Protein AF-A0A662N330-F1 (afdb_monomer)

Solvent-accessible surface area (backbone atoms only — not comparable to full-atom values): 19299 Å² total; per-residue (Å²): 88,46,48,69,63,44,58,64,49,52,14,70,58,27,71,82,51,6,47,46,41,34,54,31,44,41,50,4,47,30,45,12,36,73,50,80,72,56,68,72,51,48,48,55,51,51,43,36,40,40,11,47,38,33,20,43,43,29,46,44,47,52,53,56,49,44,22,54,82,70,76,41,98,41,48,76,81,37,45,91,83,40,43,68,58,53,52,44,29,49,50,40,28,47,52,10,36,46,41,16,25,62,53,18,74,27,63,57,50,36,70,28,57,48,79,46,32,31,76,59,69,65,54,70,68,55,50,54,50,51,41,52,53,37,64,70,42,39,68,50,26,50,48,42,36,64,56,49,71,72,58,86,65,70,71,63,40,61,36,87,79,64,36,30,35,26,60,39,34,52,94,74,39,69,62,46,52,29,66,30,37,35,34,69,87,74,51,71,47,48,46,80,50,43,75,82,49,47,46,74,40,84,49,95,79,43,80,40,46,32,27,24,46,89,92,33,48,29,40,43,20,38,37,18,38,44,75,69,40,54,87,38,48,55,72,69,31,33,53,50,47,67,74,47,48,87,58,62,38,82,37,29,60,51,20,23,52,42,31,34,28,40,45,37,28,36,42,39,53,49,45,43,52,45,46,51,57,51,62,73,58,58,85,71,80,43,56,48,91,70,72,78,42,67,31,64,11,57,26,40,29,54,35,71,39,9,50,34,37,27,38,31,27,33,46,92,59,18,51,75,44,78,49,75,47,42,24,41,30,38,27,44,40,36,49,53,52,36,34,48,41,38,41,75,75,32,73,87,50,58,71,67,59,38,50,50,56,35,51,50,54,51,51,31,57,58,63,46,68,68,54,29,53,72,77,67,85,129

Sequence (378 aa):
KKLDEALAIYPRICSFCSAAHKLTAIEAAEKAVGFTPREEIQTIRDLVYIGDMIESHALHLYLLVLPDYLGYSNPLAMVDKYKKEIEYAMKLKNIGAKIMDVIGSRAIHQENAVLGGFGKLPTKAQFEELKKELKEALPVAEYTVELFSKFEQYAEVEDREMVHMAVKPRNGVYGIFGDYIKVSDGFEFPVEDYKKWIVERVVEHSFAKHSFYREKPFMVGAISRVVNNADLLYGKARELYGKYKELLRYDNCFANNFAQALELVYFVERAIDEIDEILAKWPIKPRDEVEIKDGRGVSITEAPRGLVAYTIEVKDGRVAYADIITPTAMNLAIMERHVRMMAEKHYMDDAERLKYLTEMTVRAYDPCISCSVHIVRL

Structure (mmCIF, N/CA/C/O backbone):
data_AF-A0A662N330-F1
#
_entry.id   AF-A0A662N330-F1
#
loop_
_atom_site.group_PDB
_atom_site.id
_atom_site.type_symbol
_atom_site.label_atom_id
_atom_site.label_alt_id
_atom_site.label_comp_id
_atom_site.label_asym_id
_atom_site.label_entity_id
_atom_site.label_seq_id
_atom_site.pdbx_PDB_ins_code
_atom_site.Cartn_x
_atom_site.Cartn_y
_atom_site.Cartn_z
_atom_site.occupancy
_atom_site.B_iso_or_equiv
_atom_site.auth_seq_id
_atom_site.auth_comp_id
_atom_site.auth_asym_id
_atom_site.auth_atom_i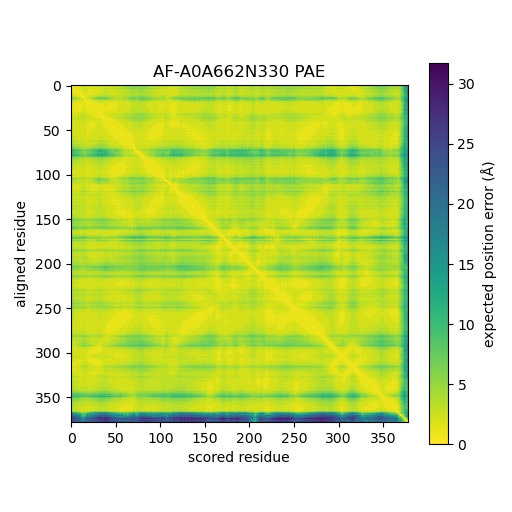d
_atom_site.pdbx_PDB_model_num
ATOM 1 N N . LYS A 1 1 ? -11.901 -19.848 16.490 1.00 92.31 1 LYS A N 1
ATOM 2 C CA . LYS A 1 1 ? -11.147 -19.264 17.639 1.00 92.31 1 LYS A CA 1
ATOM 3 C C . LYS A 1 1 ? -11.934 -18.085 18.199 1.00 92.31 1 LYS A C 1
ATOM 5 O O . LYS A 1 1 ? -12.889 -17.688 17.533 1.00 92.31 1 LYS A O 1
ATOM 10 N N . LYS A 1 2 ? -11.605 -17.568 19.392 1.00 96.56 2 LYS A N 1
ATOM 11 C CA . LYS A 1 2 ? -12.200 -16.292 19.832 1.00 96.56 2 LYS A CA 1
ATOM 12 C C . LYS A 1 2 ? -11.823 -15.182 18.843 1.00 96.56 2 LYS A C 1
ATOM 14 O O . LYS A 1 2 ? -10.828 -15.321 18.128 1.00 96.56 2 LYS A O 1
ATOM 19 N N . LEU A 1 3 ? -12.646 -14.141 18.744 1.00 96.38 3 LEU A N 1
ATOM 20 C CA . LEU A 1 3 ? -12.446 -13.080 17.753 1.00 96.38 3 LEU A CA 1
ATOM 21 C C . LEU A 1 3 ? -11.097 -12.359 17.922 1.00 96.38 3 LEU A C 1
ATOM 23 O O . LEU A 1 3 ? -10.368 -12.179 16.952 1.00 96.38 3 LEU A O 1
ATOM 27 N N . ASP A 1 4 ? -10.729 -12.020 19.153 1.00 94.12 4 ASP A N 1
ATOM 28 C CA . ASP A 1 4 ? -9.446 -11.410 19.513 1.00 94.12 4 ASP A CA 1
ATOM 29 C C . ASP A 1 4 ? -8.242 -12.299 19.155 1.00 94.12 4 ASP A C 1
ATOM 31 O O . ASP A 1 4 ? -7.289 -11.835 18.528 1.00 94.12 4 ASP A O 1
ATOM 35 N N . GLU A 1 5 ? -8.311 -13.596 19.468 1.00 95.56 5 GLU A N 1
ATOM 36 C CA . GLU A 1 5 ? -7.292 -14.579 19.082 1.00 95.56 5 GLU A CA 1
ATOM 37 C C . GLU A 1 5 ? -7.146 -14.678 17.557 1.00 95.56 5 GLU A C 1
ATOM 39 O O . GLU A 1 5 ? -6.034 -14.791 17.044 1.00 95.56 5 GLU A O 1
ATOM 44 N N . ALA A 1 6 ? -8.257 -14.647 16.815 1.00 96.25 6 ALA A N 1
ATOM 45 C CA . ALA A 1 6 ? -8.230 -14.691 15.355 1.00 96.25 6 ALA A CA 1
ATOM 46 C C . ALA A 1 6 ? -7.599 -13.420 14.764 1.00 96.25 6 ALA A C 1
ATOM 48 O O . ALA A 1 6 ? -6.736 -13.516 13.892 1.00 96.25 6 ALA A O 1
ATOM 49 N N . LEU A 1 7 ? -7.943 -12.244 15.298 1.00 96.19 7 LEU A N 1
ATOM 50 C CA . LEU A 1 7 ? -7.336 -10.963 14.918 1.00 96.19 7 LEU A CA 1
ATOM 51 C C . LEU A 1 7 ? -5.846 -10.873 15.259 1.00 96.19 7 LEU A C 1
ATOM 53 O O . LEU A 1 7 ? -5.126 -10.077 14.655 1.00 96.19 7 LEU A O 1
ATOM 57 N N . ALA A 1 8 ? -5.360 -11.651 16.223 1.00 94.25 8 ALA A N 1
ATOM 58 C CA . ALA A 1 8 ? -3.930 -11.820 16.450 1.00 94.25 8 ALA A CA 1
ATOM 59 C C . ALA A 1 8 ? -3.298 -12.773 15.422 1.00 94.25 8 ALA A C 1
ATOM 61 O O . ALA A 1 8 ? -2.127 -12.639 15.106 1.00 94.25 8 ALA A O 1
ATOM 62 N N . ILE A 1 9 ? -4.035 -13.715 14.836 1.00 95.50 9 ILE A N 1
ATOM 63 C CA . ILE A 1 9 ? -3.477 -14.664 13.860 1.00 95.50 9 ILE A CA 1
ATOM 64 C C . ILE A 1 9 ? -3.384 -14.060 12.457 1.00 95.50 9 ILE A C 1
ATOM 66 O O . ILE A 1 9 ? -2.372 -14.257 11.792 1.00 95.50 9 ILE A O 1
ATOM 70 N N . TYR A 1 10 ? -4.383 -13.299 12.007 1.00 95.31 10 TYR A N 1
ATOM 71 C CA . TYR A 1 10 ? -4.440 -12.804 10.623 1.00 95.31 10 TYR A CA 1
ATOM 72 C C . TYR A 1 10 ? -3.193 -12.061 10.107 1.00 95.31 10 TYR A C 1
ATOM 74 O O . TYR A 1 10 ? -2.811 -12.312 8.966 1.00 95.31 10 TYR A O 1
ATOM 82 N N . PRO A 1 11 ? -2.489 -11.231 10.900 1.00 93.88 11 PRO A N 1
ATOM 83 C CA . PRO A 1 11 ? -1.267 -10.566 10.439 1.00 93.88 11 PRO A CA 1
ATOM 84 C C . PRO A 1 11 ? -0.122 -11.524 10.084 1.00 93.88 11 PRO A C 1
ATOM 86 O O . PRO A 1 11 ? 0.839 -11.102 9.456 1.00 93.88 11 PRO A O 1
ATOM 89 N N . ARG A 1 12 ? -0.198 -12.805 10.481 1.00 92.06 12 ARG A N 1
ATOM 90 C CA . ARG A 1 12 ? 0.832 -13.824 10.204 1.00 92.06 12 ARG A CA 1
ATOM 91 C C . ARG A 1 12 ? 0.713 -14.425 8.807 1.00 92.06 12 ARG A C 1
ATOM 93 O O . ARG A 1 12 ? 1.578 -15.203 8.424 1.00 92.06 12 ARG A O 1
ATOM 100 N N . ILE A 1 13 ? -0.331 -14.074 8.053 1.00 90.94 13 ILE A N 1
ATOM 101 C CA . ILE A 1 13 ? -0.436 -14.430 6.632 1.00 90.94 13 ILE A CA 1
ATOM 102 C C . ILE A 1 13 ? 0.767 -13.870 5.872 1.00 90.94 13 ILE A C 1
ATOM 104 O O . ILE A 1 13 ? 1.301 -14.527 4.985 1.00 90.94 13 ILE A O 1
ATOM 108 N N . CYS A 1 14 ? 1.212 -12.666 6.238 1.00 87.56 14 CYS A N 1
ATOM 109 C CA . CYS A 1 14 ? 2.262 -11.980 5.514 1.00 87.56 14 CYS A CA 1
ATOM 110 C C . CYS A 1 14 ? 2.965 -10.965 6.422 1.00 87.56 14 CYS A C 1
ATOM 112 O O . CYS A 1 14 ? 2.375 -9.965 6.824 1.00 87.56 14 CYS A O 1
ATOM 114 N N . SER A 1 15 ? 4.241 -11.206 6.734 1.00 82.00 15 SER A N 1
ATOM 115 C CA . SER A 1 15 ? 5.018 -10.342 7.635 1.00 82.00 15 SER A CA 1
ATOM 116 C C . SER A 1 15 ? 5.400 -8.990 7.022 1.00 82.00 15 SER A C 1
ATOM 118 O O . SER A 1 15 ? 5.744 -8.080 7.763 1.00 82.00 15 SER A O 1
ATOM 120 N N . PHE A 1 16 ? 5.350 -8.861 5.691 1.00 82.75 16 PHE A N 1
ATOM 121 C CA . PHE A 1 16 ? 5.715 -7.638 4.958 1.00 82.75 16 PHE A CA 1
ATOM 122 C C . PHE A 1 16 ? 4.576 -6.627 4.798 1.00 82.75 16 PHE A C 1
ATOM 124 O O . PHE A 1 16 ? 4.846 -5.482 4.482 1.00 82.75 16 PHE A O 1
ATOM 131 N N . CYS A 1 17 ? 3.321 -7.047 4.969 1.00 87.69 17 CYS A N 1
ATOM 132 C CA . CYS A 1 17 ? 2.147 -6.165 4.973 1.00 87.69 17 CYS A CA 1
ATOM 133 C C . CYS A 1 17 ? 1.240 -6.521 6.158 1.00 87.69 17 CYS A C 1
ATOM 135 O O . CYS A 1 17 ? 0.011 -6.612 6.065 1.00 87.69 17 CYS A O 1
ATOM 137 N N . SER A 1 18 ? 1.864 -6.813 7.303 1.00 92.06 18 SER A N 1
ATOM 138 C CA . SER A 1 18 ? 1.145 -7.271 8.489 1.00 92.06 18 SER A CA 1
ATOM 139 C C . SER A 1 18 ? 0.175 -6.220 9.022 1.00 92.06 18 SER A C 1
ATOM 141 O O . SER A 1 18 ? -0.855 -6.586 9.593 1.00 92.06 18 SER A O 1
ATOM 143 N N . ALA A 1 19 ? 0.490 -4.933 8.829 1.00 95.50 19 ALA A N 1
ATOM 144 C CA . ALA A 1 19 ? -0.365 -3.825 9.236 1.00 95.50 19 ALA A CA 1
ATOM 145 C C . ALA A 1 19 ? -1.639 -3.801 8.392 1.00 95.50 19 ALA A C 1
ATOM 147 O O . ALA A 1 19 ? -2.733 -3.805 8.960 1.00 95.50 19 ALA A O 1
ATOM 148 N N . ALA A 1 20 ? -1.504 -3.905 7.065 1.00 95.94 20 ALA A N 1
ATOM 149 C CA . ALA A 1 20 ? -2.631 -4.045 6.149 1.00 95.94 20 ALA A CA 1
ATOM 150 C C . ALA A 1 20 ? -3.571 -5.189 6.560 1.00 95.94 20 ALA A C 1
ATOM 152 O O . ALA A 1 20 ? -4.776 -4.985 6.730 1.00 95.94 20 ALA A O 1
ATOM 153 N N . HIS A 1 21 ? -3.024 -6.383 6.815 1.00 96.81 21 HIS A N 1
ATOM 154 C CA . HIS A 1 21 ? -3.811 -7.532 7.272 1.00 96.81 21 HIS A CA 1
ATOM 155 C C . HIS A 1 21 ? -4.486 -7.289 8.629 1.00 96.81 21 HIS A C 1
ATOM 157 O O . HIS A 1 21 ? -5.662 -7.615 8.798 1.00 96.81 21 HIS A O 1
ATOM 163 N N . LYS A 1 22 ? -3.772 -6.711 9.605 1.00 97.38 22 LYS A N 1
ATOM 164 C CA . LYS A 1 22 ? -4.320 -6.429 10.940 1.00 97.38 22 LYS A CA 1
ATOM 165 C C . LYS A 1 22 ? -5.482 -5.443 10.873 1.00 97.38 22 LYS A C 1
ATOM 167 O O . LYS A 1 22 ? -6.534 -5.707 11.452 1.00 97.38 22 LYS A O 1
ATOM 172 N N . LEU A 1 23 ? -5.280 -4.312 10.202 1.00 98.00 23 LEU A N 1
ATOM 173 C CA . LEU A 1 23 ? -6.221 -3.196 10.189 1.00 98.00 23 LEU A CA 1
ATOM 174 C C . LEU A 1 23 ? -7.471 -3.517 9.364 1.00 98.00 23 LEU A C 1
ATOM 176 O O . LEU A 1 23 ? -8.576 -3.263 9.834 1.00 98.00 23 LEU A O 1
ATOM 180 N N . THR A 1 24 ? -7.313 -4.178 8.214 1.00 98.38 24 THR A N 1
ATOM 181 C CA . THR A 1 24 ? -8.446 -4.662 7.399 1.00 98.38 24 THR A CA 1
ATOM 182 C C . THR A 1 24 ? -9.274 -5.692 8.162 1.00 98.38 24 THR A C 1
ATOM 184 O O . THR A 1 24 ? -10.502 -5.645 8.164 1.00 98.38 24 THR A O 1
ATOM 187 N N . ALA A 1 25 ? -8.615 -6.616 8.871 1.00 98.31 25 ALA A N 1
ATOM 188 C CA . ALA A 1 25 ? -9.319 -7.613 9.665 1.00 98.31 25 ALA A CA 1
ATOM 189 C C . ALA A 1 25 ? -10.065 -6.996 10.857 1.00 98.31 25 ALA A C 1
ATOM 191 O O . ALA A 1 25 ? -11.177 -7.427 11.159 1.00 98.31 25 ALA A O 1
ATOM 192 N N . ILE A 1 26 ? -9.478 -5.998 11.532 1.00 98.31 26 ILE A N 1
ATOM 193 C CA . ILE A 1 26 ? -10.170 -5.254 12.594 1.00 98.31 26 ILE A CA 1
ATOM 194 C C . ILE A 1 26 ? -11.400 -4.559 12.023 1.00 98.31 26 ILE A C 1
ATOM 196 O O . ILE A 1 26 ? -12.468 -4.690 12.606 1.00 98.31 26 ILE A O 1
ATOM 200 N N . GLU A 1 27 ? -11.281 -3.876 10.886 1.00 98.50 27 GLU A N 1
ATOM 201 C CA . GLU A 1 27 ? -12.418 -3.193 10.273 1.00 98.50 27 GLU A CA 1
ATOM 202 C C . GLU A 1 27 ? -13.527 -4.177 9.868 1.00 98.50 27 GLU A C 1
ATOM 204 O O . GLU A 1 27 ? -14.697 -3.936 10.158 1.00 98.50 27 GLU A O 1
ATOM 209 N N . ALA A 1 28 ? -13.181 -5.326 9.275 1.00 98.56 28 ALA A N 1
ATOM 210 C CA . ALA A 1 28 ? -14.156 -6.379 8.986 1.00 98.56 28 ALA A CA 1
ATOM 211 C C . ALA A 1 28 ? -14.838 -6.895 10.265 1.00 98.56 28 ALA A C 1
ATOM 213 O O . ALA A 1 28 ? -16.047 -7.117 10.273 1.00 98.56 28 ALA A O 1
ATOM 214 N N . ALA A 1 29 ? -14.087 -7.066 11.357 1.00 98.50 29 ALA A N 1
ATOM 215 C CA . ALA A 1 29 ? -14.630 -7.501 12.641 1.00 98.50 29 ALA A CA 1
ATOM 216 C C . ALA A 1 29 ? -15.531 -6.439 13.291 1.00 98.50 29 ALA A C 1
ATOM 218 O O . ALA A 1 29 ? -16.573 -6.783 13.841 1.00 98.50 29 ALA A O 1
ATOM 219 N N . GLU A 1 30 ? -15.165 -5.162 13.206 1.00 98.44 30 GLU A N 1
ATOM 220 C CA . GLU A 1 30 ? -15.970 -4.040 13.694 1.00 98.44 30 GLU A CA 1
ATOM 221 C C . GLU A 1 30 ? -17.274 -3.913 12.907 1.00 98.44 30 GLU A C 1
ATOM 223 O O . GLU A 1 30 ? -18.344 -3.862 13.514 1.00 98.44 30 GLU A O 1
ATOM 228 N N . LYS A 1 31 ? -17.212 -4.014 11.573 1.00 98.19 31 LYS A N 1
ATOM 229 C CA . LYS A 1 31 ? -18.404 -4.114 10.720 1.00 98.19 31 LYS A CA 1
ATOM 230 C C . LYS A 1 31 ? -19.272 -5.319 11.099 1.00 98.19 31 LYS A C 1
ATOM 232 O O . LYS A 1 31 ? -20.489 -5.181 11.173 1.00 98.19 31 LYS A O 1
ATOM 237 N N . ALA A 1 32 ? -18.669 -6.476 11.391 1.00 98.25 32 ALA A N 1
ATOM 238 C CA . ALA A 1 32 ? -19.407 -7.686 11.759 1.00 98.25 32 ALA A CA 1
ATOM 239 C C . ALA A 1 32 ? -20.210 -7.525 13.057 1.00 98.25 32 ALA A C 1
ATOM 241 O O . ALA A 1 32 ? -21.328 -8.021 13.138 1.00 98.25 32 ALA A O 1
ATOM 242 N N . VAL A 1 33 ? -19.665 -6.815 14.049 1.00 97.56 33 VAL A N 1
ATOM 243 C CA . VAL A 1 33 ? -20.343 -6.574 15.336 1.00 97.56 33 VAL A CA 1
ATOM 244 C C . VAL A 1 33 ? -21.176 -5.283 15.354 1.00 97.56 33 VAL A C 1
ATOM 246 O O . VAL A 1 33 ? -21.777 -4.957 16.377 1.00 97.56 33 VAL A O 1
ATOM 249 N N . GLY A 1 34 ? -21.233 -4.548 14.235 1.00 97.31 34 GLY A N 1
ATOM 250 C CA . GLY A 1 34 ? -21.991 -3.301 14.103 1.00 97.31 34 GLY A CA 1
ATOM 251 C C . GLY A 1 34 ? -21.373 -2.109 14.842 1.00 97.31 34 GLY A C 1
ATOM 252 O O . GLY A 1 34 ? -22.103 -1.239 15.315 1.00 97.31 34 GLY A O 1
ATOM 253 N N . PHE A 1 35 ? -20.047 -2.081 14.978 1.00 97.88 35 PHE A N 1
ATOM 254 C CA . PHE A 1 35 ? -19.302 -1.000 15.620 1.00 97.88 35 PHE A CA 1
ATOM 255 C C . PHE A 1 35 ? -18.618 -0.104 14.581 1.00 97.88 35 PHE A C 1
ATOM 257 O O . PHE A 1 35 ? -17.988 -0.598 13.649 1.00 97.88 35 PHE A O 1
ATOM 264 N N . THR A 1 36 ? -18.679 1.212 14.794 1.00 96.81 36 THR A N 1
ATOM 265 C CA . THR A 1 36 ? -17.968 2.206 13.979 1.00 96.81 36 THR A CA 1
ATOM 266 C C . THR A 1 36 ? -16.954 2.940 14.859 1.00 96.81 36 THR A C 1
ATOM 268 O O . THR A 1 36 ? -17.360 3.542 15.858 1.00 96.81 36 THR A O 1
ATOM 271 N N . PRO A 1 37 ? -15.649 2.909 14.531 1.00 96.50 37 PRO A N 1
ATOM 272 C CA . PRO A 1 37 ? -14.634 3.622 15.299 1.00 96.50 37 PRO A CA 1
ATOM 273 C C . PRO A 1 37 ? -14.803 5.141 15.178 1.00 96.50 37 PRO A C 1
ATOM 275 O O . PRO A 1 37 ? -15.302 5.654 14.176 1.00 96.50 37 PRO A O 1
ATOM 278 N N . ARG A 1 38 ? -14.340 5.876 16.195 1.00 96.56 38 ARG A N 1
ATOM 279 C CA . ARG A 1 38 ? -14.255 7.343 16.140 1.00 96.56 38 ARG A CA 1
ATOM 280 C C . ARG A 1 38 ? -13.255 7.790 15.073 1.00 96.56 38 ARG A C 1
ATOM 282 O O . ARG A 1 38 ? -12.254 7.111 14.842 1.00 96.56 38 ARG A O 1
ATOM 289 N N . GLU A 1 39 ? -13.491 8.957 14.481 1.00 95.12 39 GLU A N 1
ATOM 290 C CA . GLU A 1 39 ? -12.653 9.496 13.402 1.00 95.12 39 GLU A CA 1
ATOM 291 C C . GLU A 1 39 ? -11.179 9.577 13.789 1.00 95.12 39 GLU A C 1
ATOM 293 O O . GLU A 1 39 ? -10.325 9.149 13.029 1.00 95.12 39 GLU A O 1
ATOM 298 N N . GLU A 1 40 ? -10.860 10.056 14.992 1.00 95.88 40 GLU A N 1
ATOM 299 C CA . GLU A 1 40 ? -9.473 10.177 15.434 1.00 95.88 40 GLU A CA 1
ATOM 300 C C . GLU A 1 40 ? -8.772 8.820 15.599 1.00 95.88 40 GLU A C 1
ATOM 302 O O . GLU A 1 40 ? -7.561 8.725 15.429 1.00 95.88 40 GLU A O 1
ATOM 307 N N . ILE A 1 41 ? -9.523 7.751 15.883 1.00 97.44 41 ILE A N 1
ATOM 308 C CA . ILE A 1 41 ? -8.987 6.386 15.896 1.00 97.44 41 ILE A CA 1
ATOM 309 C C . ILE A 1 41 ? -8.753 5.899 14.469 1.00 97.44 41 ILE A C 1
ATOM 311 O O . ILE A 1 41 ? -7.742 5.243 14.220 1.00 97.44 41 ILE A O 1
ATOM 315 N N . GLN A 1 42 ? -9.652 6.234 13.541 1.00 96.81 42 GLN A N 1
ATOM 316 C CA . GLN A 1 42 ? -9.466 5.928 12.129 1.00 96.81 42 GLN A CA 1
ATOM 317 C C . GLN A 1 42 ? -8.228 6.639 11.570 1.00 96.81 42 GLN A C 1
ATOM 319 O O . GLN A 1 42 ? -7.379 5.962 11.010 1.00 96.81 42 GLN A O 1
ATOM 324 N N . THR A 1 43 ? -8.034 7.934 11.840 1.00 97.19 43 THR A N 1
ATOM 325 C CA . THR A 1 43 ? -6.829 8.676 11.428 1.00 97.19 43 THR A CA 1
ATOM 326 C C . THR A 1 43 ? -5.543 8.030 11.959 1.00 97.19 43 THR A C 1
ATOM 328 O O . THR A 1 43 ? -4.552 7.922 11.250 1.00 97.19 43 THR A O 1
ATOM 331 N N . ILE A 1 44 ? -5.535 7.531 13.202 1.00 98.00 44 ILE A N 1
ATOM 332 C CA . ILE A 1 44 ? -4.351 6.843 13.751 1.00 98.00 44 ILE A CA 1
ATOM 333 C C . ILE A 1 44 ? -4.120 5.486 13.059 1.00 98.00 44 ILE A C 1
ATOM 335 O O . ILE A 1 44 ? -2.973 5.069 12.894 1.00 98.00 44 ILE A O 1
ATOM 339 N N . ARG A 1 45 ? -5.182 4.779 12.646 1.00 97.75 45 ARG A N 1
ATOM 340 C CA . ARG A 1 45 ? -5.061 3.548 11.843 1.00 97.75 45 ARG A CA 1
ATOM 341 C C . ARG A 1 45 ? -4.533 3.845 10.447 1.00 97.75 45 ARG A C 1
ATOM 343 O O . ARG A 1 45 ? -3.658 3.112 9.990 1.00 97.75 45 ARG A O 1
ATOM 350 N N . ASP A 1 46 ? -5.024 4.908 9.821 1.00 97.06 46 ASP A N 1
ATOM 351 C CA . ASP A 1 46 ? -4.551 5.391 8.525 1.00 97.06 46 ASP A CA 1
ATOM 352 C C . ASP A 1 46 ? -3.044 5.664 8.599 1.00 97.06 46 ASP A C 1
ATOM 354 O O . ASP A 1 46 ? -2.286 5.093 7.817 1.00 97.06 46 ASP A O 1
ATOM 358 N N . LEU A 1 47 ? -2.583 6.361 9.643 1.00 98.12 47 LEU A N 1
ATOM 359 C CA . LEU A 1 47 ? -1.166 6.657 9.852 1.00 98.12 47 LEU A CA 1
ATOM 360 C C . LEU A 1 47 ? -0.296 5.396 10.004 1.00 98.12 47 LEU A C 1
ATOM 362 O O . LEU A 1 47 ? 0.804 5.330 9.455 1.00 98.12 47 LEU A O 1
ATOM 366 N N . VAL A 1 48 ? -0.776 4.365 10.711 1.00 98.00 48 VAL A N 1
ATOM 367 C CA . VAL A 1 48 ? -0.076 3.064 10.794 1.00 98.00 48 VAL A CA 1
ATOM 368 C C . VAL A 1 48 ? 0.047 2.422 9.416 1.00 98.00 48 VAL A C 1
ATOM 370 O O . VAL A 1 48 ? 1.107 1.899 9.072 1.00 98.00 48 VAL A O 1
ATOM 373 N N . TYR A 1 49 ? -1.025 2.463 8.631 1.00 96.44 49 TYR A N 1
ATOM 374 C CA . TYR A 1 49 ? -1.057 1.904 7.286 1.00 96.44 49 TYR A CA 1
ATOM 375 C C . TYR A 1 49 ? -0.139 2.686 6.333 1.00 96.44 49 TYR A C 1
ATOM 377 O O . TYR A 1 49 ? 0.588 2.096 5.538 1.00 96.44 49 TYR A O 1
ATOM 385 N N . ILE A 1 50 ? -0.083 4.010 6.465 1.00 98.19 50 ILE A N 1
ATOM 386 C CA . ILE A 1 50 ? 0.870 4.857 5.748 1.00 98.19 50 ILE A CA 1
ATOM 387 C C . ILE A 1 50 ? 2.318 4.465 6.076 1.00 98.19 50 ILE A C 1
ATOM 389 O O . ILE A 1 50 ? 3.148 4.392 5.171 1.00 98.19 50 ILE A O 1
ATOM 393 N N . GLY A 1 51 ? 2.627 4.147 7.337 1.00 98.06 51 GLY A N 1
ATOM 394 C CA . GLY A 1 51 ? 3.938 3.610 7.716 1.00 98.06 51 GLY A CA 1
ATOM 395 C C . GLY A 1 51 ? 4.309 2.335 6.942 1.00 98.06 51 GLY A C 1
ATOM 396 O O . GLY A 1 51 ? 5.414 2.250 6.403 1.00 98.06 51 GLY A O 1
ATOM 397 N N . ASP A 1 52 ? 3.366 1.392 6.827 1.00 96.81 52 ASP A N 1
ATOM 398 C CA . ASP A 1 52 ? 3.500 0.151 6.037 1.00 96.81 52 ASP A CA 1
ATOM 399 C C . ASP A 1 52 ? 3.714 0.451 4.543 1.00 96.81 52 ASP A C 1
ATOM 401 O O . ASP A 1 52 ? 4.578 -0.130 3.888 1.00 96.81 52 ASP A O 1
ATOM 405 N N . MET A 1 53 ? 2.980 1.430 4.011 1.00 98.00 53 MET A N 1
ATOM 406 C CA . MET A 1 53 ? 3.092 1.880 2.624 1.00 98.00 53 MET A CA 1
ATOM 407 C C . MET A 1 53 ? 4.472 2.463 2.308 1.00 98.00 53 MET A C 1
ATOM 409 O O . MET A 1 53 ? 5.098 2.074 1.322 1.00 98.00 53 MET A O 1
ATOM 413 N N . ILE A 1 54 ? 4.974 3.352 3.170 1.00 98.56 54 ILE A N 1
ATOM 414 C CA . ILE A 1 54 ? 6.290 3.975 3.005 1.00 98.56 54 ILE A CA 1
ATOM 415 C C . ILE A 1 54 ? 7.396 2.919 3.080 1.00 98.56 54 ILE A C 1
ATOM 417 O O . ILE A 1 54 ? 8.284 2.894 2.226 1.00 98.56 54 ILE A O 1
ATOM 421 N N . GLU A 1 55 ? 7.347 2.033 4.079 1.00 97.75 55 GLU A N 1
ATOM 422 C CA . GLU A 1 55 ? 8.342 0.971 4.227 1.00 97.75 55 GLU A CA 1
ATOM 423 C C . GLU A 1 55 ? 8.322 -0.000 3.040 1.00 97.75 55 GLU A C 1
ATOM 425 O O . GLU A 1 55 ? 9.377 -0.267 2.458 1.00 97.75 55 GLU A O 1
ATOM 430 N N . SER A 1 56 ? 7.145 -0.503 2.657 1.00 97.00 56 SER A N 1
ATOM 431 C CA . SER A 1 56 ? 7.018 -1.500 1.592 1.00 97.00 56 SER A CA 1
ATOM 432 C C . SER A 1 56 ? 7.455 -0.943 0.239 1.00 97.00 56 SER A C 1
ATOM 434 O O . SER A 1 56 ? 8.259 -1.585 -0.437 1.00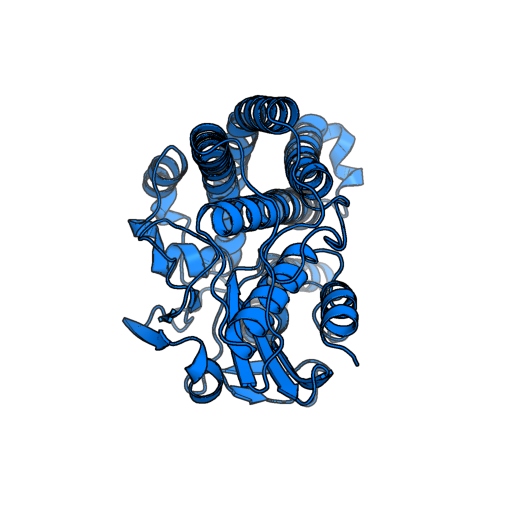 97.00 56 SER A O 1
ATOM 436 N N . HIS A 1 57 ? 6.992 0.252 -0.147 1.00 98.25 57 HIS A N 1
ATOM 437 C CA . HIS A 1 57 ? 7.375 0.857 -1.429 1.00 98.25 57 HIS A CA 1
ATOM 438 C C . HIS A 1 57 ? 8.870 1.159 -1.483 1.00 98.25 57 HIS A C 1
ATOM 440 O O . HIS A 1 57 ? 9.517 0.859 -2.483 1.00 98.25 57 HIS A O 1
ATOM 446 N N . ALA A 1 58 ? 9.452 1.697 -0.406 1.00 98.06 58 ALA A N 1
ATOM 447 C CA . ALA A 1 58 ? 10.886 1.974 -0.366 1.00 98.06 58 ALA A CA 1
ATOM 448 C C . ALA A 1 58 ? 11.719 0.693 -0.513 1.00 98.06 58 ALA A C 1
ATOM 450 O O . ALA A 1 58 ? 12.666 0.662 -1.300 1.00 98.06 58 ALA A O 1
ATOM 451 N N . LEU A 1 59 ? 11.353 -0.373 0.207 1.00 95.75 59 LEU A N 1
ATOM 452 C CA . LEU A 1 59 ? 12.022 -1.669 0.105 1.00 95.75 59 LEU A CA 1
ATOM 453 C C . LEU A 1 59 ? 11.897 -2.259 -1.300 1.00 95.75 59 LEU A C 1
ATOM 455 O O . LEU A 1 59 ? 12.900 -2.676 -1.874 1.00 95.75 59 LEU A O 1
ATOM 459 N N . HIS A 1 60 ? 10.691 -2.270 -1.862 1.00 96.81 60 HIS A N 1
ATOM 460 C CA . HIS A 1 60 ? 10.444 -2.819 -3.188 1.00 96.81 60 HIS A CA 1
ATOM 461 C C . HIS A 1 60 ? 11.255 -2.084 -4.262 1.00 96.81 60 HIS A C 1
ATOM 463 O O . HIS A 1 60 ? 12.058 -2.690 -4.976 1.00 96.81 60 HIS A O 1
ATOM 469 N N . LEU A 1 61 ? 11.114 -0.761 -4.328 1.00 97.88 61 LEU A N 1
ATOM 470 C CA . LEU A 1 61 ? 11.754 0.046 -5.357 1.00 97.88 61 LEU A CA 1
ATOM 471 C C . LEU A 1 61 ? 13.278 -0.042 -5.272 1.00 97.88 61 LEU A C 1
ATOM 473 O O . LEU A 1 61 ? 13.936 -0.353 -6.261 1.00 97.88 61 LEU A O 1
ATOM 477 N N . TYR A 1 62 ? 13.862 0.179 -4.096 1.00 97.06 62 TYR A N 1
ATOM 478 C CA . TYR A 1 62 ? 15.316 0.261 -3.981 1.00 97.06 62 TYR A CA 1
ATOM 479 C C . TYR A 1 62 ? 16.021 -1.093 -3.904 1.00 97.06 62 TYR A C 1
ATOM 481 O O . TYR A 1 62 ? 17.170 -1.186 -4.334 1.00 97.06 62 TYR A O 1
ATOM 489 N N . LEU A 1 63 ? 15.387 -2.127 -3.339 1.00 93.81 63 LEU A N 1
ATOM 490 C CA . LEU A 1 63 ? 16.046 -3.418 -3.113 1.00 93.81 63 LEU A CA 1
ATOM 491 C C . LEU A 1 63 ? 15.648 -4.502 -4.115 1.00 93.81 63 LEU A C 1
ATOM 493 O O . LEU A 1 63 ? 16.341 -5.513 -4.196 1.00 93.81 63 LEU A O 1
ATOM 497 N N . LEU A 1 64 ? 14.554 -4.333 -4.856 1.00 93.75 64 LEU A N 1
ATOM 498 C CA . LEU A 1 64 ? 14.112 -5.327 -5.836 1.00 93.75 64 LEU A CA 1
ATOM 499 C C . LEU A 1 64 ? 14.144 -4.760 -7.252 1.00 93.75 64 LEU A C 1
ATOM 501 O O . LEU A 1 64 ? 14.713 -5.391 -8.132 1.00 93.75 64 LEU A O 1
ATOM 505 N N . VAL A 1 65 ? 13.614 -3.555 -7.461 1.00 96.44 65 VAL A N 1
ATOM 506 C CA . VAL A 1 65 ? 13.480 -2.986 -8.812 1.00 96.44 65 VAL A CA 1
ATOM 507 C C . VAL A 1 65 ? 14.753 -2.282 -9.289 1.00 96.44 65 VAL A C 1
ATOM 509 O O . VAL A 1 65 ? 15.180 -2.451 -10.428 1.00 96.44 65 VAL A O 1
ATOM 512 N N . LEU A 1 66 ? 15.378 -1.474 -8.435 1.00 96.44 66 LEU A N 1
ATOM 513 C CA . LEU A 1 66 ? 16.568 -0.707 -8.798 1.00 96.44 66 LEU A CA 1
ATOM 514 C C . LEU A 1 66 ? 17.778 -1.586 -9.189 1.00 96.44 66 LEU A C 1
ATOM 516 O O . LEU A 1 66 ? 18.434 -1.236 -10.173 1.00 96.44 66 LEU A O 1
ATOM 520 N N . PRO A 1 67 ? 18.090 -2.706 -8.497 1.00 94.75 67 PRO A N 1
ATOM 521 C CA . PRO A 1 67 ? 19.158 -3.607 -8.924 1.00 94.75 67 PRO A CA 1
ATOM 522 C C . PRO A 1 67 ? 18.946 -4.141 -10.334 1.00 94.75 67 PRO A C 1
ATOM 524 O O . PRO A 1 67 ? 19.911 -4.168 -11.094 1.00 94.75 67 PRO A O 1
ATOM 527 N N . ASP A 1 68 ? 17.704 -4.479 -10.695 1.00 93.69 68 ASP A N 1
ATOM 528 C CA . ASP A 1 68 ? 17.379 -4.932 -12.042 1.00 93.69 68 ASP A CA 1
ATOM 529 C C . ASP A 1 68 ? 17.761 -3.853 -13.052 1.00 93.69 68 ASP A C 1
ATOM 531 O O . ASP A 1 68 ? 18.717 -4.015 -13.799 1.00 93.69 68 ASP A O 1
ATOM 535 N N . TYR A 1 69 ? 17.142 -2.673 -13.012 1.00 94.81 69 TYR A N 1
ATOM 536 C CA . TYR A 1 69 ? 17.442 -1.628 -14.001 1.00 94.81 69 TYR A CA 1
ATOM 537 C C . TYR A 1 69 ? 18.927 -1.234 -14.102 1.00 94.81 69 TYR A C 1
ATOM 539 O O . TYR A 1 69 ? 19.363 -0.727 -15.137 1.00 94.81 69 TYR A O 1
ATOM 547 N N . LEU A 1 70 ? 19.707 -1.452 -13.044 1.00 94.38 70 LEU A N 1
ATOM 548 C CA . LEU A 1 70 ? 21.138 -1.171 -13.006 1.00 94.38 70 LEU A CA 1
ATOM 549 C C . LEU A 1 70 ? 22.035 -2.374 -13.361 1.00 94.38 70 LEU A C 1
ATOM 551 O O . LEU A 1 70 ? 23.254 -2.210 -13.425 1.00 94.38 70 LEU A O 1
ATOM 555 N N . GLY A 1 71 ? 21.466 -3.557 -13.598 1.00 92.06 71 GLY A N 1
ATOM 556 C CA . GLY A 1 71 ? 22.184 -4.779 -13.966 1.00 92.06 71 GLY A CA 1
ATOM 557 C C . GLY A 1 71 ? 22.943 -5.437 -12.809 1.00 92.06 71 GLY A C 1
ATOM 558 O O . GLY A 1 71 ? 23.973 -6.073 -13.033 1.00 92.06 71 GLY A O 1
ATOM 559 N N . TYR A 1 72 ? 22.476 -5.269 -11.570 1.00 91.38 72 TYR A N 1
ATOM 560 C CA . TYR A 1 72 ? 23.070 -5.874 -10.377 1.00 91.38 72 TYR A CA 1
ATOM 561 C C . TYR A 1 72 ? 22.302 -7.117 -9.936 1.00 91.38 72 TYR A C 1
ATOM 563 O O . TYR A 1 72 ? 21.081 -7.124 -9.859 1.00 91.38 72 TYR A O 1
ATOM 571 N N . SER A 1 73 ? 23.032 -8.158 -9.529 1.00 83.00 73 SER A N 1
ATOM 572 C CA . SER A 1 73 ? 22.437 -9.413 -9.050 1.00 83.00 73 SER A CA 1
ATOM 573 C C . SER A 1 73 ? 21.712 -9.296 -7.705 1.00 83.00 73 SER A C 1
ATOM 575 O O . SER A 1 73 ? 20.947 -10.182 -7.339 1.00 83.00 73 SER A O 1
ATOM 577 N N . ASN A 1 74 ? 22.045 -8.282 -6.900 1.00 83.75 74 ASN A N 1
ATOM 578 C CA . ASN A 1 74 ? 21.435 -8.021 -5.597 1.00 83.75 74 ASN A CA 1
ATOM 579 C C . ASN A 1 74 ? 21.776 -6.595 -5.106 1.00 83.75 74 ASN A C 1
ATOM 581 O O . ASN A 1 74 ? 22.753 -6.007 -5.578 1.00 83.75 74 ASN A O 1
ATOM 585 N N . PRO A 1 75 ? 21.049 -6.064 -4.105 1.00 79.69 75 PRO A N 1
ATOM 586 C CA . PRO A 1 75 ? 21.291 -4.721 -3.565 1.00 79.69 75 PRO A CA 1
ATOM 587 C C . PRO A 1 75 ? 22.658 -4.521 -2.911 1.00 79.69 75 PRO A C 1
ATOM 589 O O . PRO A 1 75 ? 23.196 -3.418 -2.937 1.00 79.69 75 PRO A O 1
ATOM 592 N N . LEU A 1 76 ? 23.245 -5.565 -2.313 1.00 86.00 76 LEU A N 1
ATOM 593 C CA . LEU A 1 76 ? 24.544 -5.444 -1.638 1.00 86.00 76 LEU A CA 1
ATOM 594 C C . LEU A 1 76 ? 25.661 -5.144 -2.641 1.00 86.00 76 LEU A C 1
ATOM 596 O O . LEU A 1 76 ? 26.568 -4.374 -2.339 1.00 86.00 76 LEU A O 1
ATOM 600 N N . ALA A 1 77 ? 25.549 -5.680 -3.856 1.00 89.25 77 ALA A N 1
ATOM 601 C CA . ALA A 1 77 ? 26.474 -5.395 -4.945 1.00 89.25 77 ALA A CA 1
ATOM 602 C C . ALA A 1 77 ? 26.420 -3.929 -5.422 1.00 89.25 77 ALA A C 1
ATOM 604 O O . ALA A 1 77 ? 27.337 -3.472 -6.102 1.00 89.25 77 ALA A O 1
ATOM 605 N N . MET A 1 78 ? 25.379 -3.173 -5.057 1.00 90.56 78 MET A N 1
ATOM 606 C CA . MET A 1 78 ? 25.237 -1.764 -5.427 1.00 90.56 78 MET A CA 1
ATOM 607 C C . MET A 1 78 ? 25.910 -0.796 -4.447 1.00 90.56 78 MET A C 1
ATOM 609 O O . MET A 1 78 ? 26.107 0.365 -4.805 1.00 90.56 78 MET A O 1
ATOM 613 N N . VAL A 1 79 ? 26.261 -1.235 -3.231 1.00 87.94 79 VAL A N 1
ATOM 614 C CA . VAL A 1 79 ? 26.647 -0.348 -2.114 1.00 87.94 79 VAL A CA 1
ATOM 615 C C . VAL A 1 79 ? 27.817 0.577 -2.460 1.00 87.94 79 VAL A C 1
ATOM 617 O O . VAL A 1 79 ? 27.776 1.755 -2.112 1.00 87.94 79 VAL A O 1
ATOM 620 N N . ASP A 1 80 ? 28.821 0.088 -3.191 1.00 88.00 80 ASP A N 1
ATOM 621 C CA . ASP A 1 80 ? 30.020 0.875 -3.510 1.00 88.00 80 ASP A CA 1
ATOM 622 C C . ASP A 1 80 ? 29.735 2.049 -4.459 1.00 88.00 80 ASP A C 1
ATOM 624 O O . ASP A 1 80 ? 30.355 3.108 -4.348 1.00 88.00 80 ASP A O 1
ATOM 628 N N . LYS A 1 81 ? 28.786 1.884 -5.392 1.00 93.25 81 LYS A N 1
ATOM 629 C CA . LYS A 1 81 ? 28.493 2.870 -6.448 1.00 93.25 81 LYS A CA 1
ATOM 630 C C . LYS A 1 81 ? 27.211 3.669 -6.200 1.00 93.25 81 LYS A C 1
ATOM 632 O O . LYS A 1 81 ? 27.135 4.825 -6.601 1.00 93.25 81 LYS A O 1
ATOM 637 N N . TYR A 1 82 ? 26.236 3.075 -5.517 1.00 94.69 82 TYR A N 1
ATOM 638 C CA . TYR A 1 82 ? 24.900 3.629 -5.267 1.00 94.69 82 TYR A CA 1
ATOM 639 C C . TYR A 1 82 ? 24.632 3.791 -3.767 1.00 94.69 82 TYR A C 1
ATOM 641 O O . TYR A 1 82 ? 23.522 3.586 -3.274 1.00 94.69 82 TYR A O 1
ATOM 649 N N . LYS A 1 83 ? 25.673 4.158 -3.008 1.00 94.19 83 LYS A N 1
ATOM 650 C CA . LYS A 1 83 ? 25.594 4.367 -1.557 1.00 94.19 83 LYS A CA 1
ATOM 651 C C . LYS A 1 83 ? 24.469 5.330 -1.169 1.00 94.19 83 LYS A C 1
ATOM 653 O O . LYS A 1 83 ? 23.746 5.066 -0.214 1.00 94.19 83 LYS A O 1
ATOM 658 N N . LYS A 1 84 ? 24.306 6.418 -1.928 1.00 95.62 84 LYS A N 1
ATOM 659 C CA . LYS A 1 84 ? 23.258 7.422 -1.705 1.00 95.62 84 LYS A CA 1
ATOM 660 C C . LYS A 1 84 ? 21.864 6.797 -1.803 1.00 95.62 84 LYS A C 1
ATOM 662 O O . LYS A 1 84 ? 21.033 7.024 -0.931 1.00 95.62 84 LYS A O 1
ATOM 667 N N . GLU A 1 85 ? 21.610 6.007 -2.842 1.00 95.75 85 GLU A N 1
ATOM 668 C CA . GLU A 1 85 ? 20.334 5.323 -3.061 1.00 95.75 85 GLU A CA 1
ATOM 669 C C . GLU A 1 85 ? 20.040 4.327 -1.935 1.00 95.75 85 GLU A C 1
ATOM 671 O O . GLU A 1 85 ? 18.919 4.290 -1.438 1.00 95.75 85 GLU A O 1
ATOM 676 N N . ILE A 1 86 ? 21.048 3.583 -1.470 1.00 94.12 86 ILE A N 1
ATOM 677 C CA . ILE A 1 86 ? 20.901 2.670 -0.328 1.00 94.12 86 ILE A CA 1
ATOM 678 C C . ILE A 1 86 ? 20.612 3.438 0.972 1.00 94.12 86 ILE A C 1
ATOM 680 O O . ILE A 1 86 ? 19.726 3.050 1.731 1.00 94.12 86 ILE A O 1
ATOM 684 N N . GLU A 1 87 ? 21.299 4.551 1.236 1.00 95.44 87 GLU A N 1
ATOM 685 C CA . GLU A 1 87 ? 21.018 5.404 2.401 1.00 95.44 87 GLU A CA 1
ATOM 686 C C . GLU A 1 87 ? 19.596 5.981 2.356 1.00 95.44 87 GLU A C 1
ATOM 688 O O . GLU A 1 87 ? 18.912 6.042 3.379 1.00 95.44 87 GLU A O 1
ATOM 693 N N . TYR A 1 88 ? 19.127 6.364 1.170 1.00 97.38 88 TYR A N 1
ATOM 694 C CA . TYR A 1 88 ? 17.780 6.891 0.955 1.00 97.38 88 TYR A CA 1
ATOM 695 C C . TYR A 1 88 ? 16.711 5.816 1.156 1.00 97.38 88 TYR A C 1
ATOM 697 O O . TYR A 1 88 ? 15.733 6.060 1.867 1.00 97.38 88 TYR A O 1
ATOM 705 N N . ALA A 1 89 ? 16.947 4.610 0.634 1.00 96.12 89 ALA A N 1
ATOM 706 C CA . ALA A 1 89 ? 16.115 3.439 0.886 1.00 96.12 89 ALA A CA 1
ATOM 707 C C . ALA A 1 89 ? 15.970 3.179 2.390 1.00 96.12 89 ALA A C 1
ATOM 709 O O . ALA A 1 89 ? 14.858 3.063 2.904 1.00 96.12 89 ALA A O 1
ATOM 710 N N . MET A 1 90 ? 17.095 3.159 3.114 1.00 96.69 90 MET A N 1
ATOM 711 C CA . MET A 1 90 ? 17.104 2.928 4.558 1.00 96.69 90 MET A CA 1
ATOM 712 C C . MET A 1 90 ? 16.409 4.055 5.318 1.00 96.69 90 MET A C 1
ATOM 714 O O . MET A 1 90 ? 15.690 3.776 6.272 1.00 96.69 90 MET A O 1
ATOM 718 N N . LYS A 1 91 ? 16.561 5.317 4.900 1.00 98.25 91 LYS A N 1
ATOM 719 C CA . LYS A 1 91 ? 15.873 6.448 5.533 1.00 98.25 91 LYS A CA 1
ATOM 720 C C . LYS A 1 91 ? 14.352 6.315 5.433 1.00 98.25 91 LYS A C 1
ATOM 722 O O . LYS A 1 91 ? 13.684 6.412 6.460 1.00 98.25 91 LYS A O 1
ATOM 727 N N . LEU A 1 92 ? 13.820 6.040 4.239 1.00 98.56 92 LEU A N 1
ATOM 728 C CA . LEU A 1 92 ? 12.381 5.841 4.023 1.00 98.56 92 LEU A CA 1
ATOM 729 C C . LEU A 1 92 ? 11.865 4.591 4.752 1.00 98.56 92 LEU A C 1
ATOM 731 O O . LEU A 1 92 ? 10.883 4.653 5.491 1.00 98.56 92 LEU A O 1
ATOM 735 N N . LYS A 1 93 ? 12.584 3.471 4.637 1.00 97.25 93 LYS A N 1
ATOM 736 C CA . LYS A 1 93 ? 12.251 2.228 5.342 1.00 97.25 93 LYS A CA 1
ATOM 737 C C . LYS A 1 93 ? 12.230 2.403 6.860 1.00 97.25 93 LYS A C 1
ATOM 739 O O . LYS A 1 93 ? 11.376 1.833 7.536 1.00 97.25 93 LYS A O 1
ATOM 744 N N . ASN A 1 94 ? 13.176 3.157 7.417 1.00 98.00 94 ASN A N 1
ATOM 745 C CA . ASN A 1 94 ? 13.271 3.360 8.858 1.00 98.00 94 ASN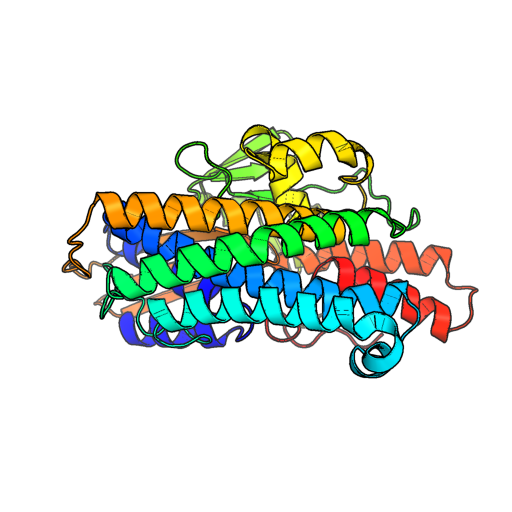 A CA 1
ATOM 746 C C . ASN A 1 94 ? 12.150 4.260 9.379 1.00 98.00 94 ASN A C 1
ATOM 748 O O . ASN A 1 94 ? 11.611 3.951 10.437 1.00 98.00 94 ASN A O 1
ATOM 752 N N . ILE A 1 95 ? 11.762 5.321 8.658 1.00 98.38 95 ILE A N 1
ATOM 753 C CA . ILE A 1 95 ? 10.642 6.167 9.100 1.00 98.38 95 ILE A CA 1
ATOM 754 C C . ILE A 1 95 ? 9.301 5.426 9.011 1.00 98.38 95 ILE A C 1
ATOM 756 O O . ILE A 1 95 ? 8.534 5.475 9.970 1.00 98.38 95 ILE A O 1
ATOM 760 N N . GLY A 1 96 ? 9.053 4.657 7.941 1.00 98.06 96 GLY A N 1
ATOM 761 C CA . GLY A 1 96 ? 7.857 3.808 7.833 1.00 98.06 96 GLY A CA 1
ATOM 762 C C . GLY A 1 96 ? 7.766 2.788 8.975 1.00 98.06 96 GLY A C 1
ATOM 763 O O . GLY A 1 96 ? 6.766 2.732 9.697 1.00 98.06 96 GLY A O 1
ATOM 764 N N . ALA A 1 97 ? 8.871 2.083 9.240 1.00 97.62 97 ALA A N 1
ATOM 765 C CA . ALA A 1 97 ? 8.975 1.151 10.361 1.00 97.62 97 ALA A CA 1
AT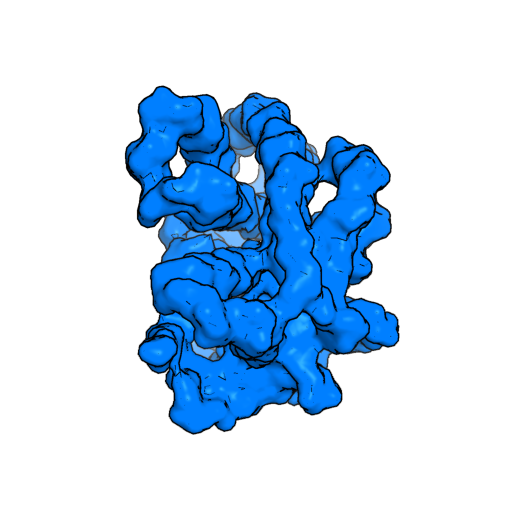OM 766 C C . ALA A 1 97 ? 8.791 1.834 11.721 1.00 97.62 97 ALA A C 1
ATOM 768 O O . ALA A 1 97 ? 8.141 1.278 12.603 1.00 97.62 97 ALA A O 1
ATOM 769 N N . LYS A 1 98 ? 9.347 3.040 11.905 1.00 98.25 98 LYS A N 1
ATOM 770 C CA . LYS A 1 98 ? 9.243 3.801 13.157 1.00 98.25 98 LYS A CA 1
ATOM 771 C C . LYS A 1 98 ? 7.803 4.221 13.436 1.00 98.25 98 LYS A C 1
ATOM 773 O O . LYS A 1 98 ? 7.371 4.112 14.579 1.00 98.25 98 LYS A O 1
ATOM 778 N N . ILE A 1 99 ? 7.042 4.635 12.420 1.00 98.19 99 ILE A N 1
ATOM 779 C CA . ILE A 1 99 ? 5.604 4.920 12.561 1.00 98.19 99 ILE A CA 1
ATOM 780 C C . ILE A 1 99 ? 4.869 3.673 13.068 1.00 98.19 99 ILE A C 1
ATOM 782 O O . ILE A 1 99 ? 4.156 3.730 14.074 1.00 98.19 99 ILE A O 1
ATOM 786 N N . MET A 1 100 ? 5.093 2.530 12.413 1.00 97.69 100 MET A N 1
ATOM 787 C CA . MET A 1 100 ? 4.483 1.261 12.808 1.00 97.69 100 MET A CA 1
ATOM 788 C C . MET A 1 100 ? 4.913 0.801 14.205 1.00 97.69 100 MET A C 1
ATOM 790 O O . MET A 1 100 ? 4.087 0.284 14.951 1.00 97.69 100 MET A O 1
ATOM 794 N N . ASP A 1 101 ? 6.170 1.001 14.590 1.00 97.19 101 ASP A N 1
ATOM 795 C CA . ASP A 1 101 ? 6.687 0.617 15.904 1.00 97.19 101 ASP A CA 1
ATOM 796 C C . ASP A 1 101 ? 6.124 1.499 17.025 1.00 97.19 101 ASP A C 1
ATOM 798 O O . ASP A 1 101 ? 5.586 0.993 18.011 1.00 97.19 101 ASP A O 1
ATOM 802 N N . VAL A 1 102 ? 6.147 2.821 16.837 1.00 96.94 102 VAL A N 1
ATOM 803 C CA . VAL A 1 102 ? 5.663 3.797 17.821 1.00 96.94 102 VAL A CA 1
ATOM 804 C C . VAL A 1 102 ? 4.164 3.632 18.071 1.00 96.94 102 VAL A C 1
ATOM 806 O O . VAL A 1 102 ? 3.735 3.627 19.226 1.00 96.94 102 VAL A O 1
ATOM 809 N N . ILE A 1 103 ? 3.362 3.479 17.013 1.00 96.94 103 ILE A N 1
ATOM 810 C CA . ILE A 1 103 ? 1.898 3.413 17.124 1.00 96.94 103 ILE A CA 1
ATOM 811 C C . ILE A 1 103 ? 1.413 1.970 17.297 1.00 96.94 103 ILE A C 1
ATOM 813 O O . ILE A 1 103 ? 0.538 1.699 18.113 1.00 96.94 103 ILE A O 1
ATOM 817 N N . GLY A 1 104 ? 1.973 1.016 16.559 1.00 93.62 104 GLY A N 1
ATOM 818 C CA . GLY A 1 104 ? 1.592 -0.398 16.587 1.00 93.62 104 GLY A CA 1
ATOM 819 C C . GLY A 1 104 ? 2.248 -1.220 17.701 1.00 93.62 104 GLY A C 1
ATOM 820 O O . GLY A 1 104 ? 1.914 -2.397 17.853 1.00 93.62 104 GLY A O 1
ATOM 821 N N . SER A 1 105 ? 3.156 -0.616 18.483 1.00 90.62 105 SER A N 1
ATOM 822 C CA . SER A 1 105 ? 4.054 -1.245 19.476 1.00 90.62 105 SER A CA 1
ATOM 823 C C . SER A 1 105 ? 5.077 -2.237 18.914 1.00 90.62 105 SER A C 1
ATOM 825 O O . SER A 1 105 ? 5.889 -2.759 19.680 1.00 90.62 105 SER A O 1
ATOM 827 N N . ARG A 1 106 ? 5.007 -2.541 17.614 1.00 89.25 106 ARG A N 1
ATOM 828 C CA . ARG A 1 106 ? 5.953 -3.359 16.852 1.00 89.25 106 ARG A CA 1
ATOM 829 C C . ARG A 1 106 ? 5.887 -2.949 15.388 1.00 89.25 106 ARG A C 1
ATOM 831 O O . ARG A 1 106 ? 4.791 -2.796 14.848 1.00 89.25 106 ARG A O 1
ATOM 838 N N . ALA A 1 107 ? 7.042 -2.884 14.732 1.00 85.06 107 ALA A N 1
ATOM 839 C CA . ALA A 1 107 ? 7.109 -2.697 13.280 1.00 85.06 107 ALA A CA 1
ATOM 840 C C . ALA A 1 107 ? 6.418 -3.833 12.493 1.00 85.06 107 ALA A C 1
ATOM 842 O O . ALA A 1 107 ? 5.850 -3.595 11.434 1.00 85.06 107 ALA A O 1
ATOM 843 N N . ILE A 1 108 ? 6.417 -5.061 13.028 1.00 89.88 108 ILE A N 1
ATOM 844 C CA . ILE A 1 108 ? 5.780 -6.237 12.415 1.00 89.88 108 ILE A CA 1
ATOM 845 C C . ILE A 1 108 ? 4.718 -6.796 13.366 1.00 89.88 108 ILE A C 1
ATOM 847 O O . ILE A 1 108 ? 4.976 -6.974 14.558 1.00 89.88 108 ILE A O 1
ATOM 851 N N . HIS A 1 109 ? 3.552 -7.137 12.814 1.00 90.12 109 HIS A N 1
ATOM 852 C CA . HIS A 1 109 ? 2.374 -7.642 13.522 1.00 90.12 109 HIS A CA 1
ATOM 853 C C . HIS A 1 109 ? 1.877 -6.672 14.610 1.00 90.12 109 HIS A C 1
ATOM 855 O O . HIS A 1 109 ? 2.135 -6.869 15.795 1.00 90.12 109 HIS A O 1
ATOM 861 N N . GLN A 1 110 ? 1.142 -5.637 14.204 1.00 91.62 110 GLN A N 1
ATOM 862 C CA . GLN A 1 110 ? 0.654 -4.527 15.033 1.00 91.62 110 GLN A CA 1
ATOM 863 C C . GLN A 1 110 ? -0.305 -4.991 16.157 1.00 91.62 110 GLN A C 1
ATOM 865 O O . GLN A 1 110 ? -1.524 -4.842 16.067 1.00 91.62 110 GLN A O 1
ATOM 870 N N . GLU A 1 111 ? 0.239 -5.560 17.237 1.00 91.31 111 GLU A N 1
ATOM 871 C CA . GLU A 1 111 ? -0.520 -6.089 18.384 1.00 91.31 111 GLU A CA 1
ATOM 872 C C . GLU A 1 111 ? -1.289 -5.009 19.142 1.00 91.31 111 GLU A C 1
ATOM 874 O O . GLU A 1 111 ? -2.309 -5.295 19.765 1.00 91.31 111 GLU A O 1
ATOM 879 N N . ASN A 1 112 ? -0.811 -3.766 19.089 1.00 95.94 112 ASN A N 1
ATOM 880 C CA . ASN A 1 112 ? -1.462 -2.662 19.776 1.00 95.94 112 ASN A CA 1
ATOM 881 C C . ASN A 1 112 ? -2.800 -2.264 19.138 1.00 95.94 112 ASN A C 1
ATOM 883 O O . ASN A 1 112 ? -3.643 -1.689 19.823 1.00 95.94 112 ASN A O 1
ATOM 887 N N . ALA A 1 113 ? -3.007 -2.568 17.852 1.00 97.00 113 ALA A N 1
ATOM 888 C CA . ALA A 1 113 ? -4.285 -2.353 17.186 1.00 97.00 113 ALA A CA 1
ATOM 889 C C . ALA A 1 113 ? -5.283 -3.440 17.618 1.00 97.00 113 ALA A C 1
ATOM 891 O O . ALA A 1 113 ? -5.034 -4.640 17.471 1.00 97.00 113 ALA A O 1
ATOM 892 N N . VAL A 1 114 ? -6.431 -3.026 18.148 1.00 96.81 114 VAL A N 1
ATOM 893 C CA . VAL A 1 114 ? -7.465 -3.911 18.702 1.00 96.81 114 VAL A CA 1
ATOM 894 C C . VAL A 1 114 ? -8.863 -3.434 18.289 1.00 96.81 114 VAL A C 1
ATOM 896 O O . VAL A 1 114 ? -9.024 -2.332 17.763 1.00 96.81 114 VAL A O 1
ATOM 899 N N . LEU A 1 115 ? -9.900 -4.247 18.532 1.00 96.69 115 LEU A N 1
ATOM 900 C CA . LEU A 1 115 ? -11.286 -3.792 18.345 1.00 96.69 115 LEU A CA 1
ATOM 901 C C . LEU A 1 115 ? -11.554 -2.538 19.185 1.00 96.69 115 LEU A C 1
ATOM 903 O O . LEU A 1 115 ? -11.266 -2.524 20.387 1.00 96.69 115 LEU A O 1
ATOM 907 N N . GLY A 1 116 ? -12.132 -1.517 18.560 1.00 96.31 116 GLY A N 1
ATOM 908 C CA . GLY A 1 116 ? -12.492 -0.258 19.202 1.00 96.31 116 GLY A CA 1
ATOM 909 C C . GLY A 1 116 ? -11.357 0.757 19.312 1.00 96.31 116 GLY A C 1
ATOM 910 O O . GLY A 1 116 ? -11.591 1.853 19.814 1.00 96.31 116 GLY A O 1
ATOM 911 N N . GLY A 1 117 ? -10.132 0.419 18.888 1.00 97.62 117 GLY A N 1
ATOM 912 C CA . GLY A 1 117 ? -9.010 1.360 18.837 1.00 97.62 117 GLY A CA 1
ATOM 913 C C . GLY A 1 117 ? -7.653 0.732 19.125 1.00 97.62 117 GLY A C 1
ATOM 914 O O . GLY A 1 117 ? -7.250 -0.219 18.458 1.00 97.62 117 GLY A O 1
ATOM 915 N N . PHE A 1 118 ? -6.929 1.283 20.096 1.00 98.00 118 PHE A N 1
ATOM 916 C CA . PHE A 1 118 ? -5.561 0.891 20.431 1.00 98.00 118 PHE A CA 1
ATOM 917 C C . PHE A 1 118 ? -5.414 0.555 21.915 1.00 98.00 118 PHE A C 1
ATOM 919 O O . PHE A 1 118 ? -6.083 1.141 22.765 1.00 98.00 118 PHE A O 1
ATOM 926 N N . GLY A 1 119 ? -4.508 -0.368 22.245 1.00 96.50 119 GLY A N 1
ATOM 927 C CA . GLY A 1 119 ? -4.165 -0.676 23.635 1.00 96.50 119 GLY A CA 1
ATOM 928 C C . GLY A 1 119 ? -3.579 0.538 24.362 1.00 96.50 119 GLY A C 1
ATOM 929 O O . GLY A 1 119 ? -4.024 0.896 25.452 1.00 96.50 119 GLY A O 1
ATOM 930 N N . LYS A 1 120 ? -2.613 1.210 23.731 1.00 95.19 120 LYS A N 1
ATOM 931 C CA . LYS A 1 120 ? -2.006 2.461 24.202 1.00 95.19 120 LYS A CA 1
ATOM 932 C C . LYS A 1 120 ? -1.739 3.395 23.025 1.00 95.19 120 LYS A C 1
ATOM 934 O O . LYS A 1 120 ? -1.330 2.935 21.969 1.00 95.19 120 LYS A O 1
ATOM 939 N N . LEU A 1 121 ? -1.908 4.702 23.211 1.00 96.88 121 LEU A N 1
ATOM 940 C CA . LEU A 1 121 ? -1.478 5.690 22.217 1.00 96.88 121 LEU A CA 1
ATOM 941 C C . LEU A 1 121 ? -0.078 6.243 22.533 1.00 96.88 121 LEU A C 1
ATOM 943 O O . LEU A 1 121 ? 0.283 6.335 23.715 1.00 96.88 121 LEU A O 1
ATOM 947 N N . PRO A 1 122 ? 0.704 6.632 21.508 1.00 96.25 122 PRO A N 1
ATOM 948 C CA . PRO A 1 122 ? 1.937 7.390 21.697 1.00 96.25 122 PRO A CA 1
ATOM 949 C C . PRO A 1 122 ? 1.685 8.721 22.400 1.00 96.25 122 PRO A C 1
ATOM 951 O O . PRO A 1 122 ? 0.575 9.242 22.408 1.00 96.25 122 PRO A O 1
ATOM 954 N N . THR A 1 123 ? 2.732 9.301 22.971 1.00 97.19 123 THR A N 1
ATOM 955 C CA . THR A 1 123 ? 2.689 10.660 23.526 1.00 97.19 123 THR A CA 1
ATOM 956 C C . THR A 1 123 ? 2.694 11.729 22.426 1.00 97.19 123 THR A C 1
ATOM 958 O O . THR A 1 123 ? 3.175 11.478 21.322 1.00 97.19 123 THR A O 1
ATOM 961 N N . LYS A 1 124 ? 2.247 12.958 22.745 1.00 97.06 124 LYS A N 1
ATOM 962 C CA . LYS A 1 124 ? 2.372 14.115 21.831 1.00 97.06 124 LYS A CA 1
ATOM 963 C C . LYS A 1 124 ? 3.791 14.284 21.287 1.00 97.06 124 LYS A C 1
ATOM 965 O O . LYS A 1 124 ? 3.962 14.435 20.086 1.00 97.06 124 LYS A O 1
ATOM 970 N N . ALA A 1 125 ? 4.793 14.201 22.165 1.00 98.00 125 ALA A N 1
ATOM 971 C CA . ALA A 1 125 ? 6.194 14.375 21.795 1.00 98.00 125 ALA 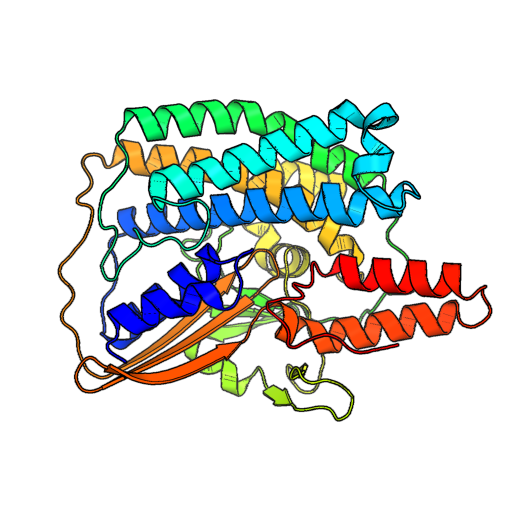A CA 1
ATOM 972 C C . ALA A 1 125 ? 6.652 13.347 20.747 1.00 98.00 125 ALA A C 1
ATOM 974 O O . ALA A 1 125 ? 7.389 13.692 19.832 1.00 98.00 125 ALA A O 1
ATOM 975 N N . GLN A 1 126 ? 6.174 12.101 20.838 1.00 98.19 126 GLN A N 1
ATOM 976 C CA . GLN A 1 126 ? 6.488 11.071 19.844 1.00 98.19 126 GLN A CA 1
ATOM 977 C C . GLN A 1 126 ? 5.834 11.364 18.488 1.00 98.19 126 GLN A C 1
ATOM 979 O O . GLN A 1 126 ? 6.467 11.162 17.458 1.00 98.19 126 GLN A O 1
ATOM 984 N N . PHE A 1 127 ? 4.598 11.873 18.466 1.00 98.31 127 PHE A N 1
ATOM 985 C CA . PHE A 1 127 ? 3.966 12.322 17.220 1.00 98.31 127 PHE A CA 1
ATOM 986 C C . PHE A 1 127 ? 4.707 13.517 16.600 1.00 98.31 127 PHE A C 1
ATOM 988 O O . PHE A 1 127 ? 4.965 13.527 15.399 1.00 98.31 127 PHE A O 1
ATOM 995 N N . GLU A 1 128 ? 5.109 14.497 17.410 1.00 98.31 128 GLU A N 1
ATOM 996 C CA . GLU A 1 128 ? 5.897 15.651 16.956 1.00 98.31 128 GLU A CA 1
ATOM 997 C C . GLU A 1 128 ? 7.272 15.238 16.400 1.00 98.31 128 GLU A C 1
ATOM 999 O O . GLU A 1 128 ? 7.721 15.780 15.387 1.00 98.31 128 GLU A O 1
ATOM 1004 N N . GLU A 1 129 ? 7.922 14.248 17.017 1.00 98.50 129 GLU A N 1
ATOM 1005 C CA . GLU A 1 129 ? 9.178 13.664 16.537 1.00 98.50 129 GLU A CA 1
ATOM 1006 C C . GLU A 1 129 ? 8.998 12.963 15.182 1.00 98.50 129 GLU A C 1
ATOM 1008 O O . GLU A 1 129 ? 9.739 13.255 14.242 1.00 98.50 129 GLU A O 1
ATOM 1013 N N . LEU A 1 130 ? 7.970 12.114 15.042 1.00 98.62 130 LEU A N 1
ATOM 1014 C CA . LEU A 1 130 ? 7.631 11.475 13.764 1.00 98.62 130 LEU A CA 1
ATOM 1015 C C . LEU A 1 130 ? 7.392 12.517 12.669 1.00 98.62 130 LEU A C 1
ATOM 1017 O O . LEU A 1 130 ? 7.927 12.396 11.568 1.00 98.62 130 LEU A O 1
ATOM 1021 N N . LYS A 1 131 ? 6.644 13.582 12.981 1.00 98.69 131 LYS A N 1
ATOM 1022 C CA . LYS A 1 131 ? 6.381 14.680 12.045 1.00 98.69 131 LYS A CA 1
ATOM 1023 C C . LYS A 1 131 ? 7.671 15.351 11.577 1.00 98.69 131 LYS A C 1
ATOM 1025 O O . LYS A 1 131 ? 7.806 15.674 10.397 1.00 98.69 131 LYS A O 1
ATOM 1030 N N . LYS A 1 132 ? 8.615 15.593 12.491 1.00 98.62 132 LYS A N 1
ATOM 1031 C CA . LYS A 1 132 ? 9.915 16.183 12.153 1.00 98.62 132 LYS A CA 1
ATOM 1032 C C . LYS A 1 132 ? 10.689 15.281 11.188 1.00 98.62 132 LYS A C 1
ATOM 1034 O O . LYS A 1 132 ? 11.166 15.765 10.166 1.00 98.62 132 LYS A O 1
ATOM 1039 N N . GLU A 1 133 ? 10.771 13.987 11.473 1.00 98.62 133 GLU A N 1
ATOM 1040 C CA . GLU A 1 133 ? 11.498 13.035 10.625 1.00 98.62 133 GLU A CA 1
ATOM 1041 C C . GLU A 1 133 ? 10.842 12.829 9.258 1.00 98.62 133 GLU A C 1
ATOM 1043 O O . GLU A 1 133 ? 11.543 12.743 8.251 1.00 98.62 133 GLU A O 1
ATOM 1048 N N . LEU A 1 134 ? 9.508 12.835 9.189 1.00 98.75 134 LEU A N 1
ATOM 1049 C CA . LEU A 1 134 ? 8.769 12.804 7.925 1.00 98.75 134 LEU A CA 1
ATOM 1050 C C . LEU A 1 134 ? 9.104 14.011 7.041 1.00 98.75 134 LEU A C 1
ATOM 1052 O O . LEU A 1 134 ? 9.384 13.845 5.855 1.00 98.75 134 LEU A O 1
ATOM 1056 N N . LYS A 1 135 ? 9.179 15.218 7.618 1.00 98.56 135 LYS A N 1
ATOM 1057 C CA . LYS A 1 135 ? 9.621 16.418 6.882 1.00 98.56 135 LYS A CA 1
ATOM 1058 C C . LYS A 1 135 ? 11.042 16.277 6.344 1.00 98.56 135 LYS A C 1
ATOM 1060 O O . LYS A 1 135 ? 11.330 16.731 5.242 1.00 98.56 135 LYS A O 1
ATOM 1065 N N . GLU A 1 136 ? 11.932 15.640 7.100 1.00 98.25 136 GLU A N 1
ATOM 1066 C CA . GLU A 1 136 ? 13.298 15.358 6.653 1.00 98.25 136 GLU A CA 1
ATOM 1067 C C . GLU A 1 136 ? 13.358 14.244 5.592 1.00 98.25 136 GLU A C 1
ATOM 1069 O O . GLU A 1 136 ? 14.333 14.175 4.838 1.00 98.25 136 GLU A O 1
ATOM 1074 N N . ALA A 1 137 ? 12.367 13.350 5.545 1.00 98.50 137 ALA A N 1
ATOM 1075 C CA . ALA A 1 137 ? 12.251 12.262 4.575 1.00 98.50 137 ALA A CA 1
ATOM 1076 C C . ALA A 1 137 ? 11.577 12.687 3.260 1.00 98.50 137 ALA A C 1
ATOM 1078 O O . ALA A 1 137 ? 11.853 12.080 2.228 1.00 98.50 137 ALA A O 1
ATOM 1079 N N . LEU A 1 138 ? 10.768 13.749 3.260 1.00 98.50 138 LEU A N 1
ATOM 1080 C CA . LEU A 1 138 ? 10.053 14.216 2.068 1.00 98.50 138 LEU A CA 1
ATOM 1081 C C . LEU A 1 138 ? 10.976 14.495 0.860 1.00 98.50 138 LEU A C 1
ATOM 1083 O O . LEU A 1 138 ? 10.717 13.931 -0.203 1.00 98.50 138 LEU A O 1
ATOM 1087 N N . PRO A 1 139 ? 12.119 15.207 0.993 1.00 98.56 139 PRO A N 1
ATOM 1088 C CA . PRO A 1 139 ? 13.040 15.394 -0.134 1.00 98.56 139 PRO A CA 1
ATOM 1089 C C . PRO A 1 139 ? 13.633 14.082 -0.674 1.00 98.56 139 PRO A C 1
ATOM 1091 O O . PRO A 1 139 ? 14.027 14.000 -1.836 1.00 98.56 139 PRO A O 1
ATOM 1094 N N . VAL A 1 140 ? 13.712 13.043 0.163 1.00 98.56 140 VAL A N 1
ATOM 1095 C CA . VAL A 1 140 ? 14.175 11.709 -0.245 1.00 98.56 140 VAL A CA 1
ATOM 1096 C C . VAL A 1 140 ? 13.106 10.986 -1.065 1.00 98.56 140 VAL A C 1
ATOM 1098 O O . VAL A 1 140 ? 13.425 10.371 -2.085 1.00 98.56 140 VAL A O 1
ATOM 1101 N N . ALA A 1 141 ? 11.837 11.101 -0.672 1.00 98.69 141 ALA A N 1
ATOM 1102 C CA . ALA A 1 141 ? 10.722 10.601 -1.470 1.00 98.69 141 ALA A CA 1
ATOM 1103 C C . ALA A 1 141 ? 10.653 11.315 -2.835 1.00 98.69 141 ALA A C 1
ATOM 1105 O O . ALA A 1 141 ? 10.534 10.655 -3.865 1.00 98.69 141 ALA A O 1
ATOM 1106 N N . GLU A 1 142 ? 10.842 12.640 -2.874 1.00 98.69 142 GLU A N 1
ATOM 1107 C CA . GLU A 1 142 ? 10.896 13.404 -4.132 1.00 98.69 142 GLU A CA 1
ATOM 1108 C C . GLU A 1 142 ? 12.037 12.933 -5.045 1.00 98.69 142 GLU A C 1
ATOM 1110 O O . GLU A 1 142 ? 11.827 12.700 -6.238 1.00 98.69 142 GLU A O 1
ATOM 1115 N N . TYR A 1 143 ? 13.231 12.705 -4.483 1.00 98.69 143 TYR A N 1
ATOM 1116 C CA . TYR A 1 143 ? 14.348 12.125 -5.231 1.00 98.69 143 TYR A CA 1
ATOM 1117 C C . TYR A 1 143 ? 14.009 10.749 -5.810 1.00 98.69 143 TYR A C 1
ATOM 1119 O O . TYR A 1 143 ? 14.456 10.418 -6.907 1.00 98.69 143 TYR A O 1
ATOM 1127 N N . THR A 1 144 ? 13.216 9.946 -5.096 1.00 98.62 144 THR A N 1
ATOM 1128 C CA . THR A 1 144 ? 12.795 8.622 -5.575 1.00 98.62 144 THR A CA 1
ATOM 1129 C C . THR A 1 144 ? 11.985 8.752 -6.865 1.00 98.62 144 THR A C 1
ATOM 1131 O O . THR A 1 144 ? 12.256 8.034 -7.825 1.00 98.62 144 THR A O 1
ATOM 1134 N N . VAL A 1 145 ? 11.071 9.725 -6.950 1.00 98.62 145 VAL A N 1
ATOM 1135 C CA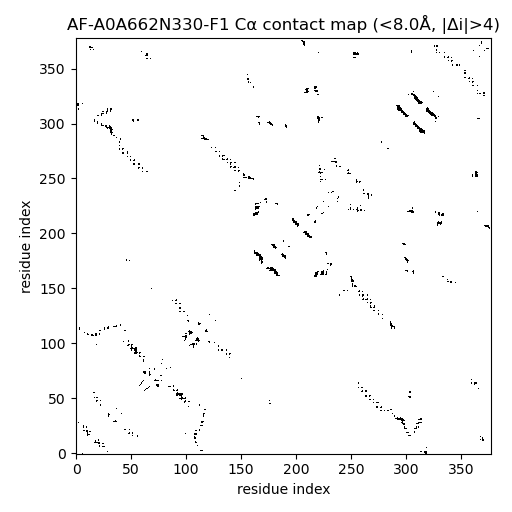 . VAL A 1 145 ? 10.326 10.016 -8.190 1.00 98.62 145 VAL A CA 1
ATOM 1136 C C . VAL A 1 145 ? 11.268 10.421 -9.322 1.00 98.62 145 VAL A C 1
ATOM 1138 O O . VAL A 1 145 ? 11.138 9.929 -10.440 1.00 98.62 145 VAL A O 1
ATOM 1141 N N . GLU A 1 146 ? 12.246 11.288 -9.055 1.00 98.06 146 GLU A N 1
ATOM 1142 C CA . GLU A 1 146 ? 13.225 11.711 -10.067 1.00 98.06 146 GLU A CA 1
ATOM 1143 C C . GLU A 1 146 ? 14.179 10.599 -10.513 1.00 98.06 146 GLU A C 1
ATOM 1145 O O . GLU A 1 146 ? 14.684 10.622 -11.635 1.00 98.06 146 GLU A O 1
ATOM 1150 N N . LEU A 1 147 ? 14.482 9.649 -9.632 1.00 98.19 147 LEU A N 1
ATOM 1151 C CA . LEU A 1 147 ? 15.276 8.476 -9.966 1.00 98.19 147 LEU A CA 1
ATOM 1152 C C . LEU A 1 147 ? 14.473 7.546 -10.877 1.00 98.19 147 LEU A C 1
ATOM 1154 O O . LEU A 1 147 ? 14.949 7.184 -11.951 1.00 98.19 147 LEU A O 1
ATOM 1158 N N . PHE A 1 148 ? 13.245 7.214 -10.475 1.00 98.25 148 PHE A N 1
ATOM 1159 C CA . PHE A 1 148 ? 12.392 6.277 -11.201 1.00 98.25 148 PHE A CA 1
ATOM 1160 C C . PHE A 1 148 ? 11.794 6.850 -12.486 1.00 98.25 148 PHE A C 1
ATOM 1162 O O . PHE A 1 148 ? 11.411 6.081 -13.361 1.00 98.25 148 PHE A O 1
ATOM 1169 N N . SER A 1 149 ? 11.788 8.175 -12.664 1.00 97.88 149 SER A N 1
ATOM 1170 C CA . SER A 1 149 ? 11.381 8.793 -13.931 1.00 97.88 149 SER A CA 1
ATOM 1171 C C . SER A 1 149 ? 12.354 8.540 -15.088 1.00 97.88 149 SER A C 1
ATOM 1173 O O . SER A 1 149 ? 12.023 8.818 -16.238 1.00 97.88 149 SER A O 1
ATOM 1175 N N . LYS A 1 150 ? 13.559 8.037 -14.793 1.00 97.19 150 LYS A N 1
ATOM 1176 C CA . LYS A 1 150 ? 14.622 7.780 -15.776 1.00 97.19 150 LYS A CA 1
ATOM 1177 C C . LYS A 1 150 ? 14.618 6.351 -16.310 1.00 97.19 150 LYS A C 1
ATOM 1179 O O . LYS A 1 150 ? 15.342 6.081 -17.266 1.00 97.19 150 LYS A O 1
ATOM 1184 N N . PHE A 1 151 ? 13.881 5.441 -15.676 1.00 95.88 151 PHE A N 1
ATOM 1185 C CA . PHE A 1 151 ? 13.875 4.034 -16.056 1.00 95.88 151 PHE A CA 1
ATOM 1186 C C . PHE A 1 151 ? 12.833 3.738 -17.127 1.00 95.88 151 PHE A C 1
ATOM 1188 O O . PHE A 1 151 ? 11.763 4.345 -17.181 1.00 95.88 151 PHE A O 1
ATOM 1195 N N . GLU A 1 152 ? 13.181 2.793 -17.992 1.00 93.94 152 GLU A N 1
ATOM 1196 C CA . GLU A 1 152 ? 12.351 2.384 -19.113 1.00 93.94 152 GLU A CA 1
ATOM 1197 C C . GLU A 1 152 ? 11.134 1.570 -18.651 1.00 93.94 152 GLU A C 1
ATOM 1199 O O . GLU A 1 152 ? 11.199 0.772 -17.711 1.00 93.94 152 GLU A O 1
ATOM 1204 N N . GLN A 1 153 ? 10.018 1.763 -19.352 1.00 96.19 153 GLN A N 1
ATOM 1205 C CA . GLN A 1 153 ? 8.838 0.911 -19.254 1.00 96.19 153 GLN A CA 1
ATOM 1206 C C . GLN A 1 153 ? 8.736 0.092 -20.535 1.00 96.19 153 GLN A C 1
ATOM 1208 O O . GLN A 1 153 ? 8.417 0.636 -21.594 1.00 96.19 153 GLN A O 1
ATOM 1213 N N . TYR A 1 154 ? 9.031 -1.200 -20.416 1.00 96.25 154 TYR A N 1
ATOM 1214 C CA . TYR A 1 154 ? 9.104 -2.147 -21.526 1.00 96.25 154 TYR A CA 1
ATOM 1215 C C . TYR A 1 154 ? 7.777 -2.222 -22.287 1.00 96.25 154 TYR A C 1
ATOM 1217 O O . TYR A 1 154 ? 6.725 -2.460 -21.691 1.00 96.25 154 TYR A O 1
ATOM 1225 N N . ALA A 1 155 ? 7.816 -1.996 -23.600 1.00 96.88 155 ALA A N 1
ATOM 1226 C CA . ALA A 1 155 ? 6.631 -1.966 -24.459 1.00 96.88 155 ALA A CA 1
ATOM 1227 C C . ALA A 1 155 ? 6.034 -3.367 -24.698 1.00 96.88 155 ALA A C 1
ATOM 1229 O O . ALA A 1 155 ? 4.877 -3.513 -25.083 1.00 96.88 155 ALA A O 1
ATOM 1230 N N . GLU A 1 156 ? 6.814 -4.417 -24.446 1.00 96.88 156 GLU A N 1
ATOM 1231 C CA . GLU A 1 156 ? 6.455 -5.822 -24.631 1.00 96.88 156 GLU A CA 1
ATOM 1232 C C . GLU A 1 156 ? 5.251 -6.252 -23.781 1.00 96.88 156 GLU A C 1
ATOM 1234 O O . GLU A 1 156 ? 4.548 -7.193 -24.148 1.00 96.88 156 GLU A O 1
ATOM 1239 N N . VAL A 1 157 ? 4.994 -5.545 -22.677 1.00 97.06 157 VAL A N 1
ATOM 1240 C CA . VAL A 1 157 ? 3.884 -5.800 -21.745 1.00 97.06 157 VAL A CA 1
ATOM 1241 C C . VAL A 1 157 ? 2.738 -4.791 -21.879 1.00 97.06 157 VAL A C 1
ATOM 1243 O O . VAL A 1 157 ? 1.896 -4.702 -20.991 1.00 97.06 157 VAL A O 1
ATOM 1246 N N . GLU A 1 158 ? 2.690 -4.027 -22.975 1.00 97.31 158 GLU A N 1
ATOM 1247 C CA . GLU A 1 158 ? 1.565 -3.133 -23.277 1.00 97.31 158 GLU A CA 1
ATOM 1248 C C . GLU A 1 158 ? 0.257 -3.913 -23.475 1.00 97.31 158 GLU A C 1
ATOM 1250 O O . GLU A 1 158 ? 0.046 -4.566 -24.499 1.00 97.31 158 GLU A O 1
ATOM 1255 N N . ASP A 1 159 ? -0.653 -3.813 -22.506 1.00 95.94 159 ASP A N 1
ATOM 1256 C CA . ASP A 1 159 ? -1.948 -4.490 -22.486 1.00 95.94 159 ASP A CA 1
ATOM 1257 C C . ASP A 1 159 ? -3.090 -3.472 -22.389 1.00 95.94 159 ASP A C 1
ATOM 1259 O O . ASP A 1 159 ? -3.509 -3.044 -21.313 1.00 95.94 159 ASP A O 1
ATOM 1263 N N . ARG A 1 160 ? -3.641 -3.107 -23.550 1.00 93.81 160 ARG A N 1
ATOM 1264 C CA . ARG A 1 160 ? -4.761 -2.154 -23.662 1.00 93.81 160 ARG A CA 1
ATOM 1265 C C . ARG A 1 160 ? -6.082 -2.675 -23.101 1.00 93.81 160 ARG A C 1
ATOM 1267 O O . ARG A 1 160 ? -7.041 -1.914 -23.006 1.00 93.81 160 ARG A O 1
ATOM 1274 N N . GLU A 1 161 ? -6.164 -3.963 -22.781 1.00 92.19 161 GLU A N 1
ATOM 1275 C CA . GLU A 1 161 ? -7.346 -4.565 -22.167 1.00 92.19 161 GLU A CA 1
ATOM 1276 C C . GLU A 1 161 ? -7.240 -4.634 -20.639 1.00 92.19 161 GLU A C 1
ATOM 1278 O O . GLU A 1 161 ? -8.159 -5.148 -19.996 1.00 92.19 161 GLU A O 1
ATOM 1283 N N . MET A 1 162 ? -6.137 -4.143 -20.061 1.00 94.19 162 MET A N 1
ATOM 1284 C CA . MET A 1 162 ? -5.902 -4.161 -18.625 1.00 94.19 162 MET A CA 1
ATOM 1285 C C . MET A 1 162 ? -6.963 -3.345 -17.883 1.00 94.19 162 MET A C 1
ATOM 1287 O O . MET A 1 162 ? -7.224 -2.178 -18.181 1.00 94.19 162 MET A O 1
ATOM 1291 N N . VAL A 1 163 ? -7.584 -3.983 -16.894 1.00 97.50 163 VAL A N 1
ATOM 1292 C CA . VAL A 1 163 ? -8.574 -3.361 -16.013 1.00 97.50 163 VAL A CA 1
ATOM 1293 C C . VAL A 1 163 ? -7.921 -3.065 -14.672 1.00 97.50 163 VAL A C 1
ATOM 1295 O O . VAL A 1 163 ? -7.313 -3.955 -14.086 1.00 97.50 163 VAL A O 1
ATOM 1298 N N . HIS A 1 164 ? -8.085 -1.849 -14.155 1.00 98.56 164 HIS A N 1
ATOM 1299 C CA . HIS A 1 164 ? -7.555 -1.449 -12.854 1.00 98.56 164 HIS A CA 1
ATOM 1300 C C . HIS A 1 164 ? -8.655 -1.379 -11.809 1.00 98.56 164 HIS A C 1
ATOM 1302 O O . HIS A 1 164 ? -9.674 -0.724 -12.033 1.00 98.56 164 HIS A O 1
ATOM 1308 N N . MET A 1 165 ? -8.412 -1.970 -10.642 1.00 98.56 165 MET A N 1
ATOM 1309 C CA . MET A 1 165 ? -9.289 -1.841 -9.480 1.00 98.56 165 MET A CA 1
ATOM 1310 C C . MET A 1 165 ? -8.581 -1.178 -8.310 1.00 98.56 165 MET A C 1
ATOM 1312 O O . MET A 1 165 ? -7.423 -1.486 -8.024 1.00 98.56 165 MET A O 1
ATOM 1316 N N . ALA A 1 166 ? -9.307 -0.303 -7.623 1.00 98.38 166 ALA A N 1
ATOM 1317 C CA . ALA A 1 166 ? -8.871 0.315 -6.382 1.00 98.38 166 ALA A CA 1
ATOM 1318 C C . ALA A 1 166 ? -10.065 0.629 -5.477 1.00 98.38 166 ALA A C 1
ATOM 1320 O O . ALA A 1 166 ? -11.199 0.736 -5.950 1.00 98.38 166 ALA A O 1
ATOM 1321 N N . VAL A 1 167 ? -9.837 0.824 -4.180 1.00 97.94 167 VAL A N 1
ATOM 1322 C CA . VAL A 1 167 ? -10.884 1.373 -3.308 1.00 97.94 167 VAL A CA 1
ATOM 1323 C C . VAL A 1 167 ? -11.231 2.795 -3.748 1.00 97.94 167 VAL A C 1
ATOM 1325 O O . VAL A 1 167 ? -10.386 3.541 -4.249 1.00 97.94 167 VAL A O 1
ATOM 1328 N N . LYS A 1 168 ? -12.485 3.188 -3.533 1.00 97.50 168 LYS A N 1
ATOM 1329 C CA . LYS A 1 168 ? -12.912 4.585 -3.520 1.00 97.50 168 LYS A CA 1
ATOM 1330 C C . LYS A 1 168 ? -12.632 5.139 -2.125 1.00 97.50 168 LYS A C 1
ATOM 1332 O O . LYS A 1 168 ? -13.329 4.734 -1.188 1.00 97.50 168 LYS A O 1
ATOM 1337 N N . PRO A 1 169 ? -11.646 6.031 -1.958 1.00 96.06 169 PRO A N 1
ATOM 1338 C CA . PRO A 1 169 ? -11.275 6.494 -0.633 1.00 96.06 169 PRO A CA 1
ATOM 1339 C C . PRO A 1 169 ? -12.419 7.229 0.069 1.00 96.06 169 PRO A C 1
ATOM 1341 O O . PRO A 1 169 ? -13.200 7.953 -0.562 1.00 96.06 169 PRO A O 1
ATOM 1344 N N . ARG A 1 170 ? -12.507 7.067 1.392 1.00 93.69 170 ARG A N 1
ATOM 1345 C CA . ARG A 1 170 ? -13.415 7.861 2.232 1.00 93.69 170 ARG A CA 1
ATOM 1346 C C . ARG A 1 170 ? -13.018 9.342 2.211 1.00 93.69 170 ARG A C 1
ATOM 1348 O O . ARG A 1 170 ? -11.865 9.693 1.986 1.00 93.69 170 ARG A O 1
ATOM 1355 N N . ASN A 1 171 ? -13.988 10.218 2.472 1.00 87.50 171 ASN A N 1
ATOM 1356 C CA . ASN A 1 171 ? -13.783 11.658 2.698 1.00 87.50 171 ASN A CA 1
ATOM 1357 C C . ASN A 1 171 ? -13.151 12.453 1.537 1.00 87.50 171 ASN A C 1
ATOM 1359 O O . ASN A 1 171 ? -12.768 13.601 1.731 1.00 87.50 171 ASN A O 1
ATOM 1363 N N . GLY A 1 172 ? -13.072 11.886 0.327 1.00 88.06 172 GLY A N 1
ATOM 1364 C CA . GLY A 1 172 ? -12.560 12.599 -0.849 1.00 88.06 172 GLY A CA 1
ATOM 1365 C C . GLY A 1 172 ? -11.063 12.918 -0.786 1.00 88.06 172 GLY A C 1
ATOM 1366 O O . GLY A 1 172 ? -10.618 13.860 -1.434 1.00 88.06 172 GLY A O 1
ATOM 1367 N N . VAL A 1 173 ? -10.292 12.148 -0.018 1.00 90.25 173 VAL A N 1
ATOM 1368 C CA . VAL A 1 173 ? -8.830 12.258 0.081 1.00 90.25 173 VAL A CA 1
ATOM 1369 C C . VAL A 1 173 ? -8.225 10.964 -0.441 1.00 90.25 173 VAL A C 1
ATOM 1371 O O . VAL A 1 173 ? -8.721 9.895 -0.101 1.00 90.25 173 VAL A O 1
ATOM 1374 N N . TYR A 1 174 ? -7.173 11.025 -1.265 1.00 95.19 174 TYR A N 1
ATOM 1375 C CA . TYR A 1 174 ? -6.511 9.810 -1.749 1.00 95.19 174 TYR A CA 1
ATOM 1376 C C . TYR A 1 174 ? -6.054 8.968 -0.549 1.00 95.19 174 TYR A C 1
ATOM 1378 O O . TYR A 1 174 ? -5.343 9.452 0.332 1.00 95.19 174 TYR A O 1
ATOM 1386 N N . GLY A 1 175 ? -6.509 7.725 -0.454 1.00 91.19 175 GLY A N 1
ATOM 1387 C CA . GLY A 1 175 ? -6.468 7.022 0.821 1.00 91.19 175 GLY A CA 1
ATOM 1388 C C . GLY A 1 175 ? -6.646 5.523 0.696 1.00 91.19 175 GLY A C 1
ATOM 1389 O O . GLY A 1 175 ? -6.811 4.978 -0.393 1.00 91.19 175 GLY A O 1
ATOM 1390 N N . ILE A 1 176 ? -6.574 4.872 1.852 1.00 93.94 176 ILE A N 1
ATOM 1391 C CA . ILE A 1 176 ? -6.407 3.422 1.956 1.00 93.94 176 ILE A CA 1
ATOM 1392 C C . ILE A 1 176 ? -7.726 2.705 2.261 1.00 93.94 176 ILE A C 1
ATOM 1394 O O . ILE A 1 176 ? -7.940 1.568 1.838 1.00 93.94 176 ILE A O 1
ATOM 1398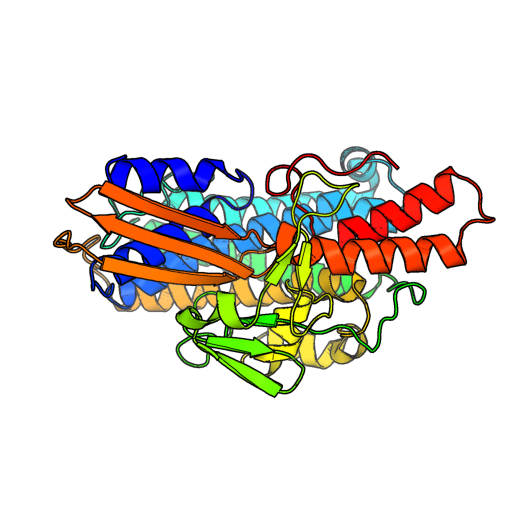 N N . PHE A 1 177 ? -8.611 3.376 2.995 1.00 96.31 177 PHE A N 1
ATOM 1399 C CA . PHE A 1 177 ? -9.901 2.848 3.415 1.00 96.31 177 PHE A CA 1
ATOM 1400 C C . PHE A 1 177 ? -11.020 3.379 2.524 1.00 96.31 177 PHE A C 1
ATOM 1402 O O . PHE A 1 177 ? -11.075 4.570 2.203 1.00 96.31 177 PHE A O 1
ATOM 1409 N N . GLY A 1 178 ? -11.943 2.491 2.169 1.00 95.75 178 GLY A N 1
ATOM 1410 C CA . GLY A 1 178 ? -13.080 2.779 1.307 1.00 95.75 178 GLY A CA 1
ATOM 1411 C C . GLY A 1 178 ? -14.202 1.770 1.514 1.00 95.75 178 GLY A C 1
ATOM 1412 O O . GLY A 1 178 ? -13.966 0.633 1.913 1.00 95.75 178 GLY A O 1
ATOM 1413 N N . ASP A 1 179 ? -15.433 2.190 1.233 1.00 96.69 179 ASP A N 1
ATOM 1414 C CA . ASP A 1 179 ? -16.617 1.315 1.277 1.00 96.69 179 ASP A CA 1
ATOM 1415 C C . ASP A 1 179 ? -17.100 0.908 -0.123 1.00 96.69 179 ASP A C 1
ATOM 1417 O O . ASP A 1 179 ? -18.035 0.126 -0.265 1.00 96.69 179 ASP A O 1
ATOM 1421 N N . TYR A 1 180 ? -16.434 1.403 -1.168 1.00 98.19 180 TYR A N 1
ATOM 1422 C CA . TYR A 1 180 ? -16.692 1.054 -2.562 1.00 98.19 180 TYR A CA 1
ATOM 1423 C C . TYR A 1 180 ? -15.385 0.700 -3.268 1.00 98.19 180 TYR A C 1
ATOM 1425 O O . TYR A 1 180 ? -14.322 1.200 -2.905 1.00 98.19 180 TYR A O 1
ATOM 1433 N N . ILE A 1 181 ? -15.481 -0.120 -4.309 1.00 98.38 181 ILE A N 1
ATOM 1434 C CA . ILE A 1 181 ? -14.420 -0.369 -5.283 1.00 98.38 181 ILE A CA 1
ATOM 1435 C C . ILE A 1 181 ? -14.734 0.424 -6.549 1.00 98.38 181 ILE A C 1
ATOM 1437 O O . ILE A 1 181 ? -15.861 0.382 -7.045 1.00 98.38 181 ILE A O 1
ATOM 1441 N N . LYS A 1 182 ? -13.729 1.132 -7.061 1.00 98.06 182 LYS A N 1
ATOM 1442 C CA . LYS A 1 182 ? -13.708 1.771 -8.375 1.00 98.06 182 LYS A CA 1
ATOM 1443 C C . LYS A 1 182 ? -12.970 0.885 -9.366 1.00 98.06 182 LYS A C 1
ATOM 1445 O O . LYS A 1 182 ? -11.914 0.332 -9.049 1.00 98.06 182 LYS A O 1
ATOM 1450 N N . VAL A 1 183 ? -13.521 0.788 -10.568 1.00 98.31 183 VAL A N 1
ATOM 1451 C CA . VAL A 1 183 ? -12.941 0.051 -11.686 1.00 98.31 183 VAL A CA 1
ATOM 1452 C C . VAL A 1 183 ? -12.704 1.013 -12.850 1.00 98.31 183 VAL A C 1
ATOM 1454 O O . VAL A 1 183 ? -13.539 1.873 -13.133 1.00 98.31 183 VAL A O 1
ATOM 1457 N N . SER A 1 184 ? -11.591 0.850 -13.568 1.00 97.38 184 SER A N 1
ATOM 1458 C CA . SER A 1 184 ? -11.214 1.742 -14.677 1.00 97.38 184 SER A CA 1
ATOM 1459 C C . SER A 1 184 ? -12.175 1.722 -15.873 1.00 97.38 184 SER A C 1
ATOM 1461 O O . SER A 1 184 ? -12.080 2.585 -16.741 1.00 97.38 184 SER A O 1
ATOM 1463 N N . ASP A 1 185 ? -13.111 0.770 -15.927 1.00 95.50 185 ASP A N 1
ATOM 1464 C CA . ASP A 1 185 ? -14.199 0.727 -16.913 1.00 95.50 185 ASP A CA 1
ATOM 1465 C C . ASP A 1 185 ? -15.381 1.656 -16.556 1.00 95.50 185 ASP A C 1
ATOM 1467 O O . ASP A 1 185 ? -16.379 1.696 -17.277 1.00 95.50 185 ASP A O 1
ATOM 1471 N N . GLY A 1 186 ? -15.272 2.409 -15.455 1.00 95.44 186 GLY A N 1
ATOM 1472 C CA . GLY A 1 186 ? -16.293 3.324 -14.949 1.00 95.44 186 GLY A CA 1
ATOM 1473 C C . GLY A 1 186 ? -17.307 2.667 -14.011 1.00 95.44 186 GLY A C 1
ATOM 1474 O O . GLY A 1 186 ? -18.225 3.344 -13.547 1.00 95.44 186 GLY A O 1
ATOM 1475 N N . PHE A 1 187 ? -17.173 1.368 -13.726 1.00 97.56 187 PHE A N 1
ATOM 1476 C CA . PHE A 1 187 ? -18.033 0.681 -12.774 1.00 97.56 187 PHE A CA 1
ATOM 1477 C C . PHE A 1 187 ? -17.591 0.936 -11.326 1.00 97.56 187 PHE A C 1
ATOM 1479 O O . PHE A 1 187 ? -16.402 0.951 -11.006 1.00 97.56 187 PHE A O 1
ATOM 1486 N N . GLU A 1 188 ? -18.566 1.100 -10.433 1.00 97.31 188 GLU A N 1
ATOM 1487 C CA . GLU A 1 188 ? -18.352 1.199 -8.989 1.00 97.31 188 GLU A CA 1
ATOM 1488 C C . GLU A 1 188 ? -19.312 0.248 -8.264 1.00 97.31 188 GLU A C 1
ATOM 1490 O O . GLU A 1 188 ? -20.481 0.136 -8.641 1.00 97.31 188 GLU A O 1
ATOM 1495 N N . PHE A 1 189 ? -18.844 -0.430 -7.214 1.00 97.94 189 PHE A N 1
ATOM 1496 C CA . PHE A 1 189 ? -19.681 -1.326 -6.406 1.00 97.94 189 PHE A CA 1
ATOM 1497 C C . PHE A 1 189 ? -19.272 -1.318 -4.924 1.00 97.94 189 PHE A C 1
ATOM 1499 O O . PHE A 1 189 ? -18.100 -1.088 -4.626 1.00 97.94 189 PHE A O 1
ATOM 1506 N N . PRO A 1 190 ? -20.210 -1.546 -3.983 1.00 98.12 190 PRO A N 1
ATOM 1507 C CA . PRO A 1 190 ? -19.895 -1.587 -2.556 1.00 98.12 190 PRO A CA 1
ATOM 1508 C C . PRO A 1 190 ? -18.993 -2.782 -2.226 1.00 98.12 190 PRO A C 1
ATOM 1510 O O . PRO A 1 190 ? -19.136 -3.851 -2.826 1.00 98.12 190 PRO A O 1
ATOM 1513 N N . VAL A 1 191 ? -18.075 -2.631 -1.267 1.00 97.44 191 VAL A N 1
ATOM 1514 C CA . VAL A 1 191 ? -17.110 -3.693 -0.913 1.00 97.44 191 VAL A CA 1
ATOM 1515 C C . VAL A 1 191 ? -17.794 -4.989 -0.478 1.00 97.44 191 VAL A C 1
ATOM 1517 O O . VAL A 1 191 ? -17.272 -6.070 -0.731 1.00 97.44 191 VAL A O 1
ATOM 1520 N N . GLU A 1 192 ? -18.992 -4.912 0.100 1.00 97.31 192 GLU A N 1
ATOM 1521 C CA . GLU A 1 192 ? -19.808 -6.058 0.507 1.00 97.31 192 GLU A CA 1
ATOM 1522 C C . GLU A 1 192 ? -20.209 -6.955 -0.681 1.00 97.31 192 GLU A C 1
ATOM 1524 O O . GLU A 1 192 ? -20.406 -8.161 -0.515 1.00 97.31 192 GLU A O 1
ATOM 1529 N N . ASP A 1 193 ? -20.264 -6.392 -1.891 1.00 96.88 193 ASP A N 1
ATOM 1530 C CA . ASP A 1 193 ? -20.655 -7.082 -3.120 1.00 96.88 193 ASP A CA 1
ATOM 1531 C C . ASP A 1 193 ? -19.472 -7.671 -3.901 1.00 96.88 193 ASP A C 1
ATOM 1533 O O . ASP A 1 193 ? -19.675 -8.237 -4.977 1.00 96.88 193 ASP A O 1
ATOM 1537 N N . TYR A 1 194 ? -18.241 -7.601 -3.381 1.00 95.88 194 TYR A N 1
ATOM 1538 C CA . TYR A 1 194 ? -17.045 -7.988 -4.138 1.00 95.88 194 TYR A CA 1
ATOM 1539 C C . TYR A 1 194 ? -17.091 -9.405 -4.716 1.00 95.88 194 TYR A C 1
ATOM 1541 O O . TYR A 1 194 ? -16.676 -9.597 -5.851 1.00 95.88 194 TYR A O 1
ATOM 1549 N N . LYS A 1 195 ? -17.667 -10.391 -4.014 1.00 94.50 195 LYS A N 1
ATOM 1550 C CA . LYS A 1 195 ? -17.791 -11.777 -4.517 1.00 94.50 195 LYS A CA 1
ATOM 1551 C C . LYS A 1 195 ? -18.749 -11.933 -5.701 1.00 94.50 195 LYS A C 1
ATOM 1553 O O . LYS A 1 195 ? -18.709 -12.964 -6.365 1.00 94.50 195 LYS A O 1
ATOM 1558 N N . LYS A 1 196 ? -19.612 -10.947 -5.976 1.00 95.75 196 LYS A N 1
ATOM 1559 C CA . LYS A 1 196 ? -20.437 -10.925 -7.197 1.00 95.75 196 LYS A CA 1
ATOM 1560 C C . LYS A 1 196 ? -19.604 -10.558 -8.427 1.00 95.75 196 LYS A C 1
ATOM 1562 O O . LYS A 1 196 ? -19.959 -10.945 -9.536 1.00 95.75 196 LYS A O 1
ATOM 1567 N N . TRP A 1 197 ? -18.524 -9.803 -8.226 1.00 96.06 197 TRP A N 1
ATOM 1568 C CA . TRP A 1 197 ? -17.749 -9.178 -9.298 1.00 96.06 197 TRP A CA 1
ATOM 1569 C C . TRP A 1 197 ? -16.350 -9.773 -9.459 1.00 96.06 197 TRP A C 1
ATOM 1571 O O . TRP A 1 197 ? -15.864 -9.850 -10.583 1.00 96.06 197 TRP A O 1
ATOM 1581 N N . ILE A 1 198 ? -15.732 -10.219 -8.365 1.00 96.31 198 ILE A N 1
ATOM 1582 C CA . ILE A 1 198 ? -14.414 -10.849 -8.312 1.00 96.31 198 ILE A CA 1
ATOM 1583 C C . ILE A 1 198 ? -14.605 -12.347 -8.078 1.00 96.31 198 ILE A C 1
ATOM 1585 O O . ILE A 1 198 ? -15.074 -12.774 -7.019 1.00 96.31 198 ILE A O 1
ATOM 1589 N N . VAL A 1 199 ? -14.221 -13.145 -9.071 1.00 95.81 199 VAL A N 1
ATOM 1590 C CA . VAL A 1 199 ? -14.339 -14.606 -9.057 1.00 95.81 199 VAL A CA 1
ATOM 1591 C C . VAL A 1 199 ? -12.947 -15.224 -9.007 1.00 95.81 199 VAL A C 1
ATOM 1593 O O . VAL A 1 199 ? -12.142 -15.023 -9.913 1.00 95.81 199 VAL A O 1
ATOM 1596 N N . GLU A 1 200 ? -12.671 -16.003 -7.963 1.00 95.19 200 GLU A N 1
ATOM 1597 C CA . GLU A 1 200 ? -11.425 -16.762 -7.829 1.00 95.19 200 GLU A CA 1
ATOM 1598 C C . GLU A 1 200 ? -11.567 -18.159 -8.446 1.00 95.19 200 GLU A C 1
ATOM 1600 O O . GLU A 1 200 ? -12.532 -18.876 -8.169 1.00 95.19 200 GLU A O 1
ATOM 1605 N N . ARG A 1 201 ? -10.582 -18.583 -9.240 1.00 94.56 201 ARG A N 1
ATOM 1606 C CA . ARG A 1 201 ? -10.517 -19.909 -9.867 1.00 94.56 201 ARG A CA 1
ATOM 1607 C C . ARG A 1 201 ? -9.235 -20.619 -9.479 1.00 94.56 201 ARG A C 1
ATOM 1609 O O . ARG A 1 201 ? -8.185 -19.998 -9.367 1.00 94.56 201 ARG A O 1
ATOM 1616 N N . VAL A 1 202 ? -9.320 -21.931 -9.300 1.00 93.50 202 VAL A N 1
ATOM 1617 C CA . VAL A 1 202 ? -8.129 -22.781 -9.224 1.00 93.50 202 VAL A CA 1
ATOM 1618 C C . VAL A 1 202 ? -7.661 -23.046 -10.651 1.00 93.50 202 VAL A C 1
ATOM 1620 O O . VAL A 1 202 ? -8.484 -23.359 -11.511 1.00 93.50 202 VAL A O 1
ATOM 1623 N N . VAL A 1 203 ? -6.360 -22.922 -10.893 1.00 90.50 203 VAL A N 1
ATOM 1624 C CA . VAL A 1 203 ? -5.720 -23.319 -12.152 1.00 90.50 203 VAL A CA 1
ATOM 1625 C C . VAL A 1 203 ? -4.772 -24.486 -11.884 1.00 90.50 203 VAL A C 1
ATOM 1627 O O . VAL A 1 203 ? -4.288 -24.647 -10.767 1.00 90.50 203 VAL A O 1
ATOM 1630 N N . GLU A 1 204 ? -4.527 -25.322 -12.889 1.00 90.69 204 GLU A N 1
ATOM 1631 C CA . GLU A 1 204 ? -3.789 -26.582 -12.716 1.00 90.69 204 GLU A CA 1
ATOM 1632 C C . GLU A 1 204 ? -2.314 -26.370 -12.333 1.00 90.69 204 GLU A C 1
ATOM 1634 O O . GLU A 1 204 ? -1.758 -27.129 -11.542 1.00 90.69 204 GLU A O 1
ATOM 1639 N N . HIS A 1 205 ? -1.685 -25.313 -12.850 1.00 88.25 205 HIS A N 1
ATOM 1640 C CA . HIS A 1 205 ? -0.250 -25.047 -12.710 1.00 88.25 205 HIS A CA 1
ATOM 1641 C C . HIS A 1 205 ? 0.125 -24.132 -11.533 1.00 88.25 205 HIS A C 1
ATOM 1643 O O . HIS A 1 205 ? 1.293 -23.771 -11.400 1.00 88.25 205 HIS A O 1
ATOM 1649 N N . SER A 1 206 ? -0.826 -23.748 -10.672 1.00 85.44 206 SER A N 1
ATOM 1650 C CA . SER A 1 206 ? -0.591 -22.847 -9.533 1.00 85.44 206 SER A CA 1
ATOM 1651 C C . SER A 1 206 ? -1.292 -23.336 -8.268 1.00 85.44 206 SER A C 1
ATOM 1653 O O . SER A 1 206 ? -2.463 -23.706 -8.284 1.00 85.44 206 SER A O 1
ATOM 1655 N N . PHE A 1 207 ? -0.595 -23.264 -7.132 1.00 86.38 207 PHE A N 1
ATOM 1656 C CA . PHE A 1 207 ? -1.199 -23.517 -5.818 1.00 86.38 207 PHE A CA 1
ATOM 1657 C C . PHE A 1 207 ? -2.057 -22.351 -5.314 1.00 86.38 207 PHE A C 1
ATOM 1659 O O . PHE A 1 207 ? -2.858 -22.521 -4.394 1.00 86.38 207 PHE A O 1
ATOM 1666 N N . ALA A 1 208 ? -1.884 -21.165 -5.893 1.00 87.25 208 ALA A N 1
ATOM 1667 C CA . ALA A 1 208 ? -2.696 -19.996 -5.606 1.00 87.25 208 ALA A CA 1
ATOM 1668 C C . ALA A 1 208 ? -3.807 -19.848 -6.651 1.00 87.25 208 ALA A C 1
ATOM 1670 O O . ALA A 1 208 ? -3.619 -20.170 -7.825 1.00 87.25 208 ALA A O 1
ATOM 1671 N N . LYS A 1 209 ? -4.965 -19.351 -6.208 1.00 90.88 209 LYS A N 1
ATOM 1672 C CA . LYS A 1 209 ? -6.100 -19.059 -7.086 1.00 90.88 209 LYS A CA 1
ATOM 1673 C C . LYS A 1 209 ? -5.832 -17.812 -7.925 1.00 90.88 209 LYS A C 1
ATOM 1675 O O . LYS A 1 209 ? -5.167 -16.884 -7.471 1.00 90.88 209 LYS A O 1
ATOM 1680 N N . HIS A 1 210 ? -6.461 -17.767 -9.090 1.00 93.94 210 HIS A N 1
ATOM 1681 C CA . HIS A 1 210 ? -6.466 -16.629 -10.001 1.00 93.94 210 HIS A CA 1
ATOM 1682 C C . HIS A 1 210 ? -7.777 -15.870 -9.870 1.00 93.94 210 HIS A C 1
ATOM 1684 O O . HIS A 1 210 ? -8.843 -16.485 -9.871 1.00 93.94 210 HIS A O 1
ATOM 1690 N N . SER A 1 211 ? -7.707 -14.545 -9.776 1.00 95.38 211 SER A N 1
ATOM 1691 C CA . SER A 1 211 ? -8.896 -13.695 -9.657 1.00 95.38 211 SER A CA 1
ATOM 1692 C C . SER A 1 211 ? -9.274 -13.077 -10.999 1.00 95.38 211 SER A C 1
ATOM 1694 O O . SER A 1 211 ? -8.414 -12.619 -11.749 1.00 95.38 211 SER A O 1
ATOM 1696 N N . PHE A 1 212 ? -10.575 -13.034 -11.280 1.00 97.12 212 PHE A N 1
ATOM 1697 C CA . PHE A 1 212 ? -11.131 -12.490 -12.516 1.00 97.12 212 PHE A CA 1
ATOM 1698 C C . PHE A 1 212 ? -12.277 -11.528 -12.221 1.00 97.12 212 PHE A C 1
ATOM 1700 O O . PHE A 1 212 ? -13.094 -11.779 -11.336 1.00 97.12 212 PHE A O 1
ATOM 1707 N N . TYR A 1 213 ? -12.371 -10.470 -13.020 1.00 96.94 213 TYR A N 1
ATOM 1708 C CA . TYR A 1 213 ? -13.497 -9.548 -13.063 1.00 96.94 213 TYR A CA 1
ATOM 1709 C C . TYR A 1 213 ? -14.149 -9.602 -14.438 1.00 96.94 213 TYR A C 1
ATOM 1711 O O . TYR A 1 213 ? -13.488 -9.367 -15.447 1.00 96.94 213 TYR A O 1
ATOM 1719 N N . ARG A 1 214 ? -15.447 -9.934 -14.485 1.00 94.19 214 ARG A N 1
ATOM 1720 C CA . ARG A 1 214 ? -16.195 -10.129 -15.745 1.00 94.19 214 ARG A CA 1
ATOM 1721 C C . ARG A 1 214 ? -15.431 -11.013 -16.744 1.00 94.19 214 ARG A C 1
ATOM 1723 O O . ARG A 1 214 ? -15.273 -10.652 -17.906 1.00 94.19 214 ARG A O 1
ATOM 1730 N N . GLU A 1 215 ? -14.934 -12.154 -16.262 1.00 92.62 215 GLU A N 1
ATOM 1731 C CA . GLU A 1 215 ? -14.133 -13.124 -17.032 1.00 92.62 215 GLU A CA 1
ATOM 1732 C C . GLU A 1 215 ? -12.754 -12.632 -17.505 1.00 92.62 215 GLU A C 1
ATOM 1734 O O . GLU A 1 215 ? -12.063 -13.360 -18.216 1.00 92.62 215 GLU A O 1
ATOM 1739 N N . LYS A 1 216 ? -12.310 -11.438 -17.098 1.00 94.75 216 LYS A N 1
ATOM 1740 C CA . LYS A 1 216 ? -11.003 -10.883 -17.466 1.00 94.75 216 LYS A CA 1
ATOM 1741 C C . LYS A 1 216 ? -10.059 -10.796 -16.264 1.00 94.75 216 LYS A C 1
ATOM 1743 O O . LYS A 1 216 ? -10.516 -10.504 -15.155 1.00 94.75 216 LYS A O 1
ATOM 1748 N N . PRO A 1 217 ? -8.748 -11.020 -16.455 1.00 96.38 217 PRO A N 1
ATOM 1749 C CA . PRO A 1 217 ? -7.746 -10.616 -15.477 1.00 96.38 217 PRO A CA 1
ATOM 1750 C C . PRO A 1 217 ? -7.810 -9.105 -15.223 1.00 96.38 217 PRO A C 1
ATOM 1752 O O . PRO A 1 217 ? -8.157 -8.333 -16.117 1.00 96.38 217 PRO A O 1
ATOM 1755 N N . PHE A 1 218 ? -7.459 -8.682 -14.015 1.00 97.94 218 PHE A N 1
ATOM 1756 C CA . PHE A 1 218 ? -7.393 -7.272 -13.635 1.00 97.94 218 PHE A CA 1
ATOM 1757 C C . PHE A 1 218 ? -6.158 -7.023 -12.769 1.00 97.94 218 PHE A C 1
ATOM 1759 O O . PHE A 1 218 ? -5.597 -7.957 -12.200 1.00 97.94 218 PHE A O 1
ATOM 1766 N N . MET A 1 219 ? -5.747 -5.761 -12.678 1.00 98.50 219 MET A N 1
ATOM 1767 C CA . MET A 1 219 ? -4.608 -5.305 -11.896 1.00 98.50 219 MET A CA 1
ATOM 1768 C C . MET A 1 219 ? -5.061 -4.485 -10.686 1.00 98.50 219 MET A C 1
ATOM 1770 O O . MET A 1 219 ? -5.904 -3.586 -10.779 1.00 98.50 219 MET A O 1
ATOM 1774 N N . VAL A 1 220 ? -4.427 -4.737 -9.549 1.00 98.62 220 VAL A N 1
ATOM 1775 C CA . VAL A 1 220 ? -4.464 -3.915 -8.335 1.00 98.62 220 VAL A CA 1
ATOM 1776 C C . VAL A 1 220 ? -3.046 -3.455 -7.989 1.00 98.62 220 VAL A C 1
ATOM 1778 O O . VAL A 1 220 ? -2.069 -4.093 -8.377 1.00 98.62 220 VAL A O 1
ATOM 1781 N N . GLY A 1 221 ? -2.913 -2.346 -7.263 1.00 98.00 221 GLY A N 1
ATOM 1782 C CA . GLY A 1 221 ? -1.613 -1.777 -6.893 1.00 98.00 221 GLY A CA 1
ATOM 1783 C C . GLY A 1 221 ? -1.589 -0.258 -7.016 1.00 98.00 221 GLY A C 1
ATOM 1784 O O . GLY A 1 221 ? -2.627 0.373 -7.222 1.00 98.00 221 GLY A O 1
ATOM 1785 N N . ALA A 1 222 ? -0.398 0.332 -6.917 1.00 98.56 222 ALA A N 1
ATOM 1786 C CA . ALA A 1 222 ? -0.219 1.783 -6.944 1.00 98.56 222 ALA A CA 1
ATOM 1787 C C . ALA A 1 222 ? -0.711 2.396 -8.258 1.00 98.56 222 ALA A C 1
ATOM 1789 O O . ALA A 1 222 ? -1.461 3.370 -8.236 1.00 98.56 222 ALA A O 1
ATOM 1790 N N . ILE A 1 223 ? -0.377 1.791 -9.406 1.00 98.50 223 ILE A N 1
ATOM 1791 C CA . ILE A 1 223 ? -0.876 2.289 -10.698 1.00 98.50 223 ILE A CA 1
ATOM 1792 C C . ILE A 1 223 ? -2.405 2.242 -10.760 1.00 98.50 223 ILE A C 1
ATOM 1794 O O . ILE A 1 223 ? -3.024 3.202 -11.208 1.00 98.50 223 ILE A O 1
ATOM 1798 N N . SER A 1 224 ? -3.033 1.187 -10.233 1.00 98.62 224 SER A N 1
ATOM 1799 C CA . SER A 1 224 ? -4.492 1.067 -10.215 1.00 98.62 224 SER A CA 1
ATOM 1800 C C . SER A 1 224 ? -5.159 2.117 -9.329 1.00 98.62 224 SER A C 1
ATOM 1802 O O . SER A 1 224 ? -6.207 2.652 -9.700 1.00 98.62 224 SER A O 1
ATOM 1804 N N . ARG A 1 225 ? -4.553 2.456 -8.185 1.00 98.69 225 ARG A N 1
ATOM 1805 C CA . ARG A 1 225 ? -5.032 3.546 -7.327 1.00 98.69 225 ARG A CA 1
ATOM 1806 C C . ARG A 1 225 ? -4.895 4.904 -8.008 1.00 98.69 225 ARG A C 1
ATOM 1808 O O . ARG A 1 225 ? -5.854 5.672 -8.008 1.00 98.69 225 ARG A O 1
ATOM 1815 N N . VAL A 1 226 ? -3.762 5.172 -8.658 1.00 98.19 226 VAL A N 1
ATOM 1816 C CA . VAL A 1 226 ? -3.549 6.413 -9.417 1.00 98.19 226 VAL A CA 1
ATOM 1817 C C . VAL A 1 226 ? -4.546 6.524 -10.573 1.00 98.19 226 VAL A C 1
ATOM 1819 O O . VAL A 1 226 ? -5.205 7.552 -10.700 1.00 98.19 226 VAL A O 1
ATOM 1822 N N . VAL A 1 227 ? -4.740 5.468 -11.367 1.00 97.94 227 VAL A N 1
ATOM 1823 C CA . VAL A 1 227 ? -5.703 5.456 -12.485 1.00 97.94 227 VAL A CA 1
ATOM 1824 C C . VAL A 1 227 ? -7.115 5.833 -12.026 1.00 97.94 227 VAL A C 1
ATOM 1826 O O . VAL A 1 227 ? -7.784 6.623 -12.687 1.00 97.94 227 VAL A O 1
ATOM 1829 N N . ASN A 1 228 ? -7.563 5.306 -10.884 1.00 98.25 228 ASN A N 1
ATOM 1830 C CA . ASN A 1 228 ? -8.938 5.487 -10.408 1.00 98.25 228 ASN A CA 1
ATOM 1831 C C . ASN A 1 228 ? -9.164 6.754 -9.556 1.00 98.25 228 ASN A C 1
ATOM 1833 O O . ASN A 1 228 ? -10.313 7.198 -9.429 1.00 98.25 228 ASN A O 1
ATOM 1837 N N . ASN A 1 229 ? -8.105 7.303 -8.948 1.00 98.00 229 ASN A N 1
ATOM 1838 C CA . ASN A 1 229 ? -8.206 8.313 -7.886 1.00 98.00 229 ASN A CA 1
ATOM 1839 C C . ASN A 1 229 ? -7.208 9.484 -8.021 1.00 98.00 229 ASN A C 1
ATOM 1841 O O . ASN A 1 229 ? -7.045 10.254 -7.076 1.00 98.00 229 ASN A O 1
ATOM 1845 N N . ALA A 1 230 ? -6.514 9.655 -9.155 1.00 96.12 230 ALA A N 1
ATOM 1846 C CA . ALA A 1 230 ? -5.519 10.725 -9.330 1.00 96.12 230 ALA A CA 1
ATOM 1847 C C . ALA A 1 230 ? -6.066 12.148 -9.112 1.00 96.12 230 ALA A C 1
ATOM 1849 O O . ALA A 1 230 ? -5.293 13.066 -8.832 1.00 96.12 230 ALA A O 1
ATOM 1850 N N . ASP A 1 231 ? -7.372 12.358 -9.272 1.00 96.31 231 ASP A N 1
ATOM 1851 C CA . ASP A 1 231 ? -8.071 13.610 -8.977 1.00 96.31 231 ASP A CA 1
ATOM 1852 C C . ASP A 1 231 ? -8.043 13.988 -7.489 1.00 96.31 231 ASP A C 1
ATOM 1854 O O . ASP A 1 231 ? -8.116 15.174 -7.176 1.00 96.31 231 ASP A O 1
ATOM 1858 N N . LEU A 1 232 ? -7.863 13.010 -6.598 1.00 97.69 232 LEU A N 1
ATOM 1859 C CA . LEU A 1 232 ? -7.776 13.207 -5.149 1.00 97.69 232 LEU A CA 1
ATOM 1860 C C . LEU A 1 232 ? -6.351 13.513 -4.653 1.00 97.69 232 LEU A C 1
ATOM 1862 O O . LEU A 1 232 ? -6.164 13.806 -3.472 1.00 97.69 232 LEU A O 1
ATOM 1866 N N . LEU A 1 233 ? -5.337 13.424 -5.523 1.00 97.62 233 LEU A N 1
ATOM 1867 C CA . LEU A 1 233 ? -3.964 13.791 -5.172 1.00 97.62 233 LEU A CA 1
ATOM 1868 C C . LEU A 1 233 ? -3.860 15.305 -4.948 1.00 97.62 233 LEU A C 1
ATOM 1870 O O . LEU A 1 233 ? -4.362 16.100 -5.746 1.00 97.62 233 LEU A O 1
ATOM 1874 N N . TYR A 1 234 ? -3.111 15.704 -3.923 1.00 97.94 234 TYR A N 1
ATOM 1875 C CA . TYR A 1 234 ? -2.771 17.098 -3.631 1.00 97.94 234 TYR A CA 1
ATOM 1876 C C . TYR A 1 234 ? -1.267 17.247 -3.357 1.00 97.94 234 TYR A C 1
ATOM 1878 O O . TYR A 1 234 ? -0.502 16.295 -3.520 1.00 97.94 234 TYR A O 1
ATOM 1886 N N . GLY A 1 235 ? -0.844 18.463 -3.002 1.00 97.62 235 GLY A N 1
ATOM 1887 C CA . GLY A 1 235 ? 0.523 18.734 -2.559 1.00 97.62 235 GLY A CA 1
ATOM 1888 C C . GLY A 1 235 ? 1.573 18.471 -3.634 1.00 97.62 235 GLY A C 1
ATOM 1889 O O . GLY A 1 235 ? 1.314 18.598 -4.839 1.00 97.62 235 GLY A O 1
ATOM 1890 N N . LYS A 1 236 ? 2.770 18.086 -3.192 1.00 98.19 236 LYS A N 1
ATOM 1891 C CA . LYS A 1 236 ? 3.898 17.802 -4.073 1.00 98.19 236 LYS A CA 1
ATOM 1892 C C . LYS A 1 236 ? 3.631 16.604 -4.971 1.00 98.19 236 LYS A C 1
ATOM 1894 O O . LYS A 1 236 ? 3.998 16.627 -6.148 1.00 98.19 236 LYS A O 1
ATOM 1899 N N . ALA A 1 237 ? 2.939 15.589 -4.459 1.00 97.81 237 ALA A N 1
ATOM 1900 C CA . ALA A 1 237 ? 2.538 14.442 -5.265 1.00 97.81 237 ALA A CA 1
ATOM 1901 C C . ALA A 1 237 ? 1.676 14.854 -6.471 1.00 97.81 237 ALA A C 1
ATOM 1903 O O . ALA A 1 237 ? 1.910 14.386 -7.584 1.00 97.81 237 ALA A O 1
ATOM 1904 N N . ARG A 1 238 ? 0.728 15.788 -6.313 1.00 98.12 238 ARG A N 1
ATOM 1905 C CA . ARG A 1 238 ? -0.084 16.276 -7.443 1.00 98.12 238 ARG A CA 1
ATOM 1906 C C . ARG A 1 238 ? 0.738 17.034 -8.484 1.00 98.12 238 ARG A C 1
ATOM 1908 O O . ARG A 1 238 ? 0.496 16.871 -9.682 1.00 98.12 238 ARG A O 1
ATOM 1915 N N . GLU A 1 239 ? 1.707 17.839 -8.052 1.00 98.31 239 GLU A N 1
ATOM 1916 C CA . GLU A 1 239 ? 2.635 18.522 -8.962 1.00 98.31 239 GLU A CA 1
ATOM 1917 C C . GLU A 1 239 ? 3.452 17.514 -9.782 1.00 98.31 239 GLU A C 1
ATOM 1919 O O . GLU A 1 239 ? 3.547 17.629 -11.007 1.00 98.31 239 GLU A O 1
ATOM 1924 N N . LEU A 1 240 ? 4.013 16.500 -9.115 1.00 98.31 240 LEU A N 1
ATOM 1925 C CA . LEU A 1 240 ? 4.827 15.460 -9.746 1.00 98.31 240 LEU A CA 1
ATOM 1926 C C . LEU A 1 240 ? 3.999 14.566 -10.676 1.00 98.31 240 LEU A C 1
ATOM 1928 O O . LEU A 1 240 ? 4.462 14.252 -11.772 1.00 98.31 240 LEU A O 1
ATOM 1932 N N . TYR A 1 241 ? 2.761 14.237 -10.295 1.00 98.19 241 TYR A N 1
ATOM 1933 C CA . TYR A 1 241 ? 1.789 13.576 -11.167 1.00 98.19 241 TYR A CA 1
ATOM 1934 C C . TYR A 1 241 ? 1.578 14.372 -12.461 1.00 98.19 241 TYR A C 1
ATOM 1936 O O . TYR A 1 241 ? 1.645 13.813 -13.552 1.00 98.19 241 TYR A O 1
ATOM 1944 N N . GLY A 1 242 ? 1.366 15.690 -12.357 1.00 98.00 242 GLY A N 1
ATOM 1945 C CA . GLY A 1 242 ? 1.202 16.560 -13.523 1.00 98.00 242 GLY A CA 1
ATOM 1946 C C . GLY A 1 242 ? 2.452 16.613 -14.406 1.00 98.00 242 GLY A C 1
ATOM 1947 O O . GLY A 1 242 ? 2.343 16.532 -15.627 1.00 98.00 242 GLY A O 1
ATOM 1948 N N . LYS A 1 243 ? 3.639 16.702 -13.791 1.00 98.06 243 LYS A N 1
ATOM 1949 C CA . LYS A 1 243 ? 4.934 16.768 -14.489 1.00 98.06 243 LYS A CA 1
ATOM 1950 C C . LYS A 1 243 ? 5.275 15.482 -15.246 1.00 98.06 243 LYS A C 1
ATOM 1952 O O . LYS A 1 243 ? 5.825 15.558 -16.340 1.00 98.06 243 LYS A O 1
ATOM 1957 N N . TYR A 1 244 ? 4.976 14.322 -14.667 1.00 97.69 244 TYR A N 1
ATOM 1958 C CA . TYR A 1 244 ? 5.375 13.011 -15.189 1.00 97.69 244 TYR A CA 1
ATOM 1959 C C . TYR A 1 244 ? 4.187 12.154 -15.644 1.00 97.69 244 TYR A C 1
ATOM 1961 O O . TYR A 1 244 ? 4.276 10.928 -15.662 1.00 97.69 244 TYR A O 1
ATOM 1969 N N . LYS A 1 245 ? 3.072 12.784 -16.027 1.00 96.38 245 LYS A N 1
ATOM 1970 C CA . LYS A 1 245 ? 1.832 12.092 -16.401 1.00 96.38 245 LYS A CA 1
ATOM 1971 C C . LYS A 1 245 ? 2.033 11.018 -17.478 1.00 96.38 245 LYS A C 1
ATOM 1973 O O . LYS A 1 245 ? 1.427 9.958 -17.392 1.00 96.38 245 LYS A O 1
ATOM 1978 N N . GLU A 1 246 ? 2.919 11.266 -18.440 1.00 96.06 246 GLU A N 1
ATOM 1979 C CA . GLU A 1 246 ? 3.231 10.332 -19.535 1.00 96.06 246 GLU A CA 1
ATOM 1980 C C . GLU A 1 246 ? 3.901 9.027 -19.067 1.00 96.06 246 GLU A C 1
ATOM 1982 O O . GLU A 1 246 ? 3.874 8.031 -19.782 1.00 96.06 246 GLU A O 1
ATOM 1987 N N . LEU A 1 247 ? 4.485 9.004 -17.861 1.00 96.69 247 LEU A N 1
ATOM 1988 C CA . LEU A 1 247 ? 5.059 7.795 -17.261 1.00 96.69 247 LEU A CA 1
ATOM 1989 C C . LEU A 1 247 ? 4.019 6.958 -16.503 1.00 96.69 247 LEU A C 1
ATOM 1991 O O . LEU A 1 247 ? 4.303 5.833 -16.110 1.00 96.69 247 LEU A O 1
ATOM 1995 N N . LEU A 1 248 ? 2.805 7.463 -16.286 1.00 96.19 248 LEU A N 1
ATOM 1996 C CA . LEU A 1 248 ? 1.729 6.723 -15.618 1.00 96.19 248 LEU A CA 1
ATOM 1997 C C . LEU A 1 248 ? 0.881 5.987 -16.656 1.00 96.19 248 LEU A C 1
ATOM 1999 O O . LEU A 1 248 ? -0.320 6.215 -16.806 1.00 96.19 248 LEU A O 1
ATOM 2003 N N . ARG A 1 249 ? 1.555 5.119 -17.411 1.00 96.62 249 ARG A N 1
ATOM 2004 C CA . ARG A 1 249 ? 0.980 4.336 -18.500 1.00 96.62 249 ARG A CA 1
ATOM 2005 C C . ARG A 1 249 ? 0.096 3.229 -17.935 1.00 96.62 249 ARG A C 1
ATOM 2007 O O . ARG A 1 249 ? 0.594 2.219 -17.453 1.00 96.62 249 ARG A O 1
ATOM 2014 N N . TYR A 1 250 ? -1.218 3.431 -17.978 1.00 95.81 250 TYR A N 1
ATOM 2015 C CA . TYR A 1 250 ? -2.186 2.467 -17.439 1.00 95.81 250 TYR A CA 1
ATOM 2016 C C . TYR A 1 250 ? -2.099 1.101 -18.139 1.00 95.81 250 TYR A C 1
ATOM 2018 O O . TYR A 1 250 ? -2.319 0.070 -17.526 1.00 95.81 250 TYR A O 1
ATOM 2026 N N . ASP A 1 251 ? -1.703 1.065 -19.407 1.00 97.50 251 ASP A N 1
ATOM 2027 C CA . ASP A 1 251 ? -1.546 -0.172 -20.167 1.00 97.50 251 ASP A CA 1
ATOM 2028 C C . ASP A 1 251 ? -0.211 -0.895 -19.911 1.00 97.50 251 ASP A C 1
ATOM 2030 O O . ASP A 1 251 ? 0.076 -1.874 -20.591 1.00 97.50 251 ASP A O 1
ATOM 2034 N N . ASN A 1 252 ? 0.608 -0.462 -18.943 1.00 98.25 252 ASN A N 1
ATOM 2035 C CA . ASN A 1 252 ? 1.938 -1.022 -18.700 1.00 98.25 252 ASN A CA 1
ATOM 2036 C C . ASN A 1 252 ? 2.185 -1.330 -17.212 1.00 98.25 252 ASN A C 1
ATOM 2038 O O . ASN A 1 252 ? 2.192 -0.431 -16.370 1.00 98.25 252 ASN A O 1
ATOM 2042 N N . CYS A 1 253 ? 2.472 -2.592 -16.870 1.00 97.88 253 CYS A N 1
ATOM 2043 C CA . CYS A 1 253 ? 2.679 -2.979 -15.470 1.00 97.88 253 CYS A CA 1
ATOM 2044 C C . CYS A 1 253 ? 3.908 -2.315 -14.819 1.00 97.88 253 CYS A C 1
ATOM 2046 O O . CYS A 1 253 ? 3.893 -2.080 -13.613 1.00 97.88 253 CYS A O 1
ATOM 2048 N N . PHE A 1 254 ? 4.944 -1.937 -15.582 1.00 98.38 254 PHE A N 1
ATOM 2049 C CA . PHE A 1 254 ? 6.119 -1.235 -15.044 1.00 98.38 254 PHE A CA 1
ATOM 2050 C C . PHE A 1 254 ? 5.794 0.182 -14.556 1.00 98.38 254 PHE A C 1
ATOM 2052 O O . PHE A 1 254 ? 6.498 0.702 -13.685 1.00 98.38 254 PHE A O 1
ATOM 2059 N N . ALA A 1 255 ? 4.699 0.790 -15.030 1.00 98.38 255 ALA A N 1
ATOM 2060 C CA . ALA A 1 255 ? 4.217 2.066 -14.507 1.00 98.38 255 ALA A CA 1
ATOM 2061 C C . ALA A 1 255 ? 3.837 1.982 -13.019 1.00 98.38 255 ALA A C 1
ATOM 2063 O O . ALA A 1 255 ? 3.848 3.000 -12.328 1.00 98.38 255 ALA A O 1
ATOM 2064 N N . ASN A 1 256 ? 3.570 0.780 -12.492 1.00 98.69 256 ASN A N 1
ATOM 2065 C CA . ASN A 1 256 ? 3.359 0.558 -11.065 1.00 98.69 256 ASN A CA 1
ATOM 2066 C C . ASN A 1 256 ? 4.578 0.956 -10.226 1.00 98.69 256 ASN A C 1
ATOM 2068 O O . ASN A 1 256 ? 4.403 1.591 -9.192 1.00 98.69 256 ASN A O 1
ATOM 2072 N N . ASN A 1 257 ? 5.802 0.694 -10.696 1.00 98.62 257 ASN A N 1
ATOM 2073 C CA . ASN A 1 257 ? 7.025 1.108 -9.998 1.00 98.62 257 ASN A CA 1
ATOM 2074 C C . ASN A 1 257 ? 7.096 2.638 -9.875 1.00 98.62 257 ASN A C 1
ATOM 2076 O O . ASN A 1 257 ? 7.373 3.187 -8.809 1.00 98.62 257 ASN A O 1
ATOM 2080 N N . PHE A 1 258 ? 6.784 3.344 -10.964 1.00 98.62 258 PHE A N 1
ATOM 2081 C CA . PHE A 1 258 ? 6.741 4.804 -10.955 1.00 98.62 258 PHE A CA 1
ATOM 2082 C C . PHE A 1 258 ? 5.590 5.341 -10.085 1.00 98.62 258 PHE A C 1
ATOM 2084 O O . PHE A 1 258 ? 5.774 6.297 -9.331 1.00 98.62 258 PHE A O 1
ATOM 2091 N N . ALA A 1 259 ? 4.422 4.697 -10.124 1.00 98.69 259 ALA A N 1
ATOM 2092 C CA . ALA A 1 259 ? 3.288 5.041 -9.272 1.00 98.69 259 ALA A CA 1
ATOM 2093 C C . ALA A 1 259 ? 3.600 4.845 -7.778 1.00 98.69 259 ALA A C 1
ATOM 2095 O O . ALA A 1 259 ? 3.221 5.686 -6.971 1.00 98.69 259 ALA A O 1
ATOM 2096 N N . GLN A 1 260 ? 4.347 3.804 -7.395 1.00 98.81 260 GLN A N 1
ATOM 2097 C CA . GLN A 1 260 ? 4.813 3.627 -6.015 1.00 98.81 260 GLN A CA 1
ATOM 2098 C C . GLN A 1 260 ? 5.776 4.741 -5.584 1.00 98.81 260 GLN A C 1
ATOM 2100 O O . GLN A 1 260 ? 5.681 5.235 -4.462 1.00 98.81 260 GLN A O 1
ATOM 2105 N N . ALA A 1 261 ? 6.679 5.178 -6.472 1.00 98.81 261 ALA A N 1
ATOM 2106 C CA . ALA A 1 261 ? 7.565 6.307 -6.190 1.00 98.81 261 ALA A CA 1
ATOM 2107 C C . ALA A 1 261 ? 6.765 7.599 -5.958 1.00 98.81 261 ALA A C 1
ATOM 2109 O O . ALA A 1 261 ? 7.067 8.365 -5.045 1.00 98.81 261 ALA A O 1
ATOM 2110 N N . LEU A 1 262 ? 5.714 7.824 -6.753 1.00 98.69 262 LEU A N 1
ATOM 2111 C CA . LEU A 1 262 ? 4.788 8.940 -6.570 1.00 98.69 262 LEU A CA 1
ATOM 2112 C C . LEU A 1 262 ? 4.028 8.837 -5.237 1.00 98.69 262 LEU A C 1
ATOM 2114 O O . LEU A 1 262 ? 3.906 9.824 -4.511 1.00 98.69 262 LEU A O 1
ATOM 2118 N N . GLU A 1 263 ? 3.550 7.640 -4.898 1.00 98.75 263 GLU A N 1
ATOM 2119 C CA . GLU A 1 263 ? 2.860 7.369 -3.637 1.00 98.75 263 GLU A CA 1
ATOM 2120 C C . GLU A 1 263 ? 3.759 7.568 -2.415 1.00 98.75 263 GLU A C 1
ATOM 2122 O O . GLU A 1 263 ? 3.268 8.036 -1.393 1.00 98.75 263 GLU A O 1
ATOM 2127 N N . LEU A 1 264 ? 5.067 7.297 -2.502 1.00 98.81 264 LEU A N 1
ATOM 2128 C CA . LEU A 1 264 ? 6.005 7.611 -1.418 1.00 98.81 264 LEU A CA 1
ATOM 2129 C C . LEU A 1 264 ? 5.975 9.097 -1.052 1.00 98.81 264 LEU A C 1
ATOM 2131 O O . LEU A 1 264 ? 5.972 9.430 0.129 1.00 98.81 264 LEU A O 1
ATOM 2135 N N . VAL A 1 265 ? 5.923 9.989 -2.046 1.00 98.81 265 VAL A N 1
ATOM 2136 C CA . VAL A 1 265 ? 5.800 11.434 -1.795 1.00 98.81 265 VAL A CA 1
ATOM 2137 C C . VAL A 1 265 ? 4.459 11.730 -1.138 1.00 98.81 265 VAL A C 1
ATOM 2139 O O . VAL A 1 265 ? 4.423 12.334 -0.068 1.00 98.81 265 VAL A O 1
ATOM 2142 N N . TYR A 1 266 ? 3.373 11.240 -1.742 1.00 98.81 266 TYR A N 1
ATOM 2143 C CA . TYR A 1 266 ? 2.018 11.494 -1.259 1.00 98.81 266 TYR A CA 1
ATOM 2144 C C . TYR A 1 266 ? 1.830 11.058 0.194 1.00 98.81 266 TYR A C 1
ATOM 2146 O O . TYR A 1 266 ? 1.343 11.822 1.020 1.00 98.81 266 TYR A O 1
ATOM 2154 N N . PHE A 1 267 ? 2.230 9.834 0.527 1.00 98.69 267 PHE A N 1
ATOM 2155 C CA . PHE A 1 267 ? 2.000 9.278 1.852 1.00 98.69 267 PHE A CA 1
ATOM 2156 C C . PHE A 1 267 ? 2.919 9.884 2.915 1.00 98.69 267 PHE A C 1
ATOM 2158 O O . PHE A 1 267 ? 2.505 9.991 4.066 1.00 98.69 267 PHE A O 1
ATOM 2165 N N . VAL A 1 268 ? 4.115 10.366 2.556 1.00 98.81 268 VAL A N 1
ATOM 2166 C CA . VAL A 1 268 ? 4.927 11.171 3.482 1.00 98.81 268 VAL A CA 1
ATOM 2167 C C . VAL A 1 268 ? 4.239 12.506 3.794 1.00 98.81 268 VAL A C 1
ATOM 2169 O O . VAL A 1 268 ? 4.189 12.890 4.962 1.00 98.81 268 VAL A O 1
ATOM 2172 N N . GLU A 1 269 ? 3.673 13.191 2.794 1.00 98.38 269 GLU A N 1
ATOM 2173 C CA . GLU A 1 269 ? 2.892 14.421 3.008 1.00 98.38 269 GLU A CA 1
ATOM 2174 C C . GLU A 1 269 ? 1.634 14.143 3.842 1.00 98.38 269 GLU A C 1
ATOM 2176 O O . GLU A 1 269 ? 1.410 14.783 4.870 1.00 98.38 269 GLU A O 1
ATOM 2181 N N . ARG A 1 270 ? 0.861 13.118 3.467 1.00 98.31 270 ARG A N 1
ATOM 2182 C CA . ARG A 1 270 ? -0.373 12.747 4.164 1.00 98.31 270 ARG A CA 1
ATOM 2183 C C . ARG A 1 270 ? -0.122 12.352 5.619 1.00 98.31 270 ARG A C 1
ATOM 2185 O O . ARG A 1 270 ? -0.899 12.743 6.483 1.00 98.31 270 ARG A O 1
ATOM 2192 N N . ALA A 1 271 ? 0.973 11.649 5.918 1.00 98.56 271 ALA A N 1
ATOM 2193 C CA . ALA A 1 271 ? 1.345 11.325 7.296 1.00 98.56 271 ALA A CA 1
ATOM 2194 C C . ALA A 1 271 ? 1.567 12.580 8.155 1.00 98.56 271 ALA A C 1
ATOM 2196 O O . ALA A 1 271 ? 1.208 12.598 9.331 1.00 98.56 271 ALA A O 1
ATOM 2197 N N . ILE A 1 272 ? 2.166 13.631 7.584 1.00 98.75 272 ILE A N 1
ATOM 2198 C CA . ILE A 1 272 ? 2.385 14.906 8.282 1.00 98.75 272 ILE A CA 1
ATOM 2199 C C . ILE A 1 272 ? 1.038 15.559 8.613 1.00 98.75 272 ILE A C 1
ATOM 2201 O O . ILE A 1 272 ? 0.859 16.013 9.745 1.00 98.75 272 ILE A O 1
ATOM 2205 N N . ASP A 1 273 ? 0.106 15.561 7.659 1.00 97.88 273 ASP A N 1
ATOM 2206 C CA . ASP A 1 273 ? -1.234 16.128 7.835 1.00 97.88 273 ASP A CA 1
ATOM 2207 C C . ASP A 1 273 ? -2.051 15.345 8.875 1.00 97.88 273 ASP A C 1
ATOM 2209 O O . ASP A 1 273 ? -2.661 15.938 9.763 1.00 97.88 273 ASP A O 1
ATOM 2213 N N . GLU A 1 274 ? -2.004 14.010 8.843 1.00 97.75 274 GLU A N 1
ATOM 2214 C CA . GLU A 1 274 ? -2.690 13.161 9.827 1.00 97.75 274 GLU A CA 1
ATOM 2215 C C . GLU A 1 274 ? -2.153 13.365 11.240 1.00 97.75 274 GLU A C 1
ATOM 2217 O O . GLU A 1 274 ? -2.926 13.412 12.198 1.00 97.75 274 GLU A O 1
ATOM 2222 N N . ILE A 1 275 ? -0.839 13.548 11.391 1.00 98.56 275 ILE A N 1
ATOM 2223 C CA . ILE A 1 275 ? -0.260 13.891 12.690 1.00 98.56 275 ILE A CA 1
ATOM 2224 C C . ILE A 1 275 ? -0.792 15.245 13.182 1.00 98.56 275 ILE A C 1
ATOM 2226 O O . ILE A 1 275 ?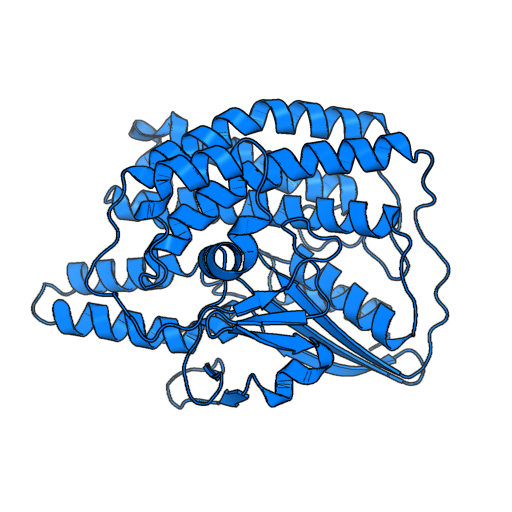 -1.091 15.380 14.370 1.00 98.56 275 ILE A O 1
ATOM 2230 N N . ASP A 1 276 ? -0.955 16.233 12.301 1.00 98.38 276 ASP A N 1
ATOM 2231 C CA . ASP A 1 276 ? -1.544 17.523 12.672 1.00 98.38 276 ASP A CA 1
ATOM 2232 C C . ASP A 1 276 ? -3.013 17.401 13.092 1.00 98.38 276 ASP A C 1
ATOM 2234 O O . ASP A 1 276 ? -3.404 17.962 14.121 1.00 98.38 276 ASP A O 1
ATOM 2238 N N . GLU A 1 277 ? -3.807 16.606 12.372 1.00 97.19 277 GLU A N 1
ATOM 2239 C CA . GLU A 1 277 ? -5.192 16.287 12.739 1.00 97.19 277 GLU A CA 1
ATOM 2240 C C . GLU A 1 277 ? -5.275 15.603 14.119 1.00 97.19 277 GLU A C 1
ATOM 2242 O O . GLU A 1 277 ? -6.101 15.975 14.961 1.00 97.19 277 GLU A O 1
ATOM 2247 N N . ILE A 1 278 ? -4.385 14.640 14.386 1.00 97.81 278 ILE A N 1
ATOM 2248 C CA . ILE A 1 278 ? -4.287 13.921 15.666 1.00 97.81 278 ILE A CA 1
ATOM 2249 C C . ILE A 1 278 ? -3.923 14.884 16.805 1.00 97.81 278 ILE A C 1
ATOM 2251 O O . ILE A 1 278 ? -4.555 14.869 17.867 1.00 97.81 278 ILE A O 1
ATOM 2255 N N . LEU A 1 279 ? -2.911 15.735 16.611 1.00 97.69 279 LEU A N 1
ATOM 2256 C CA . LEU A 1 279 ? -2.443 16.671 17.636 1.00 97.69 279 LEU A CA 1
ATOM 2257 C C . LEU A 1 279 ? -3.487 17.748 17.958 1.00 97.69 279 LEU A C 1
ATOM 2259 O O . LEU A 1 279 ? -3.605 18.143 19.124 1.00 97.69 279 LEU A O 1
ATOM 2263 N N . ALA A 1 280 ? -4.272 18.179 16.966 1.00 97.50 280 ALA A N 1
ATOM 2264 C CA . ALA A 1 280 ? -5.353 19.147 17.141 1.00 97.50 280 ALA A CA 1
ATOM 2265 C C . ALA A 1 280 ? -6.493 18.618 18.030 1.00 97.50 280 ALA A C 1
ATOM 2267 O O . ALA A 1 280 ? -7.101 19.389 18.772 1.00 97.50 280 ALA A O 1
ATOM 2268 N N . LYS A 1 281 ? -6.761 17.306 17.999 1.00 96.25 281 LYS A N 1
ATOM 2269 C CA . LYS A 1 281 ? -7.821 16.649 18.788 1.00 96.25 281 LYS A CA 1
ATOM 2270 C C . LYS A 1 281 ? -7.344 16.123 20.154 1.00 96.25 281 LYS A C 1
ATOM 2272 O O . LYS A 1 281 ? -8.089 15.437 20.849 1.00 96.25 281 LYS A O 1
ATOM 2277 N N . TRP A 1 282 ? -6.109 16.413 20.569 1.00 94.19 282 TRP A N 1
ATOM 2278 C CA . TRP A 1 282 ? -5.537 15.851 21.798 1.00 94.19 282 TRP A CA 1
ATOM 2279 C C . TRP A 1 282 ? -6.113 16.469 23.092 1.00 94.19 282 TRP A C 1
ATOM 2281 O O . TRP A 1 282 ? -6.177 17.696 23.184 1.00 94.19 282 TRP A O 1
ATOM 2291 N N . PRO A 1 283 ? -6.379 15.689 24.168 1.00 95.12 283 PRO A N 1
ATOM 2292 C CA . PRO A 1 283 ? -6.101 14.258 24.343 1.00 95.12 283 PRO A CA 1
ATOM 2293 C C . PRO A 1 283 ? -7.131 13.334 23.699 1.00 95.12 283 PRO A C 1
ATOM 2295 O O . PRO A 1 283 ? -8.333 13.549 23.810 1.00 95.12 283 PRO A O 1
ATOM 2298 N N . ILE A 1 284 ? -6.635 12.246 23.105 1.00 96.44 284 ILE A N 1
ATOM 2299 C CA . ILE A 1 284 ? -7.459 11.209 22.483 1.00 96.44 284 ILE A CA 1
ATOM 2300 C C . ILE A 1 284 ? -7.555 10.005 23.419 1.00 96.44 284 ILE A C 1
ATOM 2302 O O . ILE A 1 284 ? -6.550 9.492 23.917 1.00 96.44 284 ILE A O 1
ATOM 2306 N N . LYS A 1 285 ? -8.778 9.522 23.641 1.00 96.31 285 LYS A N 1
ATOM 2307 C CA . LYS A 1 285 ? -9.018 8.256 24.338 1.00 96.31 285 LYS A CA 1
ATOM 2308 C C . LYS A 1 285 ? -8.589 7.095 23.421 1.00 96.31 285 LYS A C 1
ATOM 2310 O O . LYS A 1 285 ? -9.087 7.041 22.302 1.00 96.31 285 LYS A O 1
ATOM 2315 N N . PRO A 1 286 ? -7.742 6.143 23.857 1.00 96.06 286 PRO A N 1
ATOM 2316 C CA . PRO A 1 286 ? -7.198 5.106 22.970 1.00 96.06 286 PRO A CA 1
ATOM 2317 C C . PRO A 1 286 ? -8.215 4.140 22.363 1.00 96.06 286 PRO A C 1
ATOM 2319 O O . PRO A 1 286 ? -8.012 3.654 21.254 1.00 96.06 286 PRO A O 1
ATOM 2322 N N . ARG A 1 287 ? -9.272 3.808 23.108 1.00 96.25 287 ARG A N 1
ATOM 2323 C CA . ARG A 1 287 ? -10.156 2.690 22.780 1.00 96.25 287 ARG A CA 1
ATOM 2324 C C . ARG A 1 287 ? -11.551 2.887 23.343 1.00 96.25 287 ARG A C 1
ATOM 2326 O O . ARG A 1 287 ? -11.705 3.384 24.459 1.00 96.25 287 ARG A O 1
ATOM 2333 N N . ASP A 1 288 ? -12.537 2.419 22.596 1.00 96.56 288 ASP A N 1
ATOM 2334 C CA . ASP A 1 288 ? -13.911 2.268 23.061 1.00 96.56 288 ASP A CA 1
ATOM 2335 C C . ASP A 1 288 ? -14.255 0.816 23.380 1.00 96.56 288 ASP A C 1
ATOM 2337 O O . ASP A 1 288 ? -13.631 -0.126 22.884 1.00 96.56 288 ASP A O 1
ATOM 2341 N N . GLU A 1 289 ? -15.238 0.646 24.259 1.00 94.88 289 GLU A N 1
ATOM 2342 C CA . GLU A 1 289 ? -15.797 -0.668 24.545 1.00 94.88 289 GLU A CA 1
ATOM 2343 C C . GLU A 1 289 ? -16.636 -1.121 23.354 1.00 94.88 289 GLU A C 1
ATOM 2345 O O . GLU A 1 289 ? -17.445 -0.362 22.820 1.00 94.88 289 GLU A O 1
ATOM 2350 N N . VAL A 1 290 ? -16.419 -2.366 22.936 1.00 95.75 290 VAL A N 1
ATOM 2351 C CA . VAL A 1 290 ? -17.101 -2.962 21.791 1.00 95.75 290 VAL A CA 1
ATOM 2352 C C . VAL A 1 290 ? -17.901 -4.153 22.288 1.00 95.75 290 VAL A C 1
ATOM 2354 O O . VAL A 1 290 ? -17.336 -5.125 22.793 1.00 95.75 290 VAL A O 1
ATOM 2357 N N . GLU A 1 291 ? -19.218 -4.072 22.144 1.00 95.75 291 GLU A N 1
ATOM 2358 C CA . GLU A 1 291 ? -20.115 -5.193 22.396 1.00 95.75 291 GLU A CA 1
ATOM 2359 C C . GLU A 1 291 ? -19.967 -6.215 21.261 1.00 95.75 291 GLU A C 1
ATOM 2361 O O . GLU A 1 291 ? -20.123 -5.878 20.088 1.00 95.75 291 GLU A O 1
ATOM 2366 N N . ILE A 1 292 ? -19.647 -7.467 21.595 1.00 95.38 292 ILE A N 1
ATOM 2367 C CA . ILE A 1 292 ? -19.459 -8.515 20.588 1.00 95.38 292 ILE A CA 1
ATOM 2368 C C . ILE A 1 292 ? -20.812 -9.142 20.256 1.00 95.38 292 ILE A C 1
ATOM 2370 O O . ILE A 1 292 ? -21.362 -9.894 21.059 1.00 95.38 292 ILE A O 1
ATOM 2374 N N . LYS A 1 293 ? -21.321 -8.831 19.062 1.00 94.81 293 LYS A N 1
ATOM 2375 C CA . LYS A 1 293 ? -22.575 -9.363 18.514 1.00 94.81 293 LYS A CA 1
ATOM 2376 C C . LYS A 1 293 ? -22.308 -10.376 17.412 1.00 94.81 293 LYS A C 1
ATOM 2378 O O . LYS A 1 293 ? -21.251 -10.360 16.781 1.00 94.81 293 LYS A O 1
ATOM 2383 N N . ASP A 1 294 ? -23.292 -11.231 17.178 1.00 98.00 294 ASP A N 1
ATOM 2384 C CA . ASP A 1 294 ? -23.308 -12.082 15.998 1.00 98.00 294 ASP A CA 1
ATOM 2385 C C . ASP A 1 294 ? -23.536 -11.226 14.752 1.00 98.00 294 ASP A C 1
ATOM 2387 O O . ASP A 1 294 ? -24.373 -10.319 14.748 1.00 98.00 294 ASP A O 1
ATOM 2391 N N . GLY A 1 295 ? -22.806 -11.529 13.686 1.00 98.25 295 GLY A N 1
ATOM 2392 C CA . GLY A 1 295 ? -22.937 -10.796 12.438 1.00 98.25 295 GLY A CA 1
ATOM 2393 C C . GLY A 1 295 ? -21.814 -11.077 11.458 1.00 98.25 295 GLY A C 1
ATOM 2394 O O . GLY A 1 295 ? -20.892 -11.850 11.722 1.00 98.25 295 GLY A O 1
ATOM 2395 N N . ARG A 1 296 ? -21.912 -10.452 10.287 1.00 98.25 296 ARG A N 1
ATOM 2396 C CA . ARG A 1 296 ? -20.975 -10.622 9.179 1.00 98.25 296 ARG A CA 1
ATOM 2397 C C . ARG A 1 296 ? -20.501 -9.260 8.703 1.00 98.25 296 ARG A C 1
ATOM 2399 O O . ARG A 1 296 ? -21.320 -8.389 8.433 1.00 98.25 296 ARG A O 1
ATOM 2406 N N . GLY A 1 297 ? -19.190 -9.102 8.569 1.00 98.19 297 GLY A N 1
ATOM 2407 C CA . GLY A 1 297 ? -18.561 -7.876 8.096 1.00 98.19 297 GLY A CA 1
ATOM 2408 C C . GLY A 1 297 ? -17.599 -8.147 6.950 1.00 98.19 297 GLY A C 1
ATOM 2409 O O . GLY A 1 297 ? -16.929 -9.183 6.915 1.00 98.19 297 GLY A O 1
ATOM 2410 N N . VAL A 1 298 ? -17.554 -7.208 6.005 1.00 98.56 298 VAL A N 1
ATOM 2411 C CA . VAL A 1 298 ? -16.642 -7.218 4.858 1.00 98.56 298 VAL A CA 1
ATOM 2412 C C . VAL A 1 298 ? -15.852 -5.914 4.855 1.00 98.56 298 VAL A C 1
ATOM 2414 O O . VAL A 1 298 ? -16.435 -4.833 4.915 1.00 98.56 298 VAL A O 1
ATOM 2417 N N . SER A 1 299 ? -14.529 -6.011 4.780 1.00 98.50 299 SER A N 1
ATOM 2418 C CA . SER A 1 299 ? -13.637 -4.871 4.562 1.00 98.50 299 SER A CA 1
ATOM 2419 C C . SER A 1 299 ? -12.700 -5.182 3.403 1.00 98.50 299 SER A C 1
ATOM 2421 O O . SER A 1 299 ? -12.192 -6.301 3.285 1.00 98.50 299 SER A O 1
ATOM 2423 N N . ILE A 1 300 ? -12.492 -4.185 2.545 1.00 98.44 300 ILE A N 1
ATOM 2424 C CA . ILE A 1 300 ? -11.466 -4.207 1.511 1.00 98.44 300 ILE A CA 1
ATOM 2425 C C . ILE A 1 300 ? -10.693 -2.898 1.619 1.00 98.44 300 ILE A C 1
ATOM 2427 O O . ILE A 1 300 ? -11.289 -1.826 1.538 1.00 98.44 300 ILE A O 1
ATOM 2431 N N . THR A 1 301 ? -9.378 -2.990 1.808 1.00 98.31 301 THR A N 1
ATOM 2432 C CA . THR A 1 301 ? -8.481 -1.826 1.898 1.00 98.31 301 THR A CA 1
ATOM 2433 C C . THR A 1 301 ? -7.345 -1.931 0.883 1.00 98.31 301 THR A C 1
ATOM 2435 O O . THR A 1 301 ? -7.172 -2.965 0.232 1.00 98.31 301 THR A O 1
ATOM 2438 N N . GLU A 1 302 ? -6.560 -0.865 0.748 1.00 97.62 302 GLU A N 1
ATOM 2439 C CA . GLU A 1 302 ? -5.400 -0.798 -0.146 1.00 97.62 302 GLU A CA 1
ATOM 2440 C C . GLU A 1 302 ? -4.086 -1.132 0.552 1.00 97.62 302 GLU A C 1
ATOM 2442 O O . GLU A 1 302 ? -3.412 -0.258 1.097 1.00 97.62 302 GLU A O 1
ATOM 2447 N N . ALA A 1 303 ? -3.662 -2.391 0.456 1.00 96.94 303 ALA A N 1
ATOM 2448 C CA . ALA A 1 303 ? -2.301 -2.764 0.812 1.00 96.94 303 ALA A CA 1
ATOM 2449 C C . ALA A 1 303 ? -1.308 -2.144 -0.192 1.00 96.94 303 ALA A C 1
ATOM 2451 O O . ALA A 1 303 ? -1.695 -1.778 -1.311 1.00 96.94 303 ALA A O 1
ATOM 2452 N N . PRO A 1 304 ? 0.002 -2.101 0.118 1.00 96.50 304 PRO A N 1
ATOM 2453 C CA . PRO A 1 304 ? 0.999 -1.597 -0.832 1.00 96.50 304 PRO A CA 1
ATOM 2454 C C . PRO A 1 304 ? 0.908 -2.253 -2.215 1.00 96.50 304 PRO A C 1
ATOM 2456 O O . PRO A 1 304 ? 0.966 -1.584 -3.248 1.00 96.50 304 PRO A O 1
ATOM 2459 N N . ARG A 1 305 ? 0.602 -3.553 -2.210 1.00 95.56 305 ARG A N 1
ATOM 2460 C CA . ARG A 1 305 ? 0.486 -4.434 -3.378 1.00 95.56 305 ARG A CA 1
ATOM 2461 C C . ARG A 1 305 ? -0.887 -4.394 -4.062 1.00 95.56 305 ARG A C 1
ATOM 2463 O O . ARG A 1 305 ? -1.071 -5.068 -5.068 1.00 95.56 305 ARG A O 1
ATOM 2470 N N . GLY A 1 306 ? -1.848 -3.644 -3.517 1.00 97.06 306 GLY A N 1
ATOM 2471 C CA . GLY A 1 306 ? -3.219 -3.515 -4.022 1.00 97.06 306 GLY A CA 1
ATOM 2472 C C . GLY A 1 306 ? -4.286 -3.942 -3.014 1.00 97.06 306 GLY A C 1
ATOM 2473 O O . GLY A 1 306 ? -4.032 -4.006 -1.813 1.00 97.06 306 GLY A O 1
ATOM 2474 N N . LEU A 1 307 ? -5.477 -4.277 -3.506 1.00 97.81 307 LEU A N 1
ATOM 2475 C CA . LEU A 1 307 ? -6.631 -4.624 -2.676 1.00 97.81 307 LEU A CA 1
ATOM 2476 C C . LEU A 1 307 ? -6.384 -5.855 -1.792 1.00 97.81 307 LEU A C 1
ATOM 2478 O O . LEU A 1 307 ? -5.998 -6.920 -2.274 1.00 97.81 307 LEU A O 1
ATOM 2482 N N . VAL A 1 308 ? -6.688 -5.734 -0.500 1.00 97.12 308 VAL A N 1
ATOM 2483 C CA . VAL A 1 308 ? -6.767 -6.856 0.442 1.00 97.12 308 VAL A CA 1
ATOM 2484 C C . VAL A 1 308 ? -8.189 -6.958 0.978 1.00 97.12 308 VAL A C 1
ATOM 2486 O O . VAL A 1 308 ? -8.717 -5.991 1.518 1.00 97.12 308 VAL A O 1
ATOM 2489 N N . ALA A 1 309 ? -8.817 -8.124 0.823 1.00 97.75 309 ALA A N 1
ATOM 2490 C CA . ALA A 1 309 ? -10.205 -8.350 1.218 1.00 97.75 309 ALA A CA 1
ATOM 2491 C C . ALA A 1 309 ? -10.301 -9.287 2.423 1.00 97.75 309 ALA A C 1
ATOM 2493 O O . ALA A 1 309 ? -9.664 -10.340 2.438 1.00 97.75 309 ALA A O 1
ATOM 2494 N N . TYR A 1 310 ? -11.139 -8.925 3.392 1.00 98.38 310 TYR A N 1
ATOM 2495 C CA . TYR A 1 310 ? -11.513 -9.746 4.539 1.00 98.38 310 TYR A CA 1
ATOM 2496 C C . TYR A 1 310 ? -13.031 -9.818 4.663 1.00 98.38 310 TYR A C 1
ATOM 2498 O O . TYR A 1 310 ? -13.697 -8.800 4.830 1.00 98.38 310 TYR A O 1
ATOM 2506 N N . THR A 1 311 ? -13.565 -11.035 4.680 1.00 98.56 311 THR A N 1
ATOM 2507 C CA . THR A 1 311 ? -14.912 -11.327 5.176 1.00 98.56 311 THR A CA 1
ATOM 2508 C C . THR A 1 311 ? -14.789 -12.090 6.487 1.00 98.56 311 THR A C 1
ATOM 2510 O O . THR A 1 311 ? -14.140 -13.135 6.524 1.00 98.56 311 THR A O 1
ATOM 2513 N N . ILE A 1 312 ? -15.428 -11.602 7.550 1.00 98.50 312 ILE A N 1
ATOM 2514 C CA . ILE A 1 312 ? -15.459 -12.254 8.866 1.00 98.50 312 ILE A CA 1
ATOM 2515 C C . ILE A 1 312 ? -16.915 -12.413 9.306 1.00 98.50 312 ILE A C 1
ATOM 2517 O O . ILE A 1 312 ? -17.675 -11.448 9.306 1.00 98.50 312 ILE A O 1
ATOM 2521 N N . GLU A 1 313 ? -17.291 -13.625 9.709 1.00 98.50 313 GLU A N 1
ATOM 2522 C CA . GLU A 1 313 ? -18.554 -13.907 10.397 1.00 98.50 313 GLU A CA 1
ATOM 2523 C C . GLU A 1 313 ? -18.274 -14.280 11.852 1.00 98.50 313 GLU A C 1
ATOM 2525 O O . GLU A 1 313 ? -17.443 -15.150 12.140 1.00 98.50 313 GLU A O 1
ATOM 2530 N N . VAL A 1 314 ? -18.969 -13.611 12.765 1.00 98.50 314 VAL A N 1
ATOM 2531 C CA . VAL A 1 314 ? -18.877 -13.801 14.210 1.00 98.50 314 VAL A CA 1
ATOM 2532 C C . VAL A 1 314 ? -20.150 -14.484 14.696 1.00 98.50 314 VAL A C 1
ATOM 2534 O O . VAL A 1 314 ? -21.251 -14.052 14.364 1.00 98.50 314 VAL A O 1
ATOM 2537 N N . LYS A 1 315 ? -19.980 -15.542 15.493 1.00 98.06 315 LYS A N 1
ATOM 2538 C CA . LYS A 1 315 ? -21.050 -16.254 16.192 1.00 98.06 315 LYS A CA 1
ATOM 2539 C C . LYS A 1 315 ? -20.602 -16.627 17.601 1.00 98.06 315 LYS A C 1
ATOM 2541 O O . LYS A 1 315 ? -19.524 -17.204 17.761 1.00 98.06 315 LYS A O 1
ATOM 2546 N N . ASP A 1 316 ? -21.392 -16.291 18.616 1.00 96.56 316 ASP A N 1
ATOM 2547 C CA . ASP A 1 316 ? -21.098 -16.551 20.033 1.00 96.56 316 ASP A CA 1
ATOM 2548 C C . ASP A 1 316 ? -19.693 -16.046 20.447 1.00 96.56 316 ASP A C 1
ATOM 2550 O O . ASP A 1 316 ? -18.916 -16.724 21.132 1.00 96.56 316 ASP A O 1
ATOM 2554 N N . GLY A 1 317 ? -19.309 -14.866 19.941 1.00 94.44 317 GLY A N 1
ATOM 2555 C CA . GLY A 1 317 ? -17.996 -14.244 20.173 1.00 94.44 317 GLY A CA 1
ATOM 2556 C C . GLY A 1 317 ? -16.797 -14.967 19.540 1.00 94.44 317 GLY A C 1
ATOM 2557 O O . GLY A 1 317 ? -15.636 -14.683 19.864 1.00 94.44 317 GLY A O 1
ATOM 2558 N N . ARG A 1 318 ? -17.048 -15.915 18.634 1.00 97.94 318 ARG A N 1
ATOM 2559 C CA . ARG A 1 318 ? -16.036 -16.683 17.903 1.00 97.94 318 ARG A CA 1
ATOM 2560 C C . ARG A 1 318 ? -16.162 -16.455 16.404 1.00 97.94 318 ARG A C 1
ATOM 2562 O O . ARG A 1 318 ? -17.241 -16.198 15.891 1.00 97.94 318 ARG A O 1
ATOM 2569 N N . VAL A 1 319 ? -15.050 -16.606 15.690 1.00 98.31 319 VAL A N 1
ATOM 2570 C CA . VAL A 1 319 ? -15.068 -16.603 14.219 1.00 98.31 319 VAL A CA 1
ATOM 2571 C C . VAL A 1 319 ? -15.712 -17.899 13.724 1.00 98.31 319 VAL A C 1
ATOM 2573 O O . VAL A 1 319 ? -15.172 -18.979 13.987 1.00 98.31 319 VAL A O 1
ATOM 2576 N N . ALA A 1 320 ? -16.845 -17.771 13.032 1.00 98.19 320 ALA A N 1
ATOM 2577 C CA . ALA A 1 320 ? -17.592 -18.857 12.396 1.00 98.19 320 ALA A CA 1
ATOM 2578 C C . ALA A 1 320 ? -17.192 -19.050 10.926 1.00 98.19 320 ALA A C 1
ATOM 2580 O O . ALA A 1 320 ? -17.114 -20.182 10.452 1.00 98.19 320 ALA A O 1
ATOM 2581 N N . TYR A 1 321 ? -16.877 -17.956 10.231 1.00 98.25 321 TYR A N 1
ATOM 2582 C CA . TYR A 1 321 ? -16.401 -17.955 8.850 1.00 98.25 321 TYR A CA 1
ATOM 2583 C C . TYR A 1 321 ? -15.343 -16.867 8.660 1.00 98.25 321 TYR A C 1
ATOM 2585 O O . TYR A 1 321 ? -15.444 -15.781 9.235 1.00 98.25 321 TYR A O 1
ATOM 2593 N N . ALA A 1 322 ? -14.325 -17.167 7.857 1.00 97.56 322 ALA A N 1
ATOM 2594 C CA . ALA A 1 322 ? -13.318 -16.209 7.433 1.00 97.56 322 ALA A CA 1
ATOM 2595 C C . ALA A 1 322 ? -12.930 -16.492 5.981 1.00 97.56 322 ALA A C 1
ATOM 2597 O O . ALA A 1 322 ? -12.630 -17.634 5.635 1.00 97.56 322 ALA A O 1
ATOM 2598 N N . ASP A 1 323 ? -12.912 -15.451 5.159 1.00 96.88 323 ASP A N 1
ATOM 2599 C CA . ASP A 1 323 ? -12.449 -15.509 3.776 1.00 96.88 323 ASP A CA 1
ATOM 2600 C C . ASP A 1 323 ? -11.568 -14.303 3.477 1.00 96.88 323 ASP A C 1
ATOM 2602 O O . ASP A 1 323 ? -11.901 -13.175 3.848 1.00 96.88 323 ASP A O 1
ATOM 2606 N N . ILE A 1 324 ? -10.415 -14.565 2.870 1.00 96.12 324 ILE A N 1
ATOM 2607 C CA . ILE A 1 324 ? -9.333 -13.597 2.716 1.00 96.12 324 ILE A CA 1
ATOM 2608 C C . ILE A 1 324 ? -8.803 -13.706 1.294 1.00 96.12 324 ILE A C 1
ATOM 2610 O O . ILE A 1 324 ? -8.367 -14.783 0.889 1.00 96.12 324 ILE A O 1
ATOM 2614 N N . ILE A 1 325 ? -8.791 -12.590 0.564 1.00 94.94 325 ILE A N 1
ATOM 2615 C CA . ILE A 1 325 ? -8.154 -12.502 -0.756 1.00 94.94 325 ILE A CA 1
ATOM 2616 C C . ILE A 1 325 ? -7.000 -11.509 -0.663 1.00 94.94 325 ILE A C 1
ATOM 2618 O O . ILE A 1 325 ? -7.193 -10.360 -0.258 1.00 94.94 325 ILE A O 1
ATOM 2622 N N . THR A 1 326 ? -5.794 -11.962 -1.007 1.00 94.88 326 THR A N 1
ATOM 2623 C CA . THR A 1 326 ? -4.579 -11.142 -0.950 1.00 94.88 326 THR A CA 1
ATOM 2624 C C . THR A 1 326 ? -4.360 -10.382 -2.263 1.00 94.88 326 THR A C 1
ATOM 2626 O O . THR A 1 326 ? -4.748 -10.878 -3.324 1.00 94.88 326 THR A O 1
ATOM 2629 N N . PRO A 1 327 ? -3.677 -9.222 -2.232 1.00 94.44 327 PRO A N 1
ATOM 2630 C CA . PRO A 1 327 ? -3.434 -8.437 -3.442 1.00 94.44 327 PRO A CA 1
ATOM 2631 C C . PRO A 1 327 ? -2.661 -9.222 -4.502 1.00 94.44 327 PRO A C 1
ATOM 2633 O O . PRO A 1 327 ? -2.993 -9.193 -5.683 1.00 94.44 327 PRO A O 1
ATOM 2636 N N . THR A 1 328 ? -1.657 -9.996 -4.074 1.00 91.81 328 THR A N 1
ATOM 2637 C CA . THR A 1 328 ? -0.866 -10.818 -4.992 1.00 91.81 328 THR A CA 1
ATOM 2638 C C . THR A 1 328 ? -1.743 -11.852 -5.696 1.00 91.81 328 THR A C 1
ATOM 2640 O O . THR A 1 328 ? -1.624 -11.977 -6.907 1.00 91.81 328 THR A O 1
ATOM 2643 N N . ALA A 1 329 ? -2.675 -12.513 -4.995 1.00 91.75 329 ALA A N 1
ATOM 2644 C CA . ALA A 1 329 ? -3.625 -13.444 -5.616 1.00 91.75 329 ALA A CA 1
ATOM 2645 C C . ALA A 1 329 ? -4.571 -12.759 -6.621 1.00 91.75 329 ALA A C 1
ATOM 2647 O O . ALA A 1 329 ? -4.958 -13.367 -7.621 1.00 91.75 329 ALA A O 1
ATOM 2648 N N . MET A 1 330 ? -4.919 -11.488 -6.393 1.00 95.62 330 MET A N 1
ATOM 2649 C CA . MET A 1 330 ? -5.675 -10.701 -7.372 1.00 95.62 330 MET A CA 1
ATOM 2650 C C . MET A 1 330 ? -4.850 -10.412 -8.633 1.00 95.62 330 MET A C 1
ATOM 2652 O O . MET A 1 330 ? -5.366 -10.545 -9.738 1.00 95.62 330 MET A O 1
ATOM 2656 N N . ASN A 1 331 ? -3.557 -10.121 -8.475 1.00 97.00 331 ASN A N 1
ATOM 2657 C CA . ASN A 1 331 ? -2.644 -9.823 -9.580 1.00 97.00 331 ASN A CA 1
ATOM 2658 C C . ASN A 1 331 ? -2.125 -11.053 -10.347 1.00 97.00 331 ASN A C 1
ATOM 2660 O O . ASN A 1 331 ? -1.629 -10.891 -11.459 1.00 97.00 331 ASN A O 1
ATOM 2664 N N . LEU A 1 332 ? -2.222 -12.278 -9.808 1.00 94.88 332 LEU A N 1
ATOM 2665 C CA . LEU A 1 332 ? -1.608 -13.468 -10.427 1.00 94.88 332 LEU A CA 1
ATOM 2666 C C . LEU A 1 332 ? -2.025 -13.681 -11.888 1.00 94.88 332 LEU A C 1
ATOM 2668 O O . LEU A 1 332 ? -1.177 -13.974 -12.725 1.00 94.88 332 LEU A O 1
ATOM 2672 N N . ALA A 1 333 ? -3.310 -13.504 -12.205 1.00 95.88 333 ALA A N 1
ATOM 2673 C CA . ALA A 1 333 ? -3.823 -13.758 -13.549 1.00 95.88 333 ALA A CA 1
ATOM 2674 C C . ALA A 1 333 ? -3.293 -12.765 -14.591 1.00 95.88 333 ALA A C 1
ATOM 2676 O O . ALA A 1 333 ? -2.941 -13.163 -15.702 1.00 95.88 333 ALA A O 1
ATOM 2677 N N . ILE A 1 334 ? -3.230 -11.476 -14.242 1.00 97.44 334 ILE A N 1
ATOM 2678 C CA . ILE A 1 334 ? -2.712 -10.445 -15.147 1.00 97.44 334 ILE A CA 1
ATOM 2679 C C . ILE A 1 334 ? -1.183 -10.518 -15.241 1.00 97.44 334 ILE A C 1
ATOM 2681 O O . ILE A 1 334 ? -0.627 -10.404 -16.330 1.00 97.44 334 ILE A O 1
ATOM 2685 N N . MET A 1 335 ? -0.509 -10.830 -14.131 1.00 97.25 335 MET A N 1
ATOM 2686 C CA . MET A 1 335 ? 0.935 -11.036 -14.097 1.00 97.25 335 MET A CA 1
ATOM 2687 C C . MET A 1 335 ? 1.347 -12.226 -14.972 1.00 97.25 335 MET A C 1
ATOM 2689 O O . MET A 1 335 ? 2.281 -12.103 -15.757 1.00 97.25 335 MET A O 1
ATOM 2693 N N . GLU A 1 336 ? 0.629 -13.352 -14.908 1.00 96.19 336 GLU A N 1
ATOM 2694 C CA . GLU A 1 336 ? 0.870 -14.507 -15.784 1.00 96.19 336 GLU A CA 1
ATOM 2695 C C . GLU A 1 336 ? 0.713 -14.140 -17.266 1.00 96.19 336 GLU A C 1
ATOM 2697 O O . GLU A 1 336 ? 1.561 -14.494 -18.090 1.00 96.19 336 GLU A O 1
ATOM 2702 N N . ARG A 1 337 ? -0.332 -13.373 -17.606 1.00 96.88 337 ARG A N 1
ATOM 2703 C CA . ARG A 1 337 ? -0.534 -12.865 -18.968 1.00 96.88 337 ARG A CA 1
ATOM 2704 C C . ARG A 1 337 ? 0.653 -12.015 -19.428 1.00 96.88 337 ARG A C 1
ATOM 2706 O O . ARG A 1 337 ? 1.143 -12.228 -20.533 1.00 96.88 337 ARG A O 1
ATOM 2713 N N . HIS A 1 338 ? 1.130 -11.082 -18.606 1.00 98.12 338 HIS A N 1
ATOM 2714 C CA . HIS A 1 338 ? 2.237 -10.190 -18.979 1.00 98.12 338 HIS A CA 1
ATOM 2715 C C . HIS A 1 338 ? 3.582 -10.906 -19.052 1.00 98.12 338 HIS A C 1
ATOM 2717 O O . HIS A 1 338 ? 4.354 -10.641 -19.967 1.00 98.12 338 HIS A O 1
ATOM 2723 N N . VAL A 1 339 ? 3.845 -11.868 -18.164 1.00 97.25 339 VAL A N 1
ATOM 2724 C CA . VAL A 1 339 ? 5.033 -12.731 -18.266 1.00 97.25 339 VAL A CA 1
ATOM 2725 C C . VAL A 1 339 ? 5.020 -13.501 -19.583 1.00 97.25 339 VAL A C 1
ATOM 2727 O O . VAL A 1 339 ? 6.044 -13.573 -20.260 1.00 97.25 339 VAL A O 1
ATOM 2730 N N . ARG A 1 340 ? 3.859 -14.023 -19.994 1.00 97.12 340 ARG A N 1
ATOM 2731 C CA . ARG A 1 340 ? 3.709 -14.675 -21.297 1.00 97.12 340 ARG A CA 1
ATOM 2732 C C . ARG A 1 340 ? 3.944 -13.707 -22.458 1.00 97.12 340 ARG A C 1
ATOM 2734 O O . ARG A 1 340 ? 4.659 -14.070 -23.385 1.00 97.12 340 ARG A O 1
ATOM 2741 N N . MET A 1 341 ? 3.394 -12.492 -22.404 1.00 97.69 341 MET A N 1
ATOM 2742 C CA . MET A 1 341 ? 3.627 -11.465 -23.431 1.00 97.69 341 MET A CA 1
ATOM 2743 C C . MET A 1 341 ? 5.118 -11.132 -23.572 1.00 97.69 341 MET A C 1
ATOM 2745 O O . MET A 1 341 ? 5.634 -11.109 -24.688 1.00 97.69 341 MET A O 1
ATOM 2749 N N . MET A 1 342 ? 5.823 -10.963 -22.449 1.00 97.56 342 MET A N 1
ATOM 2750 C CA . MET A 1 342 ? 7.272 -10.756 -22.428 1.00 97.56 342 MET A CA 1
ATOM 2751 C C . MET A 1 342 ? 8.014 -11.956 -23.036 1.00 97.56 342 MET A C 1
ATOM 2753 O O . MET A 1 342 ? 8.862 -11.798 -23.915 1.00 97.56 342 MET A O 1
ATOM 2757 N N . ALA A 1 343 ? 7.660 -13.176 -22.627 1.00 96.69 343 ALA A N 1
ATOM 2758 C CA . ALA A 1 343 ? 8.301 -14.388 -23.123 1.00 96.69 343 ALA A CA 1
ATOM 2759 C C . ALA A 1 343 ? 8.091 -14.599 -24.630 1.00 96.69 343 ALA A C 1
ATOM 2761 O O . ALA A 1 343 ? 9.032 -14.949 -25.335 1.00 96.69 343 ALA A O 1
ATOM 2762 N N . GLU A 1 344 ? 6.899 -14.324 -25.162 1.00 96.81 344 GLU A N 1
ATOM 2763 C CA . GLU A 1 344 ? 6.599 -14.444 -26.596 1.00 96.81 344 GLU A CA 1
ATOM 2764 C C . GLU A 1 344 ? 7.443 -13.497 -27.469 1.00 96.81 344 GLU A C 1
ATOM 2766 O O . GLU A 1 344 ? 7.670 -13.787 -28.645 1.00 96.81 344 GLU A O 1
ATOM 2771 N N . LYS A 1 345 ? 7.946 -12.387 -26.914 1.00 96.25 345 LYS A N 1
ATOM 2772 C CA . LYS A 1 345 ? 8.858 -11.465 -27.613 1.00 96.25 345 LYS A CA 1
ATOM 2773 C C . LYS A 1 345 ? 10.326 -11.874 -27.522 1.00 96.25 345 LYS A C 1
ATOM 2775 O O . LYS A 1 345 ? 11.084 -11.562 -28.436 1.00 96.25 345 LYS A O 1
ATOM 2780 N N . HIS A 1 346 ? 10.698 -12.603 -26.472 1.00 95.06 346 HIS A N 1
ATOM 2781 C CA . HIS A 1 346 ? 12.090 -12.915 -26.135 1.00 95.06 346 HIS A CA 1
ATOM 2782 C C . HIS A 1 346 ? 12.412 -14.417 -26.099 1.00 95.06 346 HIS A C 1
ATOM 2784 O O . HIS A 1 346 ? 13.487 -14.799 -25.653 1.00 95.06 346 HIS A O 1
ATOM 2790 N N . TYR A 1 347 ? 11.533 -15.300 -26.585 1.00 93.31 347 TYR A N 1
ATOM 2791 C CA . TYR A 1 347 ? 11.759 -16.756 -26.530 1.00 93.31 347 TYR A CA 1
ATOM 2792 C C . TYR A 1 347 ? 12.974 -17.243 -27.343 1.00 93.31 347 TYR A C 1
ATOM 2794 O O . TYR A 1 347 ? 13.433 -18.363 -27.134 1.00 93.31 347 TYR A O 1
ATOM 2802 N N . MET A 1 348 ? 13.466 -16.424 -28.281 1.00 94.50 348 MET A N 1
ATOM 2803 C CA . MET A 1 348 ? 14.669 -16.692 -29.081 1.00 94.50 348 MET A CA 1
ATOM 2804 C C . MET A 1 348 ? 15.944 -16.080 -28.482 1.00 94.50 348 MET A C 1
ATOM 2806 O O . MET A 1 348 ? 17.030 -16.342 -29.003 1.00 94.50 348 MET A O 1
ATOM 2810 N N . ASP A 1 349 ? 15.822 -15.260 -27.434 1.00 94.19 349 ASP A N 1
ATOM 2811 C CA . ASP A 1 349 ? 16.969 -14.714 -26.710 1.00 94.19 349 ASP A CA 1
ATOM 2812 C C . ASP A 1 349 ? 17.659 -15.828 -25.902 1.00 94.19 349 ASP A C 1
ATOM 2814 O O . ASP A 1 349 ? 17.151 -16.945 -25.756 1.00 94.19 349 ASP A O 1
ATOM 2818 N N .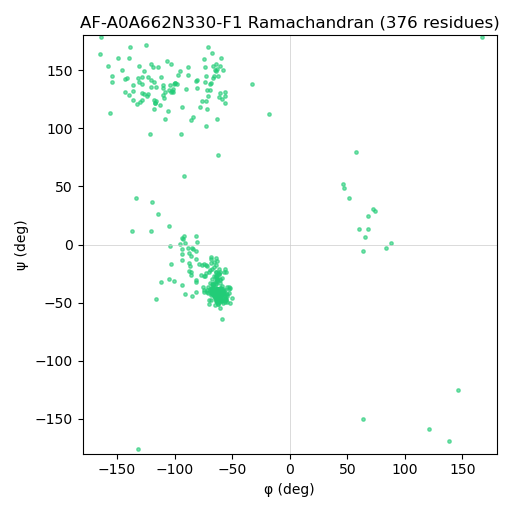 ASP A 1 350 ? 18.841 -15.539 -25.356 1.00 94.88 350 ASP A N 1
ATOM 2819 C CA . ASP A 1 350 ? 19.474 -16.461 -24.420 1.00 94.88 350 ASP A CA 1
ATOM 2820 C C . ASP A 1 350 ? 18.628 -16.637 -23.144 1.00 94.88 350 ASP A C 1
ATOM 2822 O O . ASP A 1 350 ? 17.883 -15.748 -22.719 1.00 94.88 350 ASP A O 1
ATOM 2826 N N . ALA A 1 351 ? 18.748 -17.812 -22.522 1.00 93.12 351 ALA A N 1
ATOM 2827 C CA . ALA A 1 351 ? 17.908 -18.195 -21.390 1.00 93.12 351 ALA A CA 1
ATOM 2828 C C . ALA A 1 351 ? 18.043 -17.249 -20.184 1.00 93.12 351 ALA A C 1
ATOM 2830 O O . ALA A 1 351 ? 17.057 -17.020 -19.483 1.00 93.12 351 ALA A O 1
ATOM 2831 N N . GLU A 1 352 ? 19.231 -16.682 -19.948 1.00 91.81 352 GLU A N 1
ATOM 2832 C CA . GLU A 1 352 ? 19.453 -15.752 -18.837 1.00 91.81 352 GLU A CA 1
ATOM 2833 C C . GLU A 1 352 ? 18.761 -14.415 -19.100 1.00 91.81 352 GLU A C 1
ATOM 2835 O O . GLU A 1 352 ? 18.105 -13.885 -18.205 1.00 91.81 352 GLU A O 1
ATOM 2840 N N . ARG A 1 353 ? 18.818 -13.899 -20.332 1.00 92.31 353 ARG A N 1
ATOM 2841 C CA . ARG A 1 353 ? 18.102 -12.681 -20.724 1.00 92.31 353 ARG A CA 1
ATOM 2842 C C . ARG A 1 353 ? 16.585 -12.838 -20.636 1.00 92.31 353 ARG A C 1
ATOM 2844 O O . ARG A 1 353 ? 15.923 -11.968 -20.070 1.00 92.31 353 ARG A O 1
ATOM 2851 N N . LEU A 1 354 ? 16.033 -13.938 -21.152 1.00 93.06 354 LEU A N 1
ATOM 2852 C CA . LEU A 1 354 ? 14.597 -14.222 -21.060 1.00 93.06 354 LEU A CA 1
ATOM 2853 C C . LEU A 1 354 ? 14.143 -14.314 -19.595 1.00 93.06 354 LEU A C 1
ATOM 2855 O O . LEU A 1 354 ? 13.167 -13.676 -19.189 1.00 93.06 354 LEU A O 1
ATOM 2859 N N . LYS A 1 355 ? 14.875 -15.083 -18.784 1.00 92.19 355 LYS A N 1
ATOM 2860 C CA . LYS A 1 355 ? 14.626 -15.199 -17.346 1.00 92.19 355 LYS A CA 1
ATOM 2861 C C . LYS A 1 355 ? 14.669 -13.830 -16.671 1.00 92.19 355 LYS A C 1
ATOM 2863 O O . LYS A 1 355 ? 13.751 -13.475 -15.945 1.00 92.19 355 LYS A O 1
ATOM 2868 N N . TYR A 1 356 ? 15.689 -13.036 -16.957 1.00 93.06 356 TYR A N 1
ATOM 2869 C CA . TYR A 1 356 ? 15.858 -11.712 -16.382 1.00 93.06 356 TYR A CA 1
ATOM 2870 C C . TYR A 1 356 ? 14.678 -10.769 -16.700 1.00 93.06 356 TYR A C 1
ATOM 2872 O O . TYR A 1 356 ? 14.102 -10.179 -15.788 1.00 93.06 356 TYR A O 1
ATOM 2880 N N . LEU A 1 357 ? 14.237 -10.687 -17.961 1.00 95.25 357 LEU A N 1
ATOM 2881 C CA . LEU A 1 357 ? 13.103 -9.836 -18.363 1.00 95.25 357 LEU A CA 1
ATOM 2882 C C . LEU A 1 357 ? 11.760 -10.308 -17.780 1.00 95.25 357 LEU A C 1
ATOM 2884 O O . LEU A 1 357 ? 10.918 -9.497 -17.379 1.00 95.25 357 LEU A O 1
ATOM 2888 N N . THR A 1 358 ? 11.549 -11.623 -17.707 1.00 94.69 358 THR A N 1
ATOM 2889 C CA . THR A 1 358 ? 10.341 -12.189 -17.087 1.00 94.69 358 THR A CA 1
ATOM 2890 C C . THR A 1 358 ? 10.331 -11.978 -15.571 1.00 94.69 358 THR A C 1
ATOM 2892 O O . THR A 1 358 ? 9.294 -11.606 -15.025 1.00 94.69 358 THR A O 1
ATOM 2895 N N . GLU A 1 359 ? 11.474 -12.096 -14.888 1.00 94.62 359 GLU A N 1
ATOM 2896 C CA . GLU A 1 359 ? 11.605 -11.760 -13.465 1.00 94.62 359 GLU A CA 1
ATOM 2897 C C . GLU A 1 359 ? 11.360 -10.268 -13.196 1.00 94.62 359 GLU A C 1
ATOM 2899 O O . GLU A 1 359 ? 10.640 -9.937 -12.253 1.00 94.62 359 GLU A O 1
ATOM 2904 N N . MET A 1 360 ? 11.875 -9.366 -14.041 1.00 95.75 360 MET A N 1
ATOM 2905 C CA . MET A 1 360 ? 11.565 -7.931 -13.966 1.00 95.75 360 MET A CA 1
ATOM 2906 C C . MET A 1 360 ? 10.062 -7.664 -14.114 1.00 95.75 360 MET A C 1
ATOM 2908 O O . MET A 1 360 ? 9.496 -6.858 -13.375 1.00 95.75 360 MET A O 1
ATOM 2912 N N . THR A 1 361 ? 9.404 -8.369 -15.039 1.00 97.12 361 THR A N 1
ATOM 2913 C CA . THR A 1 361 ? 7.950 -8.270 -15.252 1.00 97.12 361 THR A CA 1
ATOM 2914 C C . THR A 1 361 ? 7.184 -8.713 -14.007 1.00 97.12 361 THR A C 1
ATOM 2916 O O . THR A 1 361 ? 6.262 -8.028 -13.576 1.00 97.12 361 THR A O 1
ATOM 2919 N N . VAL A 1 362 ? 7.598 -9.819 -13.380 1.00 96.62 362 VAL A N 1
ATOM 2920 C CA . VAL A 1 362 ? 7.035 -10.286 -12.105 1.00 96.62 362 VAL A CA 1
ATOM 2921 C C . VAL A 1 362 ? 7.248 -9.243 -11.007 1.00 96.62 362 VAL A C 1
ATOM 2923 O O . VAL A 1 362 ? 6.297 -8.886 -10.317 1.00 96.62 362 VAL A O 1
ATOM 2926 N N . ARG A 1 363 ? 8.466 -8.707 -10.857 1.00 96.12 363 ARG A N 1
ATOM 2927 C CA . ARG A 1 363 ? 8.781 -7.708 -9.825 1.00 96.12 363 ARG A CA 1
ATOM 2928 C C . ARG A 1 363 ? 8.011 -6.405 -10.010 1.00 96.12 363 ARG A C 1
ATOM 2930 O O . ARG A 1 363 ? 7.651 -5.811 -9.010 1.00 96.12 363 ARG A O 1
ATOM 2937 N N . ALA A 1 364 ? 7.635 -6.004 -11.226 1.00 97.56 364 ALA A N 1
ATOM 2938 C CA . ALA A 1 364 ? 6.809 -4.809 -11.439 1.00 97.56 364 ALA A CA 1
ATOM 2939 C C . ALA A 1 364 ? 5.460 -4.826 -10.680 1.00 97.56 364 ALA A C 1
ATOM 2941 O O . ALA A 1 364 ? 4.879 -3.773 -10.413 1.00 97.56 364 ALA A O 1
ATOM 2942 N N . TYR A 1 365 ? 4.973 -6.005 -10.283 1.00 97.44 365 TYR A N 1
ATOM 2943 C CA . TYR A 1 365 ? 3.757 -6.179 -9.483 1.00 97.44 365 TYR A CA 1
ATOM 2944 C C . TYR A 1 365 ? 3.970 -6.134 -7.959 1.00 97.44 365 TYR A C 1
ATOM 2946 O O . TYR A 1 365 ? 2.988 -6.243 -7.223 1.00 97.44 365 TYR A O 1
ATOM 2954 N N . ASP A 1 366 ? 5.212 -6.010 -7.470 1.00 95.75 366 ASP A N 1
ATOM 2955 C CA . ASP A 1 366 ? 5.583 -6.198 -6.055 1.00 95.75 366 ASP A CA 1
ATOM 2956 C C . ASP A 1 366 ? 4.956 -7.474 -5.436 1.00 95.75 366 ASP A C 1
ATOM 2958 O O . ASP A 1 366 ? 4.257 -7.423 -4.416 1.00 95.75 366 ASP A O 1
ATOM 2962 N N . PRO A 1 367 ? 5.111 -8.661 -6.055 1.00 90.81 367 PRO A N 1
ATOM 2963 C CA . PRO A 1 367 ? 4.461 -9.864 -5.564 1.00 90.81 367 PRO A CA 1
ATOM 2964 C C . PRO A 1 367 ? 5.090 -10.283 -4.238 1.00 90.81 367 PRO A C 1
ATOM 2966 O O . PRO A 1 367 ? 6.309 -10.397 -4.110 1.00 90.81 367 PRO A O 1
ATOM 2969 N N . CYS A 1 368 ? 4.259 -10.587 -3.241 1.00 80.06 368 CYS A N 1
ATOM 2970 C CA . CYS A 1 368 ? 4.772 -11.170 -2.015 1.00 80.06 368 CYS A CA 1
ATOM 2971 C C . CYS A 1 368 ? 4.712 -12.699 -2.075 1.00 80.06 368 CYS A C 1
ATOM 2973 O O . CYS A 1 368 ? 3.636 -13.304 -2.131 1.00 80.06 368 CYS A O 1
ATOM 2975 N N . ILE A 1 369 ? 5.895 -13.314 -1.996 1.00 64.88 369 ILE A N 1
ATOM 2976 C CA . ILE A 1 369 ? 6.093 -14.771 -2.003 1.00 64.88 369 ILE A CA 1
ATOM 2977 C C . ILE A 1 369 ? 5.431 -15.434 -0.783 1.00 64.88 369 ILE A C 1
ATOM 2979 O O . ILE A 1 369 ? 5.025 -16.584 -0.860 1.00 64.88 369 ILE A O 1
ATOM 2983 N N . SER A 1 370 ? 5.286 -14.724 0.341 1.00 55.94 370 SER A N 1
ATOM 2984 C CA . SER A 1 370 ? 4.587 -15.247 1.526 1.00 55.94 370 SER A CA 1
ATOM 2985 C C . SER A 1 370 ? 3.063 -15.111 1.423 1.00 55.94 370 SER A C 1
ATOM 2987 O O . SER A 1 370 ? 2.333 -15.945 1.948 1.00 55.94 370 SER A O 1
ATOM 2989 N N . CYS A 1 371 ? 2.576 -14.065 0.743 1.00 53.06 371 CYS A N 1
ATOM 2990 C CA . CYS A 1 371 ? 1.147 -13.772 0.572 1.00 53.06 371 CYS A CA 1
ATOM 2991 C C . CYS A 1 371 ? 0.485 -14.596 -0.560 1.00 53.06 371 CYS A C 1
ATOM 2993 O O . CYS A 1 371 ? -0.742 -14.574 -0.696 1.00 53.06 371 CYS A O 1
ATOM 2995 N N . SER A 1 372 ? 1.278 -15.267 -1.401 1.00 53.25 372 SER A N 1
ATOM 2996 C CA . SER A 1 372 ? 0.829 -16.159 -2.474 1.00 53.25 372 SER A CA 1
ATOM 2997 C C . SER A 1 372 ? 1.455 -17.532 -2.255 1.00 53.25 372 SER A C 1
ATOM 2999 O O . SER A 1 372 ? 2.646 -17.642 -1.991 1.00 53.25 372 SER A O 1
ATOM 3001 N N . VAL A 1 373 ? 0.647 -18.592 -2.277 1.00 45.72 373 VAL A N 1
ATOM 3002 C CA . VAL A 1 373 ? 1.140 -19.960 -2.058 1.00 45.72 373 VAL A CA 1
ATOM 3003 C C . VAL A 1 373 ? 2.242 -20.244 -3.088 1.00 45.72 373 VAL A C 1
ATOM 3005 O O . VAL A 1 373 ? 2.024 -19.985 -4.267 1.00 45.72 373 VAL A O 1
ATOM 3008 N N . HIS A 1 374 ? 3.409 -20.700 -2.614 1.00 37.59 374 HIS A N 1
ATOM 3009 C CA . HIS A 1 374 ? 4.680 -20.865 -3.338 1.00 37.59 374 HIS A CA 1
ATOM 3010 C C . HIS A 1 374 ? 4.567 -20.888 -4.876 1.00 37.59 374 HIS A C 1
ATOM 3012 O O . HIS A 1 374 ? 4.006 -21.819 -5.456 1.00 37.59 374 HIS A O 1
ATOM 3018 N N . ILE A 1 375 ? 5.115 -19.844 -5.508 1.00 40.94 375 ILE A N 1
ATOM 3019 C CA . ILE A 1 375 ? 5.009 -19.576 -6.947 1.00 40.94 375 ILE A CA 1
ATOM 3020 C C . ILE A 1 375 ? 5.743 -20.642 -7.782 1.00 40.94 375 ILE A C 1
ATOM 3022 O O . ILE A 1 375 ? 6.786 -21.173 -7.399 1.00 40.94 375 ILE A O 1
ATOM 3026 N N . VAL A 1 376 ? 5.110 -20.924 -8.921 1.00 37.53 376 VAL A N 1
ATOM 3027 C CA . VAL A 1 376 ? 5.420 -21.827 -10.038 1.00 37.53 376 VAL A CA 1
ATOM 3028 C C . VAL A 1 376 ? 6.922 -21.985 -10.336 1.00 37.53 376 VAL A C 1
ATOM 3030 O O . VAL A 1 376 ? 7.669 -21.009 -10.371 1.00 37.53 376 VAL A O 1
ATOM 3033 N N . ARG A 1 377 ? 7.357 -23.227 -10.607 1.00 30.94 377 ARG A N 1
ATOM 3034 C CA . ARG A 1 377 ? 8.634 -23.499 -11.293 1.00 30.94 377 ARG A CA 1
ATOM 3035 C C . ARG A 1 377 ? 8.432 -23.256 -12.789 1.00 30.94 377 ARG A C 1
ATOM 3037 O O . ARG A 1 377 ? 7.600 -23.944 -13.375 1.00 30.94 377 ARG A O 1
ATOM 3044 N N . LEU A 1 378 ? 9.166 -22.293 -13.350 1.00 33.53 378 LEU A N 1
ATOM 3045 C CA . LEU A 1 378 ? 9.304 -22.122 -14.801 1.00 33.53 378 LEU A CA 1
ATOM 3046 C C . LEU A 1 378 ? 9.888 -23.382 -15.449 1.00 33.53 378 LEU A C 1
ATOM 3048 O O . LEU A 1 378 ? 10.818 -23.971 -14.842 1.00 33.53 378 LEU A O 1
#

pLDDT: mean 94.65, std 8.89, range [30.94, 98.81]

Secondary structure (DSSP, 8-state):
-BHHHHHHHGGGG-TTSHHHHHHHHHHHHHHHHT----HHHHHHHHHHHHHHHHHHHHHHIIIIIHHHHHT-SSGGGGTTT-HHHHHHHHHHHHHHHHHHHHHHSSSSS-TTEETTEESSPPPHHHHHHHHHHHHHHHHHHHHHHHHHTTS---GGG--TT-EEEEEEEGGGSS-SBEEEEEETTS-EEEGGGHHHHEEEE--TT-SSPEEEETTB-EE-SHHHHHHHHGGG--HHHHHHHHHTGGG--TT-TTHHHHHHHHHHHHHHHHHHHHHHHHHHTPSPP-B------SEEEEEEEEETTEEEEEEEEEETTEEEEEEEE-HHHHHHHHHHHHHHHHHHHHTTS-HHHHHHHHHHHHHTT---TTTSSS----

Foldseek 3Di:
DFLLVVLLCQLVLAFLQSLVRNLLSLQQQCQFQVHDADPLLVLLSQLLLLLSLQQLLLCLLLFPQVCLQVVHPTNVVCCVPPVVSVVLSCLSNVLSLLSNCQALVGSTRSSQADRFFGPDGHDLVSLVVSLVSLVVSLVSLVVLLVVLLPGDFDCLQQAPPAKFKAADDPPLALGWFHQWIAILVRDIDGQVCVCVAWPWDDDPQFPFTAIDGPNHAYAFALLSSCSGRVVNQDDPLVVSCVVRVVLSRSRTLLSRSSSSSSSSNRSSVSSSVSSVVSSVPPPDDRGDDRDRDFGKGWTWTQRNLGIKIWIFTDDPSRTPDIDIDDSLNSNVRSLVVSLVSLCVVCVVPDPVVNVSSSSSSNSSSVHDCSNGPHDGDD

Mean predicted aligned error: 3.8 Å

Radius of gyration: 20.09 Å; Cα contacts (8 Å, |Δi|>4): 726; chains: 1; bounding box: 53×46×54 Å

Nearest PDB structures (foldseek):
  5yxy-assembly3_C  TM=9.426E-01  e=3.866E-36  Thermococcus kodakarensis KOD1
  5yxy-assembly1_A  TM=9.307E-01  e=7.230E-34  Thermococcus kodakarensis KOD1
  5yy0-assembly1_A  TM=9.325E-01  e=1.527E-33  Thermococcus kodakarensis KOD1
  5yxy-assembly2_B  TM=8.912E-01  e=9.569E-34  Thermococcus kodakarensis KOD1
  5odr-assembly1_F  TM=9.131E-01  e=8.599E-23  Methanothermococcus thermolithotrophicus DSM 2095